Protein AF-G5A8M6-F1 (afdb_monomer_lite)

pLDDT: mean 78.11, std 17.59, range [30.38, 97.44]

Radius of gyration: 22.7 Å; chains: 1; bounding box: 66×45×62 Å

Sequence (380 aa):
MRCTFVLEPMIVIFFGEFIEPRDAEVMETLELGDNWCLKIQVLSLCGLGALSEDGQDSKMVMGGLMRLLFGGNDRVVSSCELQPPRSVELRMNQELSTLHFEALCSSLQCAQSIQTLIMGLTTDTGEQRVSVHWWKWLAYGLFSSGARSRSSFDDIRLTSIRRMSAEDMEGFCAVLAAEHPEEYLCGTPRGQVQERTAILTINAAVRWHFNAHGQLVIETLSMPWSSACVTLFSDGGSSEWVNAIVPGFGRCQVRRDDLVFDEDGGGDACTPGLISLTIEFDKFEDSVSDGLPQFIEAVGAFLKALTIADATIELDVNEIIQCCPELQTLSLCGGTVDMQIDLSGYRANNLPVPIFNCYWPSLNTFTRELYDMDKIACVG

Structure (mmCIF, N/CA/C/O backbone):
data_AF-G5A8M6-F1
#
_entry.id   AF-G5A8M6-F1
#
loop_
_atom_site.group_PDB
_atom_site.id
_atom_site.type_symbol
_atom_site.label_atom_id
_atom_site.label_alt_id
_atom_site.label_comp_id
_atom_site.label_asym_id
_atom_site.label_entity_id
_atom_site.label_seq_id
_atom_site.pdbx_PDB_ins_code
_atom_site.Cartn_x
_atom_site.Cartn_y
_atom_site.Cartn_z
_atom_site.occupancy
_atom_site.B_iso_or_equiv
_atom_site.auth_seq_id
_atom_site.auth_comp_id
_atom_site.auth_asym_id
_atom_site.auth_atom_id
_atom_site.pdbx_PDB_model_num
ATOM 1 N N . MET A 1 1 ? 32.487 -24.597 32.161 1.00 41.56 1 MET A N 1
ATOM 2 C CA . MET A 1 1 ? 31.243 -24.076 31.558 1.00 41.56 1 MET A CA 1
ATOM 3 C C . MET A 1 1 ? 31.641 -23.193 30.389 1.00 41.56 1 MET A C 1
ATOM 5 O O . MET A 1 1 ? 32.473 -22.320 30.591 1.00 41.56 1 MET A O 1
ATOM 9 N N . ARG A 1 2 ? 31.145 -23.458 29.177 1.00 40.28 2 ARG A N 1
ATOM 10 C CA . ARG A 1 2 ? 31.249 -22.514 28.055 1.00 40.28 2 ARG A CA 1
ATOM 11 C C . ARG A 1 2 ? 29.944 -21.725 28.057 1.00 40.28 2 ARG A C 1
ATOM 13 O O . ARG A 1 2 ? 28.900 -22.325 27.838 1.00 40.28 2 ARG A O 1
ATOM 20 N N . CYS A 1 3 ? 30.000 -20.440 28.397 1.00 33.72 3 CYS A N 1
ATOM 21 C CA . CYS A 1 3 ? 28.862 -19.551 28.190 1.00 33.72 3 CYS A CA 1
ATOM 22 C C . CYS A 1 3 ? 28.792 -19.223 26.702 1.00 33.72 3 CYS A C 1
ATOM 24 O O . CYS A 1 3 ? 29.758 -18.707 26.141 1.00 33.72 3 CYS A O 1
ATOM 26 N N . THR A 1 4 ? 27.667 -19.544 26.078 1.00 40.22 4 THR A N 1
ATOM 27 C CA . THR A 1 4 ? 27.326 -19.090 24.733 1.00 40.22 4 THR A CA 1
ATOM 28 C C . THR A 1 4 ? 26.479 -17.835 24.912 1.00 40.22 4 THR A C 1
ATOM 30 O O . THR A 1 4 ? 25.381 -17.908 25.458 1.00 40.22 4 THR A O 1
ATOM 33 N N . PHE A 1 5 ? 27.016 -16.677 24.537 1.00 43.16 5 PHE A N 1
ATOM 34 C CA . PHE A 1 5 ? 26.252 -15.433 24.489 1.00 43.16 5 PHE A CA 1
ATOM 35 C C . PHE A 1 5 ? 25.570 -15.377 23.123 1.00 43.16 5 PHE A C 1
ATOM 37 O O . PHE A 1 5 ? 26.253 -15.400 22.100 1.00 43.16 5 PHE A O 1
ATOM 44 N N . VAL A 1 6 ? 24.239 -15.365 23.111 1.00 52.75 6 VAL A N 1
ATOM 45 C CA . VAL A 1 6 ? 23.454 -15.108 21.900 1.00 52.75 6 VAL A CA 1
ATOM 46 C C . VAL A 1 6 ? 23.268 -13.599 21.825 1.00 52.75 6 VAL A C 1
ATOM 48 O O . VAL A 1 6 ? 22.733 -13.006 22.759 1.00 52.75 6 VAL A O 1
ATOM 51 N N . LEU A 1 7 ? 23.777 -12.976 20.764 1.00 48.19 7 LEU A N 1
ATOM 52 C CA . LEU A 1 7 ? 23.560 -11.554 20.522 1.00 48.19 7 LEU A CA 1
ATOM 53 C C . LEU A 1 7 ? 22.150 -11.379 19.949 1.00 48.19 7 LEU A C 1
ATOM 55 O O . LEU A 1 7 ? 21.800 -12.047 18.975 1.00 48.19 7 LEU A O 1
ATOM 59 N N . GLU A 1 8 ? 21.345 -10.506 20.548 1.00 54.19 8 GLU A N 1
ATOM 60 C CA . GLU A 1 8 ? 20.072 -10.115 19.945 1.00 54.19 8 GLU A CA 1
ATOM 61 C C . GLU A 1 8 ? 20.321 -9.261 18.691 1.00 54.19 8 GLU A C 1
ATOM 63 O O . GLU A 1 8 ? 21.336 -8.557 18.621 1.00 54.19 8 GLU A O 1
ATOM 68 N N . PRO A 1 9 ? 19.416 -9.297 17.698 1.00 57.09 9 PRO A N 1
ATOM 69 C CA . PRO A 1 9 ? 19.512 -8.420 16.544 1.00 57.09 9 PRO A CA 1
ATOM 70 C C . PRO A 1 9 ? 19.551 -6.945 16.957 1.00 57.09 9 PRO A C 1
ATOM 72 O O . PRO A 1 9 ? 18.697 -6.476 17.707 1.00 57.09 9 PRO A O 1
ATOM 75 N N . MET A 1 10 ? 20.527 -6.214 16.435 1.00 58.53 10 MET A N 1
ATOM 76 C CA . MET A 1 10 ? 20.644 -4.768 16.525 1.00 58.53 10 MET A CA 1
ATOM 77 C C . MET A 1 10 ? 19.418 -4.101 15.893 1.00 58.53 10 MET A C 1
ATOM 79 O O . MET A 1 10 ? 19.084 -4.320 14.729 1.00 58.53 10 MET A O 1
ATOM 83 N N . ILE A 1 11 ? 18.736 -3.269 16.672 1.00 62.06 11 ILE A N 1
ATOM 84 C CA . ILE A 1 11 ? 17.644 -2.433 16.178 1.00 62.06 11 ILE A CA 1
ATOM 85 C C . ILE A 1 11 ? 18.263 -1.158 15.619 1.00 62.06 11 ILE A C 1
ATOM 87 O O . ILE A 1 11 ? 19.016 -0.472 16.312 1.00 62.06 11 ILE A O 1
ATOM 91 N N . VAL A 1 12 ? 17.945 -0.850 14.367 1.00 62.62 12 VAL A N 1
ATOM 92 C CA . VAL A 1 12 ? 18.340 0.395 13.718 1.00 62.62 12 VAL A CA 1
ATOM 93 C C . VAL A 1 12 ? 17.123 1.290 13.634 1.00 62.62 12 VAL A C 1
ATOM 95 O O . VAL A 1 12 ? 16.051 0.878 13.185 1.00 62.62 12 VAL A O 1
ATOM 98 N N . ILE A 1 13 ? 17.298 2.524 14.084 1.00 63.03 13 ILE A N 1
ATOM 99 C CA . ILE A 1 13 ? 16.259 3.534 14.017 1.00 63.03 13 ILE A CA 1
ATOM 100 C C . ILE A 1 13 ? 16.836 4.747 13.305 1.00 63.03 13 ILE A C 1
ATOM 102 O O . ILE A 1 13 ? 17.763 5.382 13.806 1.00 63.03 13 ILE A O 1
ATOM 106 N N . PHE A 1 14 ? 16.300 5.041 12.124 1.00 65.88 14 PHE A N 1
ATOM 107 C CA . PHE A 1 14 ? 16.730 6.171 11.313 1.00 65.88 14 PHE A CA 1
ATOM 108 C C . PHE A 1 14 ? 15.863 7.383 11.649 1.00 65.88 14 PHE A C 1
ATOM 110 O O . PHE A 1 14 ? 14.833 7.639 11.026 1.00 65.88 14 PHE A O 1
ATOM 117 N N . PHE A 1 15 ? 16.293 8.126 12.671 1.00 54.72 15 PHE A N 1
ATOM 118 C CA . PHE A 1 15 ? 15.758 9.444 13.014 1.00 54.72 15 PHE A CA 1
ATOM 119 C C . PHE A 1 15 ? 16.556 10.536 12.289 1.00 54.72 15 PHE A C 1
ATOM 121 O O . PHE A 1 15 ? 17.240 11.340 12.917 1.00 54.72 15 PHE A O 1
ATOM 128 N N . GLY A 1 16 ? 16.533 10.514 10.959 1.00 51.84 16 GLY A N 1
ATOM 129 C CA . GLY A 1 16 ? 17.069 11.598 10.141 1.00 51.84 16 GLY A CA 1
ATOM 130 C C . GLY A 1 16 ? 15.951 12.545 9.712 1.00 51.84 16 GLY A C 1
ATOM 131 O O . GLY A 1 16 ? 14.876 12.089 9.318 1.00 51.84 16 GLY A O 1
ATOM 132 N N . GLU A 1 17 ? 16.204 13.856 9.754 1.00 48.91 17 GLU A N 1
ATOM 133 C CA . GLU A 1 17 ? 15.430 14.820 8.951 1.00 48.91 17 GLU A CA 1
ATOM 134 C C . GLU A 1 17 ? 15.702 14.603 7.450 1.00 48.91 17 GLU A C 1
ATOM 136 O O . GLU A 1 17 ? 14.834 14.885 6.630 1.00 48.91 17 GLU A O 1
ATOM 141 N N . PHE A 1 18 ? 16.855 14.008 7.100 1.00 52.06 18 PHE A N 1
ATOM 142 C CA . PHE A 1 18 ? 17.263 13.694 5.731 1.00 52.06 18 PHE A CA 1
ATOM 143 C C . PHE A 1 18 ? 17.804 12.268 5.595 1.00 52.06 18 PHE A C 1
ATOM 145 O O . PHE A 1 18 ? 18.507 11.798 6.486 1.00 52.06 18 PHE A O 1
ATOM 152 N N . ILE A 1 19 ? 17.457 11.603 4.486 1.00 58.06 19 ILE A N 1
ATOM 153 C CA . ILE A 1 19 ? 18.148 10.406 3.993 1.00 58.06 19 ILE A CA 1
ATOM 154 C C . ILE A 1 19 ? 19.106 10.892 2.907 1.00 58.06 19 ILE A C 1
ATOM 156 O O . ILE A 1 19 ? 18.675 11.312 1.832 1.00 58.06 19 ILE A O 1
ATOM 160 N N . GLU A 1 20 ? 20.403 10.852 3.178 1.00 57.16 20 GLU A N 1
ATOM 161 C CA . GLU A 1 20 ? 21.436 11.115 2.184 1.00 57.16 20 GLU A CA 1
ATOM 162 C C . GLU A 1 20 ? 21.772 9.831 1.403 1.00 57.16 20 GLU A C 1
ATOM 164 O O . GLU A 1 20 ? 21.616 8.723 1.919 1.00 57.16 20 GLU A O 1
ATOM 169 N N . PRO A 1 21 ? 22.334 9.923 0.182 1.00 55.81 21 PRO A N 1
ATOM 170 C CA . PRO A 1 21 ? 22.859 8.752 -0.530 1.00 55.81 21 PRO A CA 1
ATOM 171 C C . PRO A 1 21 ? 23.871 7.945 0.300 1.00 55.81 21 PRO A C 1
ATOM 173 O O . PRO A 1 21 ? 23.950 6.725 0.186 1.00 55.81 21 PRO A O 1
ATOM 176 N N . ARG A 1 22 ? 24.595 8.619 1.204 1.00 58.22 22 ARG A N 1
ATOM 177 C CA . ARG A 1 22 ? 25.506 7.989 2.168 1.00 58.22 22 ARG A CA 1
ATOM 178 C C . ARG A 1 22 ? 24.787 7.097 3.178 1.00 58.22 22 ARG A C 1
ATOM 180 O O . ARG A 1 22 ? 25.383 6.132 3.635 1.00 58.22 22 ARG A O 1
ATOM 187 N N . ASP A 1 23 ? 23.529 7.376 3.510 1.00 60.12 23 ASP A N 1
ATOM 188 C CA . ASP A 1 23 ? 22.740 6.523 4.402 1.00 60.12 23 ASP A CA 1
ATOM 189 C C . ASP A 1 23 ? 22.354 5.215 3.707 1.00 60.12 23 ASP A C 1
ATOM 191 O O . ASP A 1 23 ? 22.381 4.159 4.335 1.00 60.12 23 ASP A O 1
ATOM 195 N N . ALA A 1 24 ? 22.100 5.257 2.394 1.00 56.97 24 ALA A N 1
ATOM 196 C CA . ALA A 1 24 ? 21.916 4.054 1.586 1.00 56.97 24 ALA A CA 1
ATOM 197 C C . ALA A 1 24 ? 23.208 3.229 1.497 1.00 56.97 24 ALA A C 1
ATOM 199 O O . ALA A 1 24 ? 23.158 2.017 1.675 1.00 56.97 24 ALA A O 1
ATOM 200 N N . GLU A 1 25 ? 24.368 3.872 1.312 1.00 60.72 25 GLU A N 1
ATOM 201 C CA . GLU A 1 25 ? 25.678 3.201 1.363 1.00 60.72 25 GLU A CA 1
ATOM 202 C C . GLU A 1 25 ? 25.959 2.595 2.746 1.00 60.72 25 GLU A C 1
ATOM 204 O O . GLU A 1 25 ? 26.496 1.491 2.846 1.00 60.72 25 GLU A O 1
ATOM 209 N N . VAL A 1 26 ? 25.587 3.286 3.830 1.00 62.53 26 VAL A N 1
ATOM 210 C CA . VAL A 1 26 ? 25.682 2.760 5.199 1.00 62.53 26 VAL A CA 1
ATOM 211 C C . VAL A 1 26 ? 24.765 1.553 5.358 1.00 62.53 26 VAL A C 1
ATOM 213 O O . VAL A 1 26 ? 25.215 0.543 5.886 1.00 62.53 26 VAL A O 1
ATOM 216 N N . MET A 1 27 ? 23.525 1.606 4.871 1.00 60.31 27 MET A N 1
ATOM 217 C CA . MET A 1 27 ? 22.584 0.483 4.925 1.00 60.31 27 MET A CA 1
ATOM 218 C C . MET A 1 27 ? 23.058 -0.707 4.081 1.00 60.31 27 MET A C 1
ATOM 220 O O . MET A 1 27 ? 23.029 -1.837 4.560 1.00 60.31 27 MET A O 1
ATOM 224 N N . GLU A 1 28 ? 23.605 -0.463 2.893 1.00 57.66 28 GLU A N 1
ATOM 225 C CA . GLU A 1 28 ? 24.201 -1.496 2.044 1.00 57.66 28 GLU A CA 1
ATOM 226 C C . GLU A 1 28 ? 25.462 -2.099 2.689 1.00 57.66 28 GLU A C 1
ATOM 228 O O . GLU A 1 28 ? 25.636 -3.315 2.708 1.00 57.66 28 GLU A O 1
ATOM 233 N N . THR A 1 29 ? 26.318 -1.280 3.308 1.00 56.94 29 THR A N 1
ATOM 234 C CA . THR A 1 29 ? 27.500 -1.744 4.062 1.00 56.94 29 THR A CA 1
ATOM 235 C C . THR A 1 29 ? 27.098 -2.577 5.278 1.00 56.94 29 THR A C 1
ATOM 237 O O . THR A 1 29 ? 27.737 -3.578 5.607 1.00 56.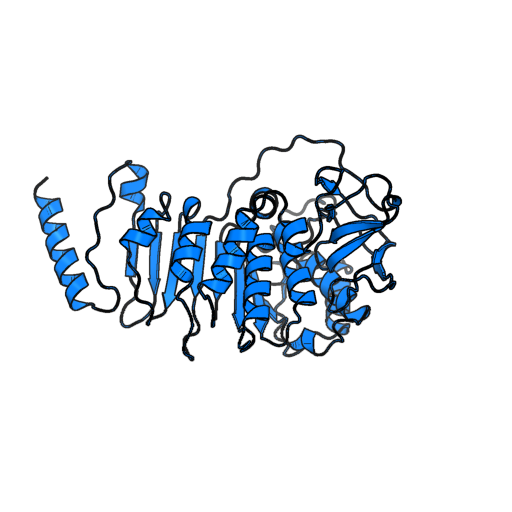94 29 THR A O 1
ATOM 240 N N . LEU A 1 30 ? 26.024 -2.167 5.945 1.00 52.97 30 LEU A N 1
ATOM 241 C CA . LEU A 1 30 ? 25.430 -2.865 7.071 1.00 52.97 30 LEU A CA 1
ATOM 242 C C . LEU A 1 30 ? 24.828 -4.225 6.646 1.00 52.97 30 LEU A C 1
ATOM 244 O O . LEU A 1 30 ? 24.913 -5.179 7.417 1.00 52.97 30 LEU A O 1
ATOM 248 N N . GLU A 1 31 ? 24.331 -4.363 5.412 1.00 50.25 31 GLU A N 1
ATOM 249 C CA . GLU A 1 31 ? 23.846 -5.633 4.842 1.00 50.25 31 GLU A CA 1
ATOM 250 C C . GLU A 1 31 ? 24.919 -6.553 4.235 1.00 50.25 31 GLU A C 1
ATOM 252 O O . GLU A 1 31 ? 24.788 -7.787 4.279 1.00 50.25 31 GLU A O 1
ATOM 257 N N . LEU A 1 32 ? 25.946 -5.972 3.608 1.00 42.94 32 LEU A N 1
ATOM 258 C CA . LEU A 1 32 ? 27.052 -6.691 2.967 1.00 42.94 32 LEU A CA 1
ATOM 259 C C . LEU A 1 32 ? 28.086 -7.174 3.983 1.00 42.94 32 LEU A C 1
ATOM 261 O O . LEU A 1 32 ? 28.779 -8.161 3.742 1.00 42.94 32 LEU A O 1
ATOM 265 N N . GLY A 1 33 ? 28.209 -6.488 5.116 1.00 40.72 33 GLY A N 1
ATOM 266 C CA . GLY A 1 33 ? 29.230 -6.767 6.112 1.00 40.72 33 GLY A CA 1
ATOM 267 C C . GLY A 1 33 ? 28.855 -7.864 7.096 1.00 40.72 33 GLY A C 1
ATOM 268 O O . GLY A 1 33 ? 28.991 -7.592 8.276 1.00 40.72 33 GLY A O 1
ATOM 269 N N . ASP A 1 34 ? 28.356 -9.035 6.669 1.00 46.09 34 ASP A N 1
ATOM 270 C CA . ASP A 1 34 ? 28.075 -10.199 7.541 1.00 46.09 34 ASP A CA 1
ATOM 271 C C . ASP A 1 34 ? 27.511 -9.817 8.935 1.00 46.09 34 ASP A C 1
ATOM 273 O O . ASP A 1 34 ? 27.850 -10.416 9.955 1.00 46.09 34 ASP A O 1
ATOM 277 N N . ASN A 1 35 ? 26.663 -8.785 9.002 1.00 46.06 35 ASN A N 1
ATOM 278 C CA . ASN A 1 35 ? 26.064 -8.262 10.226 1.00 46.06 35 ASN A CA 1
ATOM 279 C C . ASN A 1 35 ? 24.586 -8.650 10.178 1.00 46.06 35 ASN A C 1
ATOM 281 O O . ASN A 1 35 ? 23.692 -7.856 9.910 1.00 46.06 35 ASN A O 1
ATOM 285 N N . TRP A 1 36 ? 24.364 -9.942 10.407 1.00 50.62 36 TRP A N 1
ATOM 286 C CA . TRP A 1 36 ? 23.145 -10.762 10.281 1.00 50.62 36 TRP A CA 1
ATOM 287 C C . TRP A 1 36 ? 21.993 -10.369 11.226 1.00 50.62 36 TRP A C 1
ATOM 289 O O . TRP A 1 36 ? 21.102 -11.166 11.512 1.00 50.62 36 TRP A O 1
ATOM 299 N N . CYS A 1 37 ? 22.009 -9.142 11.735 1.00 49.28 37 CYS A N 1
ATOM 300 C CA . CYS A 1 37 ? 21.296 -8.748 12.933 1.00 49.28 37 CYS A CA 1
ATOM 301 C C . CYS A 1 37 ? 20.841 -7.288 12.864 1.00 49.28 37 CYS A C 1
ATOM 303 O O . CYS A 1 37 ? 20.969 -6.602 13.859 1.00 49.28 37 CYS A O 1
ATOM 305 N N . LEU A 1 38 ? 20.344 -6.772 11.738 1.00 53.19 38 LEU A N 1
ATOM 306 C CA . LEU A 1 38 ? 19.829 -5.397 11.678 1.00 53.19 38 LEU A CA 1
ATOM 307 C C . LEU A 1 38 ? 18.318 -5.403 11.466 1.00 53.19 38 LEU A C 1
ATOM 309 O O . LEU A 1 38 ? 17.806 -6.043 10.552 1.00 53.19 38 LEU A O 1
ATOM 313 N N . LYS A 1 39 ? 17.602 -4.714 12.353 1.00 63.00 39 LYS A N 1
ATOM 314 C CA . LYS A 1 39 ? 16.145 -4.571 12.329 1.00 63.00 39 LYS A CA 1
ATOM 315 C C . LYS A 1 39 ? 15.798 -3.099 12.200 1.00 63.00 39 LYS A C 1
ATOM 317 O O . LYS A 1 39 ? 15.897 -2.373 13.186 1.00 63.00 39 LYS A O 1
ATOM 322 N N . ILE A 1 40 ? 15.404 -2.660 11.007 1.00 67.56 40 ILE A N 1
ATOM 323 C CA . ILE A 1 40 ? 14.899 -1.297 10.815 1.00 67.56 40 ILE A CA 1
ATOM 324 C C . ILE A 1 40 ? 13.493 -1.244 11.401 1.00 67.56 40 ILE A C 1
ATOM 326 O O . ILE A 1 40 ? 12.582 -1.880 10.880 1.00 67.56 40 ILE A O 1
ATOM 330 N N . GLN A 1 41 ? 13.333 -0.525 12.511 1.00 72.88 41 GLN A N 1
ATOM 331 C CA . GLN A 1 41 ? 12.036 -0.406 13.178 1.00 72.88 41 GLN A CA 1
ATOM 332 C C . GLN A 1 41 ? 11.312 0.883 12.802 1.00 72.88 41 GLN A C 1
ATOM 334 O O . GLN A 1 41 ? 10.095 0.860 12.680 1.00 72.88 41 GLN A O 1
ATOM 339 N N . VAL A 1 42 ? 12.043 1.982 12.605 1.00 76.38 42 VAL A N 1
ATOM 340 C CA . VAL A 1 42 ? 11.482 3.259 12.145 1.00 76.38 42 VAL A CA 1
ATOM 341 C C . VAL A 1 42 ? 12.374 3.829 11.052 1.00 76.38 42 VAL A C 1
ATOM 343 O O . VAL A 1 42 ? 13.594 3.917 11.232 1.00 76.38 42 VAL A O 1
ATOM 346 N N . LEU A 1 43 ? 11.756 4.234 9.946 1.00 79.25 43 LEU A N 1
ATOM 347 C CA . LEU A 1 43 ? 12.392 4.934 8.839 1.00 79.25 43 LEU A CA 1
ATOM 348 C C . LEU A 1 43 ? 11.616 6.214 8.513 1.00 79.25 43 LEU A C 1
ATOM 350 O O . LEU A 1 43 ? 10.437 6.173 8.162 1.00 79.25 43 LEU A O 1
ATOM 354 N N . SER A 1 44 ? 12.299 7.351 8.619 1.00 79.62 44 SER A N 1
ATOM 355 C CA . SER A 1 44 ? 11.796 8.647 8.164 1.00 79.62 44 SER A CA 1
ATOM 356 C C . SER A 1 44 ? 12.160 8.857 6.698 1.00 79.62 44 SER A C 1
ATOM 358 O O . SER A 1 44 ? 13.336 8.973 6.375 1.00 79.62 44 SER A O 1
ATOM 360 N N . LEU A 1 45 ? 11.162 8.917 5.817 1.00 77.25 45 LEU A N 1
ATOM 361 C CA . LEU A 1 45 ? 11.335 9.183 4.385 1.00 77.25 45 LEU A CA 1
ATOM 362 C C . LEU A 1 45 ? 11.248 10.684 4.048 1.00 77.25 45 LEU A C 1
ATOM 364 O O . LEU A 1 45 ? 11.344 11.048 2.881 1.00 77.25 45 LEU A O 1
ATOM 368 N N . CYS A 1 46 ? 11.073 11.552 5.048 1.00 69.44 46 CYS A N 1
ATOM 369 C CA . CYS A 1 46 ? 10.786 12.977 4.866 1.00 69.44 46 CYS A CA 1
ATOM 370 C C . CYS A 1 46 ? 11.835 13.713 4.015 1.00 69.44 46 CYS A C 1
ATOM 372 O O . CYS A 1 46 ? 11.477 14.411 3.077 1.00 69.44 46 CYS A O 1
ATOM 374 N N . GLY A 1 47 ? 13.133 13.503 4.245 1.00 62.41 47 GLY A N 1
ATOM 375 C CA . GLY A 1 47 ? 14.150 14.230 3.477 1.00 62.41 47 GLY A CA 1
ATOM 376 C C . GLY A 1 47 ? 14.594 13.591 2.160 1.00 62.41 47 GLY A C 1
ATOM 377 O O . GLY A 1 47 ? 15.571 14.058 1.580 1.00 62.41 47 GLY A O 1
ATOM 378 N N . LEU A 1 48 ? 13.889 12.571 1.650 1.00 64.31 48 LEU A N 1
ATOM 379 C CA . LEU A 1 48 ? 14.077 12.101 0.266 1.00 64.31 48 LEU A CA 1
ATOM 380 C C . LEU A 1 48 ? 13.644 13.151 -0.767 1.00 64.31 48 LEU A C 1
ATOM 382 O O . LEU A 1 48 ? 14.172 13.143 -1.877 1.00 64.31 48 LEU A O 1
ATOM 386 N N . GLY A 1 49 ? 12.755 14.083 -0.400 1.00 57.94 49 GLY A N 1
ATOM 387 C CA . GLY A 1 49 ? 12.346 15.199 -1.264 1.00 57.94 49 GLY A CA 1
ATOM 388 C C . GLY A 1 49 ? 13.485 16.164 -1.622 1.00 57.94 49 GLY A C 1
ATOM 389 O O . GLY A 1 49 ? 13.389 16.904 -2.597 1.00 57.94 49 GLY A O 1
ATOM 390 N N . ALA A 1 50 ? 14.598 16.142 -0.875 1.00 56.78 50 ALA A N 1
ATOM 391 C CA . ALA A 1 50 ? 15.797 16.914 -1.206 1.00 56.78 50 ALA A CA 1
ATOM 392 C C . ALA A 1 50 ? 16.590 16.321 -2.388 1.00 56.78 50 ALA A C 1
ATOM 394 O O . ALA A 1 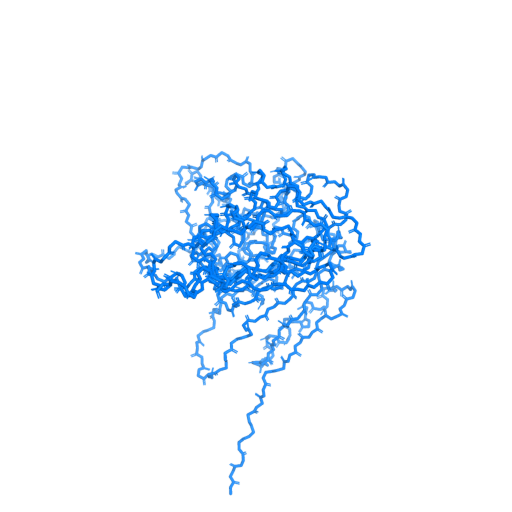50 ? 17.410 17.017 -2.994 1.00 56.78 50 ALA A O 1
ATOM 395 N N . LEU A 1 51 ? 16.368 15.046 -2.726 1.00 61.72 51 LEU A N 1
ATOM 396 C CA . LEU A 1 51 ? 16.938 14.423 -3.915 1.00 61.72 51 LEU A CA 1
ATOM 397 C C . LEU A 1 51 ? 16.046 14.721 -5.122 1.00 61.72 51 LEU A C 1
ATOM 399 O O . LEU A 1 51 ? 14.826 14.627 -5.040 1.00 61.72 51 LEU A O 1
ATOM 403 N N . SER A 1 52 ? 16.660 15.023 -6.269 1.00 62.06 52 SER A N 1
ATOM 404 C CA . SER A 1 52 ? 15.929 15.187 -7.532 1.00 62.06 52 SER A CA 1
ATOM 405 C C . SER A 1 52 ? 15.048 13.960 -7.788 1.00 62.06 52 SER A C 1
ATOM 407 O O . SER A 1 52 ? 15.568 12.846 -7.855 1.00 62.06 52 SER A O 1
ATOM 409 N N . GLU A 1 53 ? 13.737 14.159 -7.944 1.00 62.22 53 GLU A N 1
ATOM 410 C CA . GLU A 1 53 ? 12.748 13.092 -8.197 1.00 62.22 53 GLU A CA 1
ATOM 411 C C . GLU A 1 53 ? 13.093 12.287 -9.463 1.00 62.22 53 GLU A C 1
ATOM 413 O O . GLU A 1 53 ? 12.969 11.061 -9.493 1.00 62.22 53 GLU A O 1
ATOM 418 N N . ASP A 1 54 ? 13.637 12.995 -10.458 1.00 62.84 54 ASP A N 1
ATOM 419 C CA . ASP A 1 54 ? 14.148 12.471 -11.729 1.00 62.84 54 ASP A CA 1
ATOM 420 C C . ASP A 1 54 ? 15.666 12.220 -11.701 1.00 62.84 54 ASP A C 1
ATOM 422 O O . ASP A 1 54 ? 16.320 12.061 -12.729 1.00 62.84 54 ASP A O 1
ATOM 426 N N . GLY A 1 55 ? 16.262 12.169 -10.512 1.00 73.69 55 GLY A N 1
ATOM 427 C CA . GLY A 1 55 ? 17.653 11.780 -10.336 1.00 73.69 55 GLY A CA 1
ATOM 428 C C . GLY A 1 55 ? 17.798 10.262 -10.302 1.00 73.69 55 GLY A C 1
ATOM 429 O O . GLY A 1 55 ? 17.210 9.599 -9.447 1.00 73.69 55 GLY A O 1
ATOM 430 N N . GLN A 1 56 ? 18.651 9.710 -11.168 1.00 79.69 56 GLN A N 1
ATOM 431 C CA . GLN A 1 56 ? 19.010 8.288 -11.137 1.00 79.69 56 GLN A CA 1
ATOM 432 C C . GLN A 1 56 ? 19.456 7.840 -9.732 1.00 79.69 56 GLN A C 1
ATOM 434 O O . GLN A 1 56 ? 19.023 6.790 -9.263 1.00 79.69 56 GLN A O 1
ATOM 439 N N . ASP A 1 57 ? 20.246 8.659 -9.033 1.00 78.19 57 ASP A N 1
ATOM 440 C CA . ASP A 1 57 ? 20.718 8.371 -7.671 1.00 78.19 57 ASP A CA 1
ATOM 441 C C . ASP A 1 57 ? 19.560 8.258 -6.670 1.00 78.19 57 ASP A C 1
ATOM 443 O O . ASP A 1 57 ? 19.533 7.347 -5.849 1.00 78.19 57 ASP A O 1
ATOM 447 N N . SER A 1 58 ? 18.558 9.135 -6.783 1.00 79.25 58 SER A N 1
ATOM 448 C CA . SER A 1 58 ? 17.362 9.129 -5.931 1.00 79.25 58 SER A CA 1
ATOM 449 C C . SER A 1 58 ? 16.572 7.829 -6.079 1.00 79.25 58 SER A C 1
ATOM 451 O O . SER A 1 58 ? 16.185 7.198 -5.094 1.00 79.25 58 SER A O 1
ATOM 453 N N . LYS A 1 59 ? 16.384 7.377 -7.324 1.00 83.00 59 LYS A N 1
ATOM 454 C CA . LYS A 1 59 ? 15.713 6.106 -7.618 1.00 83.00 59 LYS A CA 1
ATOM 455 C C . LYS A 1 59 ? 16.507 4.901 -7.147 1.00 83.00 59 LYS A C 1
ATOM 457 O O . LYS A 1 59 ? 15.915 3.961 -6.627 1.00 83.00 59 LYS A O 1
ATOM 462 N N . MET A 1 60 ? 17.826 4.937 -7.296 1.00 84.12 60 MET A N 1
ATOM 463 C CA . MET A 1 60 ? 18.706 3.877 -6.813 1.00 84.12 60 MET A CA 1
ATOM 464 C C . MET A 1 60 ? 18.675 3.760 -5.289 1.00 84.12 60 MET A C 1
ATOM 466 O O . MET A 1 60 ? 18.536 2.652 -4.774 1.00 84.12 60 MET A O 1
ATOM 470 N N . VAL A 1 61 ? 18.725 4.888 -4.576 1.00 80.38 61 VAL A N 1
ATOM 471 C CA . VAL A 1 61 ? 18.588 4.936 -3.114 1.00 80.38 61 VAL A CA 1
ATOM 472 C C . VAL A 1 61 ? 17.235 4.370 -2.687 1.00 80.38 61 VAL A C 1
ATOM 474 O O . VAL A 1 61 ? 17.192 3.449 -1.875 1.00 80.38 61 VAL A O 1
ATOM 477 N N . MET A 1 62 ? 16.133 4.852 -3.271 1.00 83.94 62 MET A N 1
ATOM 478 C CA . MET A 1 62 ? 14.791 4.381 -2.918 1.00 83.94 62 MET A CA 1
ATOM 479 C C . MET A 1 62 ? 14.605 2.885 -3.208 1.00 83.94 62 MET A C 1
ATOM 481 O O . MET A 1 62 ? 14.159 2.134 -2.341 1.00 83.94 62 MET A O 1
ATOM 485 N N . GLY A 1 63 ? 14.989 2.429 -4.402 1.00 85.94 63 GLY A N 1
ATOM 486 C CA . GLY A 1 63 ? 14.890 1.024 -4.790 1.00 85.94 63 GLY A CA 1
ATOM 487 C C . GLY A 1 63 ? 15.738 0.108 -3.914 1.00 85.94 63 GLY A C 1
ATOM 488 O O . GLY A 1 63 ? 15.275 -0.966 -3.527 1.00 85.94 63 GLY A O 1
ATOM 489 N N . GLY A 1 64 ? 16.940 0.559 -3.543 1.00 81.25 64 GLY A N 1
ATOM 490 C CA . GLY A 1 64 ? 17.792 -0.108 -2.565 1.00 81.25 64 GLY A CA 1
ATOM 491 C C . GLY A 1 64 ? 17.076 -0.254 -1.225 1.00 81.25 64 GLY A C 1
ATOM 492 O O . GLY A 1 64 ? 16.835 -1.375 -0.794 1.00 81.25 64 GLY A O 1
ATOM 493 N N . LEU A 1 65 ? 16.641 0.855 -0.617 1.00 81.12 65 LEU A N 1
ATOM 494 C CA . LEU A 1 65 ? 15.941 0.867 0.677 1.00 81.12 65 LEU A CA 1
ATOM 495 C C . LEU A 1 65 ? 14.715 -0.050 0.703 1.00 81.12 65 LEU A C 1
ATOM 497 O O . LEU A 1 65 ? 14.544 -0.838 1.632 1.00 81.12 65 LEU A O 1
ATOM 501 N N . MET A 1 66 ? 13.865 0.033 -0.320 1.00 86.94 66 MET A N 1
ATOM 502 C CA . MET A 1 66 ? 12.655 -0.781 -0.406 1.00 86.94 66 MET A CA 1
ATOM 503 C C . MET A 1 66 ? 12.973 -2.266 -0.553 1.00 86.94 66 MET A C 1
ATOM 505 O O . MET A 1 66 ? 12.283 -3.098 0.033 1.00 86.94 66 MET A O 1
ATOM 509 N N . ARG A 1 67 ? 14.039 -2.606 -1.282 1.00 83.75 67 ARG A N 1
ATOM 510 C CA . ARG A 1 67 ? 14.542 -3.977 -1.345 1.00 83.75 67 ARG A CA 1
ATOM 511 C C . ARG A 1 67 ? 15.035 -4.456 0.020 1.00 83.75 67 ARG A C 1
ATOM 513 O O . ARG A 1 67 ? 14.727 -5.586 0.375 1.00 83.75 67 ARG A O 1
ATOM 520 N N . LEU A 1 68 ? 15.751 -3.629 0.780 1.00 77.38 68 LEU A N 1
ATOM 521 C CA . LEU A 1 68 ? 16.253 -4.019 2.105 1.00 77.38 68 LEU A CA 1
ATOM 522 C C . LEU A 1 68 ? 15.111 -4.284 3.092 1.00 77.38 68 LEU A C 1
ATOM 524 O O . LEU A 1 68 ? 15.157 -5.216 3.891 1.00 77.38 68 LEU A O 1
ATOM 528 N N . LEU A 1 69 ? 14.068 -3.456 3.033 1.00 79.19 69 LEU A N 1
ATOM 529 C CA . LEU A 1 69 ? 12.924 -3.549 3.936 1.00 79.19 69 LEU A CA 1
ATOM 530 C C . LEU A 1 69 ? 11.963 -4.679 3.566 1.00 79.19 69 LEU A C 1
ATOM 532 O O . LEU A 1 69 ? 11.511 -5.417 4.440 1.00 79.19 69 LEU A O 1
ATOM 536 N N . PHE A 1 70 ? 11.626 -4.786 2.280 1.00 82.69 70 PHE A N 1
ATOM 537 C CA . PHE A 1 70 ? 10.492 -5.581 1.803 1.00 82.69 70 PHE A CA 1
ATOM 538 C C . PHE A 1 70 ? 10.887 -6.690 0.825 1.00 82.69 70 PHE A C 1
ATOM 540 O O . PHE A 1 70 ? 10.057 -7.540 0.506 1.00 82.69 70 PHE A O 1
ATOM 547 N N . GLY A 1 71 ? 12.132 -6.705 0.342 1.00 72.31 71 GLY A N 1
ATOM 548 C CA . GLY A 1 71 ? 12.627 -7.741 -0.554 1.00 72.31 71 GLY A CA 1
ATOM 549 C C . GLY A 1 71 ? 12.640 -9.104 0.134 1.00 72.31 71 GLY A C 1
ATOM 550 O O . GLY A 1 71 ? 13.246 -9.281 1.191 1.00 72.31 71 GLY A O 1
ATOM 551 N N . GLY A 1 72 ? 11.967 -10.083 -0.474 1.00 59.91 72 GLY A N 1
ATOM 552 C CA . GLY A 1 72 ? 12.048 -11.478 -0.050 1.00 59.91 72 GLY A CA 1
ATOM 553 C C . GLY A 1 72 ? 13.497 -11.968 -0.109 1.00 59.91 72 GLY A C 1
ATOM 554 O O . GLY A 1 72 ? 14.224 -11.670 -1.056 1.00 59.91 72 GLY A O 1
ATOM 555 N N . ASN A 1 73 ? 13.935 -12.691 0.922 1.00 51.19 73 ASN A N 1
ATOM 556 C CA . ASN A 1 73 ? 15.294 -13.216 1.017 1.00 51.19 73 ASN A CA 1
ATOM 557 C C . ASN A 1 73 ? 15.632 -14.118 -0.190 1.00 51.19 73 ASN A C 1
ATOM 559 O O . ASN A 1 73 ? 15.353 -15.311 -0.159 1.00 51.19 73 ASN A O 1
ATOM 563 N N . ASP A 1 74 ? 16.386 -13.603 -1.164 1.00 46.47 74 ASP A N 1
ATOM 564 C CA . ASP A 1 74 ? 17.162 -14.406 -2.136 1.00 46.47 74 ASP A CA 1
ATOM 565 C C . ASP A 1 74 ? 18.301 -15.209 -1.454 1.00 46.47 74 ASP A C 1
ATOM 567 O O . ASP A 1 74 ? 19.132 -15.850 -2.101 1.00 46.47 74 ASP A O 1
ATOM 571 N N . ARG A 1 75 ? 18.393 -15.178 -0.118 1.00 43.38 75 ARG A N 1
ATOM 572 C CA . ARG A 1 75 ? 19.436 -15.864 0.642 1.00 43.38 75 ARG A CA 1
ATOM 573 C C . ARG A 1 75 ? 18.968 -17.257 1.050 1.00 43.38 75 ARG A C 1
ATOM 575 O O . ARG A 1 75 ? 18.141 -17.421 1.944 1.00 43.38 75 ARG A O 1
ATOM 582 N N . VAL A 1 76 ? 19.589 -18.256 0.419 1.00 35.97 76 VAL A N 1
ATOM 583 C CA . VAL A 1 76 ? 19.665 -19.649 0.876 1.00 35.97 76 VAL A CA 1
ATOM 584 C C . VAL A 1 76 ? 19.842 -19.674 2.394 1.00 35.97 76 VAL A C 1
ATOM 586 O O . VAL A 1 76 ? 20.863 -19.236 2.931 1.00 35.97 76 VAL A O 1
ATOM 589 N N . VAL A 1 77 ? 18.813 -20.181 3.071 1.00 37.81 77 VAL A N 1
ATOM 590 C CA . VAL A 1 77 ? 18.733 -20.348 4.521 1.00 37.81 77 VAL A CA 1
ATOM 591 C C . VAL A 1 77 ? 19.967 -21.094 5.020 1.00 37.81 77 VAL A C 1
ATOM 593 O O . VAL A 1 77 ? 20.076 -22.313 4.910 1.00 37.81 77 VAL A O 1
ATOM 596 N N . SER A 1 78 ? 20.897 -20.344 5.603 1.00 35.47 78 SER A N 1
ATOM 597 C CA . SER A 1 78 ? 22.003 -20.882 6.387 1.00 35.47 78 SER A CA 1
ATOM 598 C C . SER A 1 78 ? 21.650 -20.736 7.867 1.00 35.47 78 SER A C 1
ATOM 600 O O . SER A 1 78 ? 22.036 -19.780 8.526 1.00 35.47 78 SER A O 1
ATOM 602 N N . SER A 1 79 ? 20.852 -21.684 8.364 1.00 38.06 79 SER A N 1
ATOM 603 C CA . SER A 1 79 ? 20.919 -22.237 9.730 1.00 38.06 79 SER A CA 1
ATOM 604 C C . SER A 1 79 ? 21.026 -21.295 10.952 1.00 38.06 79 SER A C 1
ATOM 606 O O . SER A 1 79 ? 21.715 -21.646 11.907 1.00 38.06 79 SER A O 1
ATOM 608 N N . CYS A 1 80 ? 20.303 -20.173 10.999 1.00 36.50 80 CYS A N 1
ATOM 609 C CA . CYS A 1 80 ? 20.043 -19.454 12.256 1.00 36.50 80 CYS A CA 1
ATOM 610 C C . CYS A 1 80 ? 18.554 -19.095 12.374 1.00 36.50 80 CYS A C 1
ATOM 612 O O . CYS A 1 80 ? 18.024 -18.351 11.555 1.00 36.50 80 CYS A O 1
ATOM 614 N N . GLU A 1 81 ? 17.889 -19.614 13.409 1.00 38.41 81 GLU A N 1
ATOM 615 C CA . GLU A 1 81 ? 16.482 -19.379 13.783 1.00 38.41 81 GLU A CA 1
ATOM 616 C C . GLU A 1 81 ? 16.222 -17.944 14.302 1.00 38.41 81 GLU A C 1
ATOM 618 O O . GLU A 1 81 ? 15.594 -17.740 15.340 1.00 38.41 81 GLU A O 1
ATOM 623 N N . LEU A 1 82 ? 16.724 -16.915 13.619 1.00 43.53 82 LEU A N 1
ATOM 624 C CA . LEU A 1 82 ? 16.483 -15.518 13.980 1.00 43.53 82 LEU A CA 1
ATOM 625 C C . LEU A 1 82 ? 15.349 -14.971 13.112 1.00 43.53 82 LEU A C 1
ATOM 627 O O . LEU A 1 82 ? 15.536 -14.648 11.943 1.00 43.53 82 LEU A O 1
ATOM 631 N N . GLN A 1 83 ? 14.149 -14.903 13.696 1.00 50.84 83 GLN A N 1
ATOM 632 C CA . GLN A 1 83 ? 12.963 -14.384 13.015 1.00 50.84 83 GLN A CA 1
ATOM 633 C C . GLN A 1 83 ? 13.158 -12.898 12.630 1.00 50.84 83 GLN A C 1
ATOM 635 O O . GLN A 1 83 ? 13.593 -12.103 13.485 1.00 50.84 83 GLN A O 1
ATOM 640 N N . PRO A 1 84 ? 12.833 -12.511 11.377 1.00 50.41 84 PRO A N 1
ATOM 641 C CA . PRO A 1 84 ? 12.920 -11.128 10.901 1.00 50.41 84 PRO A CA 1
ATOM 642 C C . PRO A 1 84 ? 12.047 -10.175 11.743 1.00 50.41 84 PRO A C 1
ATOM 644 O O . PRO A 1 84 ? 11.186 -10.630 12.508 1.00 50.41 84 PRO A O 1
ATOM 647 N N . PRO A 1 85 ? 12.286 -8.848 11.686 1.00 54.41 85 PRO A N 1
ATOM 648 C CA . PRO A 1 85 ? 11.428 -7.887 12.365 1.00 54.41 85 PRO A CA 1
ATOM 649 C C . PRO A 1 85 ? 10.007 -7.999 11.817 1.00 54.41 85 PRO A C 1
ATOM 651 O O . PRO A 1 85 ? 9.745 -7.723 10.655 1.00 54.41 85 PRO A O 1
ATOM 654 N N . ARG A 1 86 ? 9.075 -8.375 12.690 1.00 70.94 86 ARG A N 1
ATOM 655 C CA . ARG A 1 86 ? 7.655 -8.458 12.348 1.00 70.94 86 ARG A CA 1
ATOM 656 C C . ARG A 1 86 ? 7.009 -7.085 12.193 1.00 70.94 86 ARG A C 1
ATOM 658 O O . ARG A 1 86 ? 5.864 -7.058 11.790 1.00 70.94 86 ARG A O 1
ATOM 665 N N . SER A 1 87 ? 7.695 -5.981 12.505 1.00 82.31 87 SER A N 1
ATOM 666 C CA . SER A 1 87 ? 7.121 -4.634 12.478 1.00 82.31 87 SER A CA 1
ATOM 667 C C . SER A 1 87 ? 8.067 -3.605 11.872 1.00 82.31 87 SER A C 1
ATOM 669 O O . SER A 1 87 ? 9.241 -3.582 12.241 1.00 82.31 87 SER A O 1
ATOM 671 N N . VAL A 1 88 ? 7.532 -2.709 11.040 1.00 86.75 88 VAL A N 1
ATOM 672 C CA . VAL A 1 88 ? 8.226 -1.514 10.537 1.00 86.75 88 VAL A CA 1
ATOM 673 C C . VAL A 1 88 ? 7.321 -0.288 10.647 1.00 86.75 88 VAL A C 1
ATOM 675 O O . VAL A 1 88 ? 6.117 -0.379 10.418 1.00 86.75 88 VAL A O 1
ATOM 678 N N . GLU A 1 89 ? 7.897 0.855 11.000 1.00 89.06 89 GLU A N 1
ATOM 679 C CA . GLU A 1 89 ? 7.250 2.162 10.992 1.00 89.06 89 GLU A CA 1
ATOM 680 C C . GLU A 1 89 ? 7.872 3.044 9.907 1.00 89.06 89 GLU A C 1
ATOM 682 O O . GLU A 1 89 ? 9.075 3.301 9.902 1.00 89.06 89 GLU A O 1
ATOM 687 N N . LEU A 1 90 ? 7.041 3.523 8.990 1.00 89.38 90 LEU A N 1
ATOM 688 C CA . LEU A 1 90 ? 7.406 4.462 7.942 1.00 89.38 90 LEU A CA 1
ATOM 689 C C . LEU A 1 90 ? 6.787 5.815 8.258 1.00 89.38 90 LEU A C 1
ATOM 691 O O . LEU A 1 90 ? 5.570 5.930 8.403 1.00 89.38 90 LEU A O 1
ATOM 695 N N . ARG A 1 91 ? 7.618 6.850 8.343 1.00 84.69 91 ARG A N 1
ATOM 696 C CA . ARG A 1 91 ? 7.161 8.230 8.519 1.00 84.69 91 ARG A CA 1
ATOM 697 C C . ARG A 1 91 ? 7.371 8.989 7.229 1.00 84.69 91 ARG A C 1
ATOM 699 O O . ARG A 1 91 ? 8.494 9.064 6.735 1.00 84.69 91 ARG A O 1
ATOM 706 N N . MET A 1 92 ? 6.290 9.533 6.692 1.00 84.06 92 MET A N 1
ATOM 707 C CA . MET A 1 92 ? 6.304 10.306 5.459 1.00 84.06 92 MET A CA 1
ATOM 708 C C . MET A 1 92 ? 5.590 11.625 5.696 1.00 84.06 92 MET A C 1
ATOM 710 O O . MET A 1 92 ? 4.636 11.698 6.475 1.00 84.06 92 MET A O 1
ATOM 714 N N . ASN A 1 93 ? 6.047 12.649 4.993 1.00 75.88 93 ASN A N 1
ATOM 715 C CA . ASN A 1 93 ? 5.423 13.958 4.939 1.00 75.88 93 ASN A CA 1
ATOM 716 C C . ASN A 1 93 ? 5.120 14.329 3.481 1.00 75.88 93 ASN A C 1
ATOM 718 O O . ASN A 1 93 ? 5.389 13.574 2.546 1.00 75.88 93 ASN A O 1
ATOM 722 N N . GLN A 1 94 ? 4.576 15.525 3.302 1.00 72.31 94 GLN A N 1
ATOM 723 C CA . GLN A 1 94 ? 4.277 16.121 2.001 1.00 72.31 94 GLN A CA 1
ATOM 724 C C . GLN A 1 94 ? 5.484 16.324 1.064 1.00 72.31 94 GLN A C 1
ATOM 726 O O . GLN A 1 94 ? 5.278 16.649 -0.099 1.00 72.31 94 GLN A O 1
ATOM 731 N N . GLU A 1 95 ? 6.724 16.176 1.541 1.00 75.31 95 GLU A N 1
ATOM 732 C CA . GLU A 1 95 ? 7.926 16.324 0.706 1.00 75.31 95 GLU A CA 1
ATOM 733 C C . GLU A 1 95 ? 8.243 15.042 -0.074 1.00 75.31 95 GLU A C 1
ATOM 735 O O . GLU A 1 95 ? 9.068 15.061 -0.987 1.00 75.31 95 GLU A O 1
ATOM 740 N N . LEU A 1 96 ? 7.593 13.921 0.260 1.00 80.81 96 LEU A N 1
ATOM 741 C CA . LEU A 1 96 ? 7.761 12.680 -0.478 1.00 80.81 96 LEU A CA 1
ATOM 742 C C . LEU A 1 96 ? 7.053 12.777 -1.835 1.00 80.81 96 LEU A C 1
ATOM 744 O O . LEU A 1 96 ? 5.831 12.909 -1.909 1.00 80.81 96 LEU A O 1
ATOM 748 N N . SER A 1 97 ? 7.826 12.665 -2.914 1.00 81.75 97 SER A N 1
ATOM 749 C CA . SER A 1 97 ? 7.285 12.714 -4.273 1.00 81.75 97 SER A CA 1
ATOM 750 C C . SER A 1 97 ? 6.287 11.586 -4.541 1.00 81.75 97 SER A C 1
ATOM 752 O O . SER A 1 97 ? 6.366 10.499 -3.954 1.00 81.75 97 SER A O 1
ATOM 754 N N . THR A 1 98 ? 5.383 11.795 -5.502 1.00 85.88 98 THR A N 1
ATOM 755 C CA . THR A 1 98 ? 4.482 10.730 -5.966 1.00 85.88 98 THR A CA 1
ATOM 756 C C . THR A 1 98 ? 5.279 9.522 -6.442 1.00 85.88 98 THR A C 1
ATOM 758 O O . THR A 1 98 ? 5.012 8.419 -5.988 1.00 85.88 98 THR A O 1
ATOM 761 N N . LEU A 1 99 ? 6.333 9.729 -7.239 1.00 86.31 99 LEU A N 1
ATOM 762 C CA . LEU A 1 99 ? 7.217 8.685 -7.769 1.00 86.31 99 LEU A CA 1
ATOM 763 C C . LEU A 1 99 ? 7.929 7.850 -6.695 1.00 86.31 99 LEU A C 1
ATOM 765 O O . LEU A 1 99 ? 8.217 6.670 -6.917 1.00 86.31 99 LEU A O 1
ATOM 769 N N . HIS A 1 100 ? 8.271 8.453 -5.558 1.00 87.31 100 HIS A N 1
ATOM 770 C CA . HIS A 1 100 ? 8.806 7.741 -4.398 1.00 87.31 100 HIS A CA 1
ATOM 771 C C . HIS A 1 100 ? 7.709 6.970 -3.668 1.00 87.31 100 HIS A C 1
ATOM 773 O O . HIS A 1 100 ? 7.926 5.834 -3.252 1.00 87.31 100 HIS A O 1
ATOM 779 N N . PHE A 1 101 ? 6.516 7.546 -3.560 1.00 89.56 101 PHE A N 1
ATOM 780 C CA . PHE A 1 101 ? 5.371 6.869 -2.968 1.00 89.56 101 PHE A CA 1
ATOM 781 C C . PHE A 1 101 ? 4.911 5.653 -3.797 1.00 89.56 101 PHE A C 1
ATOM 783 O O . PHE A 1 101 ? 4.613 4.603 -3.225 1.00 89.56 101 PHE A O 1
ATOM 790 N N . GLU A 1 102 ? 4.942 5.734 -5.135 1.00 92.38 102 GLU A N 1
ATOM 791 C CA . GLU A 1 102 ? 4.699 4.588 -6.029 1.00 92.38 102 GLU A CA 1
ATOM 792 C C . GLU A 1 102 ? 5.728 3.476 -5.789 1.00 92.38 102 GLU A C 1
ATOM 794 O O . GLU A 1 102 ? 5.385 2.298 -5.677 1.00 92.38 102 GLU A O 1
ATOM 799 N N . ALA A 1 103 ? 7.006 3.856 -5.683 1.00 91.69 103 ALA A N 1
ATOM 800 C CA . ALA A 1 103 ? 8.106 2.945 -5.395 1.00 91.69 103 ALA A CA 1
ATOM 801 C C . ALA A 1 103 ? 7.911 2.219 -4.057 1.00 91.69 103 ALA A C 1
ATOM 803 O O . ALA A 1 103 ? 8.050 0.995 -4.008 1.00 91.69 103 ALA A O 1
ATOM 804 N N . LEU A 1 104 ? 7.510 2.937 -3.008 1.00 93.00 104 LEU A N 1
ATOM 805 C CA . LEU A 1 104 ? 7.138 2.342 -1.729 1.00 93.00 104 LEU A CA 1
ATOM 806 C C . LEU A 1 104 ? 5.946 1.387 -1.879 1.00 93.00 104 LEU A C 1
ATOM 808 O O . LEU A 1 104 ? 6.038 0.220 -1.522 1.00 93.00 104 LEU A O 1
ATOM 812 N N . CYS A 1 105 ? 4.830 1.833 -2.448 1.00 95.00 105 CYS A N 1
ATOM 813 C CA . CYS A 1 105 ? 3.633 0.995 -2.538 1.00 95.00 105 CYS A CA 1
ATOM 814 C C . CYS A 1 105 ? 3.847 -0.258 -3.400 1.00 95.00 105 CYS A C 1
ATOM 816 O O . CYS A 1 105 ? 3.298 -1.319 -3.102 1.00 95.00 105 CYS A O 1
ATOM 818 N N . SER A 1 106 ? 4.690 -0.166 -4.432 1.00 94.81 106 SER A N 1
ATOM 819 C CA . SER A 1 106 ? 5.073 -1.315 -5.257 1.00 94.81 106 SER A CA 1
ATOM 820 C C . SER A 1 106 ? 5.853 -2.388 -4.491 1.00 94.81 106 SER A C 1
ATOM 822 O O . SER A 1 106 ? 5.769 -3.558 -4.853 1.00 94.81 106 SER A O 1
ATOM 824 N N . SER A 1 107 ? 6.597 -2.024 -3.439 1.00 92.31 107 SER A N 1
ATOM 825 C CA . SER A 1 107 ? 7.337 -2.989 -2.619 1.00 92.31 107 SER A CA 1
ATOM 826 C C . SER A 1 107 ? 6.465 -3.632 -1.541 1.00 92.31 107 SER A C 1
ATOM 828 O O . SER A 1 107 ? 6.608 -4.827 -1.281 1.00 92.31 107 SER A O 1
ATOM 830 N N . LEU A 1 108 ? 5.502 -2.885 -0.987 1.00 92.62 108 LEU A N 1
ATOM 831 C CA . LEU A 1 108 ? 4.553 -3.388 0.014 1.00 92.62 108 LEU A CA 1
ATOM 832 C C . LEU A 1 108 ? 3.766 -4.603 -0.487 1.00 92.62 108 LEU A C 1
ATOM 834 O O . LEU A 1 108 ? 3.557 -5.554 0.264 1.00 92.62 108 LEU A O 1
ATOM 838 N N . GLN A 1 109 ? 3.416 -4.620 -1.776 1.00 88.62 109 GLN A N 1
ATOM 839 C CA . GLN A 1 109 ? 2.660 -5.714 -2.385 1.00 88.62 109 GLN A CA 1
ATOM 840 C C . GLN A 1 109 ? 3.348 -7.082 -2.230 1.00 88.62 109 GLN A C 1
ATOM 842 O O . GLN A 1 109 ? 2.677 -8.110 -2.216 1.00 88.62 109 GLN A O 1
ATOM 847 N N . CYS A 1 110 ? 4.677 -7.097 -2.113 1.00 85.00 110 CYS A N 1
ATOM 848 C CA . CYS A 1 110 ? 5.503 -8.303 -2.088 1.00 85.00 110 CYS A CA 1
ATOM 849 C C . CYS A 1 110 ? 6.210 -8.510 -0.736 1.00 85.00 110 CYS A C 1
ATOM 851 O O . CYS A 1 110 ? 7.123 -9.330 -0.635 1.00 85.00 110 CYS A O 1
ATOM 853 N N . ALA A 1 111 ? 5.812 -7.764 0.298 1.00 86.25 111 ALA A N 1
ATOM 854 C CA . ALA A 1 111 ? 6.436 -7.797 1.613 1.00 86.25 111 ALA A CA 1
ATOM 855 C C . ALA A 1 111 ? 6.094 -9.090 2.374 1.00 86.25 111 ALA A C 1
ATOM 857 O O . ALA A 1 111 ? 5.029 -9.197 2.976 1.00 86.25 111 ALA A O 1
ATOM 858 N N . GLN A 1 112 ? 7.008 -10.064 2.374 1.00 80.31 112 GLN A N 1
ATOM 859 C CA . GLN A 1 112 ? 6.809 -11.381 3.011 1.00 80.31 112 GLN A CA 1
ATOM 860 C C . GLN A 1 112 ? 7.443 -11.521 4.403 1.00 80.31 112 GLN A C 1
ATOM 862 O O . GLN A 1 112 ? 7.235 -12.517 5.096 1.00 80.31 112 GLN A O 1
ATOM 867 N N . SER A 1 113 ? 8.277 -10.562 4.800 1.00 76.81 113 SER A N 1
ATOM 868 C CA . SER A 1 113 ? 9.049 -10.602 6.047 1.00 76.81 113 SER A CA 1
ATOM 869 C C . SER A 1 113 ? 8.418 -9.792 7.186 1.00 76.81 113 SER A C 1
ATOM 871 O O . SER A 1 113 ? 8.896 -9.883 8.318 1.00 76.81 113 SER A O 1
ATOM 873 N N . ILE A 1 114 ? 7.357 -9.022 6.911 1.00 81.75 114 ILE A N 1
ATOM 874 C CA . ILE A 1 114 ? 6.773 -8.031 7.827 1.00 81.75 114 ILE A CA 1
ATOM 875 C C . ILE A 1 114 ? 5.300 -8.356 8.092 1.00 81.75 114 ILE A C 1
ATOM 877 O O . ILE A 1 114 ? 4.531 -8.586 7.164 1.00 81.75 114 ILE A O 1
ATOM 881 N N . GLN A 1 115 ? 4.903 -8.342 9.367 1.00 85.50 115 GLN A N 1
ATOM 882 C CA . GLN A 1 115 ? 3.526 -8.609 9.810 1.00 85.50 115 GLN A CA 1
ATOM 883 C C . GLN A 1 115 ? 2.785 -7.339 10.241 1.00 85.50 115 GLN A C 1
ATOM 885 O O . GLN A 1 115 ? 1.567 -7.270 10.144 1.00 85.50 115 GLN A O 1
ATOM 890 N N . THR A 1 116 ? 3.513 -6.334 10.712 1.00 90.00 116 THR A N 1
ATOM 891 C CA . THR A 1 116 ? 2.993 -5.089 11.258 1.00 90.00 116 THR A CA 1
ATOM 892 C C . THR A 1 116 ? 3.593 -3.919 10.495 1.00 90.00 116 THR A C 1
ATOM 894 O O . THR A 1 116 ? 4.807 -3.718 10.487 1.00 90.00 116 THR A O 1
ATOM 897 N N . LEU A 1 117 ? 2.747 -3.121 9.863 1.00 92.88 117 LEU A N 1
ATOM 898 C CA . LEU A 1 117 ? 3.160 -1.908 9.172 1.00 92.88 117 LEU A CA 1
ATOM 899 C C . LEU A 1 117 ? 2.525 -0.709 9.855 1.00 92.88 117 LEU A C 1
ATOM 901 O O . LEU A 1 117 ? 1.306 -0.620 9.934 1.00 92.88 117 LEU A O 1
ATOM 905 N N . ILE A 1 118 ? 3.346 0.227 10.314 1.00 93.75 118 ILE A N 1
ATOM 906 C CA . ILE A 1 118 ? 2.895 1.528 10.802 1.00 93.75 118 ILE A CA 1
ATOM 907 C C . ILE A 1 118 ? 3.294 2.563 9.761 1.00 93.75 118 ILE A C 1
ATOM 909 O O . ILE A 1 118 ? 4.440 2.600 9.323 1.00 93.75 118 ILE A O 1
ATOM 913 N N . MET A 1 119 ? 2.350 3.390 9.342 1.00 93.12 119 MET A N 1
ATOM 914 C CA . MET A 1 119 ? 2.527 4.339 8.261 1.00 93.12 119 MET A CA 1
ATOM 915 C C . MET A 1 119 ? 1.971 5.699 8.672 1.00 93.12 119 MET A C 1
ATOM 917 O O . MET A 1 119 ? 0.759 5.891 8.705 1.00 93.12 119 MET A O 1
ATOM 921 N N . GLY A 1 120 ? 2.867 6.639 8.969 1.00 90.31 120 GLY A N 1
ATOM 922 C CA . GLY A 1 120 ? 2.516 8.033 9.219 1.00 90.31 120 GLY A CA 1
ATOM 923 C C . GLY A 1 120 ? 2.285 8.771 7.904 1.00 90.31 120 GLY A C 1
ATOM 924 O O . GLY A 1 120 ? 3.241 9.016 7.166 1.00 90.31 120 GLY A O 1
ATOM 925 N N . LEU A 1 121 ? 1.030 9.120 7.623 1.00 86.25 121 LEU A N 1
ATOM 926 C CA . LEU A 1 121 ? 0.557 9.761 6.394 1.00 86.25 121 LEU A CA 1
ATOM 927 C C . LEU A 1 121 ? 0.342 11.268 6.599 1.00 86.25 121 LEU A C 1
ATOM 929 O O . LEU A 1 121 ? -0.761 11.776 6.401 1.00 86.25 121 LEU A O 1
ATOM 933 N N . THR A 1 122 ? 1.397 12.001 6.978 1.00 75.69 122 THR A N 1
ATOM 934 C CA . THR A 1 122 ? 1.313 13.462 7.182 1.00 75.69 122 THR A CA 1
ATOM 935 C C . THR A 1 122 ? 1.252 14.227 5.851 1.00 75.69 122 THR A C 1
ATOM 937 O O . THR A 1 122 ? 2.144 14.997 5.495 1.00 75.69 122 THR A O 1
ATOM 940 N N . THR A 1 123 ? 0.192 14.019 5.073 1.00 64.25 123 THR A N 1
ATOM 941 C CA . THR A 1 123 ? -0.061 14.754 3.831 1.00 64.25 123 THR A CA 1
ATOM 942 C C . THR A 1 123 ? -0.814 16.042 4.148 1.00 64.25 123 THR A C 1
ATOM 944 O O . THR A 1 123 ? -2.032 16.022 4.303 1.00 64.25 123 THR A O 1
ATOM 947 N N . ASP A 1 124 ? -0.115 17.174 4.228 1.00 59.59 124 ASP A N 1
ATOM 948 C CA . ASP A 1 124 ? -0.735 18.514 4.158 1.00 59.59 124 ASP A CA 1
ATOM 949 C C . ASP A 1 124 ? -0.845 18.981 2.694 1.00 59.59 124 ASP A C 1
ATOM 951 O O . ASP A 1 124 ? -0.641 20.135 2.321 1.00 59.59 124 ASP A O 1
ATOM 955 N N . THR A 1 125 ? -1.121 18.031 1.795 1.00 54.84 125 THR A N 1
ATOM 956 C CA . THR A 1 125 ? -1.252 18.342 0.380 1.00 54.84 125 THR A CA 1
ATOM 957 C C . THR A 1 125 ? -2.604 19.015 0.185 1.00 54.84 125 THR A C 1
ATOM 959 O O . THR A 1 125 ? -3.622 18.347 0.004 1.00 54.84 125 THR A O 1
ATOM 962 N N . GLY A 1 126 ? -2.620 20.348 0.157 1.00 56.47 126 GLY A N 1
ATOM 963 C CA . GLY A 1 126 ? -3.767 21.121 -0.338 1.00 56.47 126 GLY A CA 1
ATOM 964 C C . GLY A 1 126 ? -4.175 20.745 -1.777 1.00 56.47 126 GLY A C 1
ATOM 965 O O . GLY A 1 126 ? -5.229 21.154 -2.261 1.00 56.47 126 GLY A O 1
ATOM 966 N N . GLU A 1 127 ? -3.359 19.940 -2.465 1.00 69.06 127 GLU A N 1
ATOM 967 C CA . GLU A 1 127 ? -3.621 19.378 -3.784 1.00 69.06 127 GLU A CA 1
ATOM 968 C C . GLU A 1 127 ? -4.349 18.029 -3.713 1.00 69.06 127 GLU A C 1
ATOM 970 O O . GLU A 1 127 ? -3.750 16.961 -3.580 1.00 69.06 127 GLU A O 1
ATOM 975 N N . GLN A 1 128 ? -5.665 18.077 -3.912 1.00 75.62 128 GLN A N 1
ATOM 976 C CA . GLN A 1 128 ? -6.553 16.912 -3.942 1.00 75.62 128 GLN A CA 1
ATOM 977 C C . GLN A 1 128 ? -6.068 15.775 -4.862 1.00 75.62 128 GLN A C 1
ATOM 979 O O . GLN A 1 128 ? -6.185 14.603 -4.519 1.00 75.62 128 GLN A O 1
ATOM 984 N N . ARG A 1 129 ? -5.457 16.102 -6.009 1.00 78.69 129 ARG A N 1
ATOM 985 C CA . ARG A 1 129 ? -4.951 15.100 -6.966 1.00 78.69 129 ARG A CA 1
ATOM 986 C C . ARG A 1 129 ? -3.831 14.229 -6.396 1.00 78.69 129 ARG A C 1
ATOM 988 O O . ARG A 1 129 ? -3.758 13.054 -6.747 1.00 78.69 129 ARG A O 1
ATOM 995 N N . VAL A 1 130 ? -2.970 14.794 -5.549 1.00 83.00 130 VAL A N 1
ATOM 996 C CA . VAL A 1 130 ? -1.864 14.057 -4.919 1.00 83.00 130 VAL A CA 1
ATOM 997 C C . VAL A 1 130 ? -2.420 13.088 -3.879 1.00 83.00 130 VAL A C 1
ATOM 999 O O . VAL A 1 130 ? -2.022 11.926 -3.863 1.00 83.00 130 VAL A O 1
ATOM 1002 N N . SER A 1 131 ? -3.411 13.524 -3.094 1.00 88.19 131 SER A N 1
ATOM 1003 C CA . SER A 1 131 ? -4.088 12.670 -2.111 1.00 88.19 131 SER A CA 1
ATOM 1004 C C . SER A 1 131 ? -4.778 11.471 -2.774 1.00 88.19 131 SER A C 1
ATOM 1006 O O . SER A 1 131 ? -4.482 10.329 -2.419 1.00 88.19 131 SER A O 1
ATOM 1008 N N . VAL A 1 132 ? -5.575 11.698 -3.828 1.00 92.25 132 VAL A N 1
ATOM 1009 C CA . VAL A 1 132 ? -6.225 10.618 -4.596 1.00 92.25 132 VAL A CA 1
ATOM 1010 C C . VAL A 1 132 ? -5.189 9.632 -5.142 1.00 92.25 132 VAL A C 1
ATOM 1012 O O . VAL A 1 132 ? -5.397 8.419 -5.123 1.00 92.25 132 VAL A O 1
ATOM 1015 N N . HIS A 1 133 ? -4.058 10.137 -5.637 1.00 91.81 133 HIS A N 1
ATOM 1016 C CA . HIS A 1 133 ? -2.979 9.304 -6.156 1.00 91.81 133 HIS A CA 1
ATOM 1017 C C . HIS A 1 133 ? -2.350 8.418 -5.069 1.00 91.81 133 HIS A C 1
ATOM 1019 O O . HIS A 1 133 ? -2.166 7.222 -5.296 1.00 91.81 133 HIS A O 1
ATOM 1025 N N . TRP A 1 134 ? -2.073 8.968 -3.884 1.00 91.94 134 TRP A N 1
ATOM 1026 C CA . TRP A 1 134 ? -1.554 8.197 -2.752 1.00 91.94 134 TRP A CA 1
ATOM 1027 C C . TRP A 1 134 ? -2.539 7.107 -2.329 1.00 91.94 134 TRP A C 1
ATOM 1029 O O . TRP A 1 134 ? -2.161 5.944 -2.210 1.00 91.94 134 TRP A O 1
ATOM 1039 N N . TRP A 1 135 ? -3.823 7.436 -2.191 1.00 94.62 135 TRP A N 1
ATOM 1040 C CA . TRP A 1 135 ? -4.838 6.450 -1.824 1.00 94.62 135 TRP A CA 1
ATOM 1041 C C . TRP A 1 135 ? -4.986 5.333 -2.866 1.00 94.62 135 TRP A C 1
ATOM 1043 O O . TRP A 1 135 ? -5.079 4.163 -2.495 1.00 94.62 135 TRP A O 1
ATOM 1053 N N . LYS A 1 136 ? -4.892 5.641 -4.165 1.00 96.81 136 LYS A N 1
ATOM 1054 C CA . LYS A 1 136 ? -4.843 4.620 -5.227 1.00 96.81 136 LYS A CA 1
ATOM 1055 C C . LYS A 1 136 ? -3.656 3.665 -5.075 1.00 96.81 136 LYS A C 1
ATOM 1057 O O . LYS A 1 136 ? -3.819 2.451 -5.197 1.00 96.81 136 LYS A O 1
ATOM 1062 N N . TRP A 1 137 ? -2.469 4.190 -4.788 1.00 96.25 137 TRP A N 1
ATOM 1063 C CA . TRP A 1 137 ? -1.276 3.366 -4.599 1.00 96.25 137 TRP A CA 1
ATOM 1064 C C . TRP A 1 137 ? -1.290 2.579 -3.284 1.00 96.25 137 TRP A C 1
ATOM 1066 O O . TRP A 1 137 ? -0.842 1.434 -3.271 1.00 96.25 137 TRP A O 1
ATOM 1076 N N . LEU A 1 138 ? -1.888 3.111 -2.215 1.00 95.88 138 LEU A N 1
ATOM 1077 C CA . LEU A 1 138 ? -2.141 2.352 -0.985 1.00 95.88 138 LEU A CA 1
ATOM 1078 C C . LEU A 1 138 ? -3.107 1.192 -1.232 1.00 95.88 138 LEU A C 1
ATOM 1080 O O . LEU A 1 138 ? -2.837 0.073 -0.793 1.00 95.88 138 LEU A O 1
ATOM 1084 N N . ALA A 1 139 ? -4.191 1.427 -1.982 1.00 96.75 139 ALA A N 1
ATOM 1085 C CA . ALA A 1 139 ? -5.112 0.370 -2.396 1.00 96.75 139 ALA A CA 1
ATOM 1086 C C . ALA A 1 139 ? -4.353 -0.752 -3.113 1.00 96.75 139 ALA A C 1
ATOM 1088 O O . ALA A 1 139 ? -4.490 -1.925 -2.768 1.00 96.75 139 ALA A O 1
ATOM 1089 N N . TYR A 1 140 ? -3.490 -0.386 -4.061 1.00 96.25 140 TYR A N 1
ATOM 1090 C CA . TYR A 1 140 ? -2.658 -1.330 -4.796 1.00 96.25 140 TYR A CA 1
ATOM 1091 C C . TYR A 1 140 ? -1.687 -2.108 -3.901 1.00 96.25 140 TYR A C 1
ATOM 1093 O O . TYR A 1 140 ? -1.673 -3.339 -3.934 1.00 96.25 140 TYR A O 1
ATOM 1101 N N . GLY A 1 141 ? -0.881 -1.398 -3.112 1.00 94.31 141 GLY A N 1
ATOM 1102 C CA . GLY A 1 141 ? 0.238 -1.968 -2.365 1.00 94.31 141 GLY A CA 1
ATOM 1103 C C . GLY A 1 141 ? -0.173 -2.783 -1.143 1.00 94.31 141 GLY A C 1
ATOM 1104 O O . GLY A 1 141 ? 0.528 -3.725 -0.791 1.00 94.31 141 GLY A O 1
ATOM 1105 N N . LEU A 1 142 ? -1.303 -2.451 -0.512 1.00 94.00 142 LEU A N 1
ATOM 1106 C CA . LEU A 1 142 ? -1.717 -3.057 0.760 1.00 94.00 142 LEU A CA 1
ATOM 1107 C C . LEU A 1 142 ? -2.991 -3.895 0.658 1.00 94.00 142 LEU A C 1
ATOM 1109 O O . LEU A 1 142 ? -3.124 -4.892 1.362 1.00 94.00 142 LEU A O 1
ATOM 1113 N N . PHE A 1 143 ? -3.929 -3.509 -0.208 1.00 92.81 143 PHE A N 1
ATOM 1114 C CA . PHE A 1 143 ? -5.289 -4.050 -0.164 1.00 92.81 143 PHE A CA 1
ATOM 1115 C C . PHE A 1 143 ? -5.712 -4.788 -1.435 1.00 92.81 143 PHE A C 1
ATOM 1117 O O . PHE A 1 143 ? -6.715 -5.496 -1.392 1.00 92.81 143 PHE A O 1
ATOM 1124 N N . SER A 1 144 ? -4.981 -4.680 -2.548 1.00 91.50 144 SER A N 1
ATOM 1125 C CA . SER A 1 144 ? -5.309 -5.374 -3.801 1.00 91.50 144 SER A CA 1
ATOM 1126 C C . SER A 1 144 ? -5.284 -6.897 -3.643 1.00 91.50 144 SER A C 1
ATOM 1128 O O . SER A 1 144 ? -4.649 -7.440 -2.738 1.00 91.50 144 SER A O 1
ATOM 1130 N N . SER A 1 145 ? -5.936 -7.624 -4.556 1.00 86.44 145 SER A N 1
ATOM 1131 C CA . SER A 1 145 ? -5.843 -9.094 -4.606 1.00 86.44 145 SER A CA 1
ATOM 1132 C C . SER A 1 145 ? -4.386 -9.575 -4.676 1.00 86.44 145 SER A C 1
ATOM 1134 O O . SER A 1 145 ? -4.013 -10.545 -4.012 1.00 86.44 145 SER A O 1
ATOM 1136 N N . GLY A 1 146 ? -3.549 -8.848 -5.421 1.00 84.31 146 GLY A N 1
ATOM 1137 C CA . GLY A 1 146 ? -2.117 -9.091 -5.522 1.00 84.31 146 GLY A CA 1
ATOM 1138 C C . GLY A 1 146 ? -1.368 -8.866 -4.208 1.00 84.31 146 GLY A C 1
ATOM 1139 O O . GLY A 1 146 ? -0.489 -9.659 -3.894 1.00 84.31 146 GLY A O 1
ATOM 1140 N N . ALA A 1 147 ? -1.710 -7.831 -3.436 1.00 87.50 147 ALA A N 1
ATOM 1141 C CA . ALA A 1 147 ? -1.101 -7.579 -2.128 1.00 87.50 147 ALA A CA 1
ATOM 1142 C C . ALA A 1 147 ? -1.530 -8.630 -1.098 1.00 87.50 147 ALA A C 1
ATOM 1144 O O . ALA A 1 147 ? -0.692 -9.199 -0.405 1.00 87.50 147 ALA A O 1
ATOM 1145 N N . ARG A 1 148 ? -2.823 -8.964 -1.043 1.00 83.75 148 ARG A N 1
ATOM 1146 C CA . ARG A 1 148 ? -3.362 -9.946 -0.085 1.00 83.75 148 ARG A CA 1
ATOM 1147 C C . ARG A 1 148 ? -2.838 -11.368 -0.290 1.00 83.75 148 ARG A C 1
ATOM 1149 O O . ARG A 1 148 ? -2.845 -12.146 0.651 1.00 83.75 148 ARG A O 1
ATOM 1156 N N . SER A 1 149 ? -2.430 -11.716 -1.510 1.00 82.19 149 SER A N 1
ATOM 1157 C CA . SER A 1 149 ? -1.875 -13.042 -1.824 1.00 82.19 149 SER A CA 1
ATOM 1158 C C . SER A 1 149 ? -0.362 -13.136 -1.625 1.00 82.19 149 SER A C 1
ATOM 1160 O O . SER A 1 149 ? 0.156 -14.240 -1.473 1.00 82.19 149 SER A O 1
ATOM 1162 N N . ARG A 1 150 ? 0.354 -12.005 -1.652 1.00 83.69 150 ARG A N 1
ATOM 1163 C CA . ARG A 1 150 ? 1.826 -11.978 -1.682 1.00 83.69 150 ARG A CA 1
ATOM 1164 C C . ARG A 1 150 ? 2.467 -11.336 -0.457 1.00 83.69 150 ARG A C 1
ATOM 1166 O O . ARG A 1 150 ? 3.624 -11.644 -0.181 1.00 83.69 150 ARG A O 1
ATOM 1173 N N . SER A 1 151 ? 1.747 -10.477 0.260 1.00 84.00 151 SER A N 1
ATOM 1174 C CA . SER A 1 151 ? 2.225 -9.847 1.491 1.00 84.00 151 SER A CA 1
ATOM 1175 C C . SER A 1 151 ? 1.826 -10.643 2.735 1.00 84.00 151 SER A C 1
ATOM 1177 O O . SER A 1 151 ? 0.856 -11.397 2.723 1.00 84.00 151 SER A O 1
ATOM 1179 N N . SER A 1 152 ? 2.587 -10.468 3.814 1.00 86.25 152 SER A N 1
ATOM 1180 C CA . SER A 1 152 ? 2.383 -11.138 5.104 1.00 86.25 152 SER A CA 1
ATOM 1181 C C . SER A 1 152 ? 1.802 -10.224 6.189 1.00 86.25 152 SER A C 1
ATOM 1183 O O . SER A 1 152 ? 1.959 -10.517 7.375 1.00 86.25 152 SER A O 1
ATOM 1185 N N . PHE A 1 153 ? 1.203 -9.089 5.814 1.00 87.50 153 PHE A N 1
ATOM 1186 C CA . PHE A 1 153 ? 0.692 -8.115 6.778 1.00 87.50 153 PHE A CA 1
ATOM 1187 C C . PHE A 1 153 ? -0.539 -8.646 7.527 1.00 87.50 153 PHE A C 1
ATOM 1189 O O . PHE A 1 153 ? -1.585 -8.894 6.932 1.00 87.50 153 PHE A O 1
ATOM 1196 N N . ASP A 1 154 ? -0.426 -8.716 8.852 1.00 89.38 154 ASP A N 1
ATOM 1197 C CA . ASP A 1 154 ? -1.505 -9.054 9.780 1.00 89.38 154 ASP A CA 1
ATOM 1198 C C . ASP A 1 154 ? -2.088 -7.797 10.459 1.00 89.38 154 ASP A C 1
ATOM 1200 O O . ASP A 1 154 ? -3.284 -7.760 10.747 1.00 89.38 154 ASP A O 1
ATOM 1204 N N . ASP A 1 155 ? -1.261 -6.770 10.708 1.00 91.94 155 ASP A N 1
ATOM 1205 C CA . ASP A 1 155 ? -1.624 -5.501 11.363 1.00 91.94 155 ASP A CA 1
ATOM 1206 C C . ASP A 1 155 ? -1.131 -4.308 10.531 1.00 91.94 155 ASP A C 1
ATOM 1208 O O . ASP A 1 155 ? 0.067 -4.154 10.294 1.00 91.94 155 ASP A O 1
ATOM 1212 N N . ILE A 1 156 ? -2.039 -3.438 10.099 1.00 95.12 156 ILE A N 1
ATOM 1213 C CA . ILE A 1 156 ? -1.690 -2.174 9.438 1.00 95.12 156 ILE A CA 1
ATOM 1214 C C . ILE A 1 156 ? -2.180 -1.023 10.304 1.00 95.12 156 ILE A C 1
ATOM 1216 O O . ILE A 1 156 ? -3.320 -1.013 10.761 1.00 95.12 156 ILE A O 1
ATOM 1220 N N . ARG A 1 157 ? -1.330 -0.019 10.505 1.00 95.56 157 ARG A N 1
ATOM 1221 C CA . ARG A 1 157 ? -1.669 1.216 11.205 1.00 95.56 157 ARG A CA 1
ATOM 1222 C C . ARG A 1 157 ? -1.391 2.396 10.302 1.00 95.56 157 ARG A C 1
ATOM 1224 O O . ARG A 1 157 ? -0.236 2.702 10.028 1.00 95.56 157 ARG A O 1
ATOM 1231 N N . LEU A 1 158 ? -2.448 3.049 9.852 1.00 94.62 158 LEU A N 1
ATOM 1232 C CA . LEU A 1 158 ? -2.374 4.305 9.126 1.00 94.62 158 LEU A CA 1
ATOM 1233 C C . LEU A 1 158 ? -2.561 5.422 10.152 1.00 94.62 158 LEU A C 1
ATOM 1235 O O . LEU A 1 158 ? -3.623 5.516 10.764 1.00 94.62 158 LEU A O 1
ATOM 1239 N N . THR A 1 159 ? -1.521 6.214 10.390 1.00 92.56 159 THR A N 1
ATOM 1240 C CA . THR A 1 159 ? -1.500 7.241 11.436 1.00 92.56 159 THR A CA 1
ATOM 1241 C C . THR A 1 159 ? -1.297 8.633 10.862 1.00 92.56 159 THR A C 1
ATOM 1243 O O . THR A 1 159 ? -0.819 8.792 9.737 1.00 92.56 159 THR A O 1
ATOM 1246 N N . SER A 1 160 ? -1.661 9.652 11.644 1.00 88.50 160 SER A N 1
ATOM 1247 C CA . SER A 1 160 ? -1.554 11.064 11.261 1.00 88.50 160 SER A CA 1
ATOM 1248 C C . SER A 1 160 ? -2.263 11.391 9.940 1.00 88.50 160 SER A C 1
ATOM 1250 O O . SER A 1 160 ? -1.774 12.199 9.151 1.00 88.50 160 SER A O 1
ATOM 1252 N N . ILE A 1 161 ? -3.404 10.744 9.683 1.00 89.44 161 ILE A N 1
ATOM 1253 C CA . ILE A 1 161 ? -4.203 10.980 8.479 1.00 89.44 161 ILE A CA 1
ATOM 1254 C C . ILE A 1 161 ? -4.848 12.359 8.589 1.00 89.44 161 ILE A C 1
ATOM 1256 O O . ILE A 1 161 ? -5.727 12.569 9.418 1.00 89.44 161 ILE A O 1
ATOM 1260 N N . ARG A 1 162 ? -4.451 13.282 7.714 1.00 86.25 162 ARG A N 1
ATOM 1261 C CA . ARG A 1 162 ? -5.113 14.590 7.577 1.00 86.25 162 ARG A CA 1
ATOM 1262 C C . ARG A 1 162 ? -6.301 14.561 6.618 1.00 86.25 162 ARG A C 1
ATOM 1264 O O . ARG A 1 162 ? -7.243 15.336 6.764 1.00 86.25 162 ARG A O 1
ATOM 1271 N N . ARG A 1 163 ? -6.259 13.698 5.595 1.00 87.81 163 ARG A N 1
ATOM 1272 C CA . ARG A 1 163 ? -7.263 13.676 4.526 1.00 87.81 163 ARG A CA 1
ATOM 1273 C C . ARG A 1 163 ? -7.608 12.263 4.057 1.00 87.81 163 ARG A C 1
ATOM 1275 O O . ARG A 1 163 ? -6.755 11.527 3.569 1.00 87.81 163 ARG A O 1
ATOM 1282 N N . MET A 1 164 ? -8.893 11.946 4.148 1.00 90.88 164 MET A N 1
ATOM 1283 C CA . MET A 1 164 ? -9.565 10.765 3.620 1.00 90.88 164 MET A CA 1
ATOM 1284 C C . MET A 1 164 ? -10.947 11.203 3.117 1.00 90.88 164 MET A C 1
ATOM 1286 O O . MET A 1 164 ? -11.946 11.086 3.826 1.00 90.88 164 MET A O 1
ATOM 1290 N N . SER A 1 165 ? -10.988 11.781 1.916 1.00 92.12 165 SER A N 1
ATOM 1291 C CA . SER A 1 165 ? -12.226 12.301 1.329 1.00 92.12 165 SER A CA 1
ATOM 1292 C C . SER A 1 165 ? -12.986 11.276 0.493 1.00 92.12 165 SER A C 1
ATOM 1294 O O . SER A 1 165 ? -12.427 10.260 0.079 1.00 92.12 165 SER A O 1
ATOM 1296 N N . ALA A 1 166 ? -14.257 11.552 0.191 1.00 93.38 166 ALA A N 1
ATOM 1297 C CA . ALA A 1 166 ? -15.050 10.684 -0.682 1.00 93.38 166 ALA A CA 1
ATOM 1298 C C . ALA A 1 166 ? -14.407 10.481 -2.074 1.00 93.38 166 ALA A C 1
ATOM 1300 O O . ALA A 1 166 ? -14.450 9.376 -2.608 1.00 93.38 166 ALA A O 1
ATOM 1301 N N . GLU A 1 167 ? -13.756 11.508 -2.639 1.00 94.50 167 GLU A N 1
ATOM 1302 C CA . GLU A 1 167 ? -13.034 11.396 -3.923 1.00 94.50 167 GLU A CA 1
ATOM 1303 C C . GLU A 1 167 ? -11.782 10.515 -3.806 1.00 94.50 167 GLU A C 1
ATOM 1305 O O . GLU A 1 167 ? -11.485 9.717 -4.699 1.00 94.50 167 GLU A O 1
ATOM 1310 N N . ASP A 1 168 ? -11.067 10.613 -2.681 1.00 94.50 168 ASP A N 1
ATOM 1311 C CA . ASP A 1 168 ? -9.922 9.742 -2.410 1.00 94.50 168 ASP A CA 1
ATOM 1312 C C . ASP A 1 168 ? -10.363 8.276 -2.389 1.00 94.50 168 ASP A C 1
ATOM 1314 O O . ASP A 1 168 ? -9.714 7.407 -2.979 1.00 94.50 168 ASP A O 1
ATOM 1318 N N . MET A 1 169 ? -11.506 8.014 -1.752 1.00 96.44 169 MET A N 1
ATOM 1319 C CA . MET A 1 169 ? -12.050 6.668 -1.618 1.00 96.44 169 MET A CA 1
ATOM 1320 C C . MET A 1 169 ? -12.710 6.148 -2.889 1.00 96.44 169 MET A C 1
ATOM 1322 O O . MET A 1 169 ? -12.629 4.953 -3.152 1.00 96.44 169 MET A O 1
ATOM 1326 N N . GLU A 1 170 ? -13.259 7.009 -3.747 1.00 96.94 170 GLU A N 1
ATOM 1327 C CA . GLU A 1 170 ? -13.658 6.615 -5.102 1.00 96.94 170 GLU A CA 1
ATOM 1328 C C . GLU A 1 170 ? -12.448 6.077 -5.884 1.00 96.94 170 GLU A C 1
ATOM 1330 O O . GLU A 1 170 ? -12.512 5.002 -6.486 1.00 96.94 170 GLU A O 1
ATOM 1335 N N . GLY A 1 171 ? -11.312 6.781 -5.814 1.00 96.19 171 GLY A N 1
ATOM 1336 C CA . GLY A 1 171 ? -10.057 6.336 -6.413 1.00 96.19 171 GLY A CA 1
ATOM 1337 C C . GLY A 1 171 ? -9.543 5.023 -5.818 1.00 96.19 171 GLY A C 1
ATOM 1338 O O . GLY A 1 171 ? -9.180 4.115 -6.569 1.00 96.19 171 GLY A O 1
ATOM 1339 N N . PHE A 1 172 ? -9.535 4.915 -4.489 1.00 97.44 172 PHE A N 1
ATOM 1340 C CA . PHE A 1 172 ? -9.136 3.715 -3.750 1.00 97.44 172 PHE A CA 1
ATOM 1341 C C . PHE A 1 172 ? -9.981 2.494 -4.151 1.00 97.44 172 PHE A C 1
ATOM 1343 O O . PHE A 1 172 ? -9.445 1.469 -4.579 1.00 97.44 172 PHE A O 1
ATOM 1350 N N . CYS A 1 173 ? -11.309 2.615 -4.085 1.00 97.19 173 CYS A N 1
ATOM 1351 C CA . CYS A 1 173 ? -12.247 1.545 -4.415 1.00 97.19 173 CYS A CA 1
ATOM 1352 C C . CYS A 1 173 ? -12.157 1.138 -5.888 1.00 97.19 173 CYS A C 1
ATOM 1354 O O . CYS A 1 173 ? -12.223 -0.052 -6.195 1.00 97.19 173 CYS A O 1
ATOM 1356 N N . ALA A 1 174 ? -11.948 2.092 -6.801 1.00 97.38 174 ALA A N 1
ATOM 1357 C CA . ALA A 1 174 ? -11.771 1.790 -8.218 1.00 97.38 174 ALA A CA 1
ATOM 1358 C C . ALA A 1 174 ? -10.548 0.896 -8.482 1.00 97.38 174 ALA A C 1
ATOM 1360 O O . ALA A 1 174 ? -10.624 0.012 -9.331 1.00 97.38 174 ALA A O 1
ATOM 1361 N N . VAL A 1 175 ? -9.449 1.071 -7.736 1.00 97.31 175 VAL A N 1
ATOM 1362 C CA . VAL A 1 175 ? -8.274 0.184 -7.830 1.00 97.31 175 VAL A CA 1
ATOM 1363 C C . VAL A 1 175 ? -8.599 -1.215 -7.311 1.00 97.31 175 VAL A C 1
ATOM 1365 O O . VAL A 1 175 ? -8.226 -2.196 -7.947 1.00 97.31 175 VAL A O 1
ATOM 1368 N N . LEU A 1 176 ? -9.312 -1.329 -6.186 1.00 95.19 176 LEU A N 1
ATOM 1369 C CA . LEU A 1 176 ? -9.679 -2.635 -5.624 1.00 95.19 176 LEU A CA 1
ATOM 1370 C C . LEU A 1 176 ? -10.678 -3.411 -6.487 1.00 95.19 176 LEU A C 1
ATOM 1372 O O . LEU A 1 176 ? -10.643 -4.640 -6.497 1.00 95.19 176 LEU A O 1
ATOM 1376 N N . ALA A 1 177 ? -11.557 -2.700 -7.195 1.00 94.75 177 ALA A N 1
ATOM 1377 C CA . ALA A 1 177 ? -12.548 -3.281 -8.094 1.00 94.75 177 ALA A CA 1
ATOM 1378 C C . ALA A 1 177 ? -12.004 -3.567 -9.505 1.00 94.75 177 ALA A C 1
ATOM 1380 O O . ALA A 1 177 ? -12.656 -4.274 -10.275 1.00 94.75 177 ALA A O 1
ATOM 1381 N N . ALA A 1 178 ? -10.843 -3.014 -9.871 1.00 94.00 178 ALA A N 1
ATOM 1382 C CA . ALA A 1 178 ? -10.256 -3.208 -11.189 1.00 94.00 178 ALA A CA 1
ATOM 1383 C C . ALA A 1 178 ? -9.792 -4.660 -11.386 1.00 94.00 178 ALA A C 1
ATOM 1385 O O . ALA A 1 178 ? -9.070 -5.214 -10.561 1.00 94.00 178 ALA A O 1
ATOM 1386 N N . GLU A 1 179 ? -10.148 -5.250 -12.530 1.00 90.69 179 GLU A N 1
ATOM 1387 C CA . GLU A 1 179 ? -9.621 -6.559 -12.949 1.00 90.69 179 GLU A CA 1
ATOM 1388 C C . GLU A 1 179 ? -8.105 -6.495 -13.212 1.00 90.69 179 GLU A C 1
ATOM 1390 O O . GLU A 1 179 ? -7.377 -7.438 -12.910 1.00 90.69 179 GLU A O 1
ATOM 1395 N N . HIS A 1 180 ? -7.641 -5.347 -13.719 1.00 92.06 180 HIS A N 1
ATOM 1396 C CA . HIS A 1 180 ? -6.251 -5.065 -14.082 1.00 92.06 180 HIS A CA 1
ATOM 1397 C C . HIS A 1 180 ? -5.782 -3.776 -13.379 1.00 92.06 180 HIS A C 1
ATOM 1399 O O . HIS A 1 180 ? -5.767 -2.698 -13.990 1.00 92.06 180 HIS A O 1
ATOM 1405 N N . PRO A 1 181 ? -5.478 -3.830 -12.068 1.00 93.75 181 PRO A N 1
ATOM 1406 C CA . PRO A 1 181 ? -5.200 -2.635 -11.275 1.00 93.75 181 PRO A CA 1
ATOM 1407 C C . PRO A 1 181 ? -3.942 -1.892 -11.742 1.00 93.75 181 PRO A C 1
ATOM 1409 O O . PRO A 1 181 ? -3.931 -0.664 -11.730 1.00 93.75 181 PRO A O 1
ATOM 1412 N N . GLU A 1 182 ? -2.915 -2.595 -12.222 1.00 94.62 182 GLU A N 1
ATOM 1413 C CA . GLU A 1 182 ? -1.690 -1.999 -12.766 1.00 94.62 182 GLU A CA 1
ATOM 1414 C C . GLU A 1 182 ? -1.989 -1.141 -14.004 1.00 94.62 182 GLU A C 1
ATOM 1416 O O . GLU A 1 182 ? -1.475 -0.026 -14.138 1.00 94.62 182 GLU A O 1
ATOM 1421 N N . GLU A 1 183 ? -2.866 -1.629 -14.888 1.00 94.25 183 GLU A N 1
ATOM 1422 C CA . GLU A 1 183 ? -3.278 -0.909 -16.094 1.00 94.25 183 GLU A CA 1
ATOM 1423 C C . GLU A 1 183 ? -4.113 0.332 -15.747 1.00 94.25 183 GLU A C 1
ATOM 1425 O O . GLU A 1 183 ? -3.897 1.399 -16.330 1.00 94.25 183 GLU A O 1
ATOM 1430 N N . TYR A 1 184 ? -5.012 0.215 -14.761 1.00 94.06 184 TYR A N 1
ATOM 1431 C CA . TYR A 1 184 ? -5.816 1.329 -14.253 1.00 94.06 184 TYR A CA 1
ATOM 1432 C C . TYR A 1 184 ? -4.949 2.416 -13.602 1.00 94.06 184 TYR A C 1
ATOM 1434 O O . TYR A 1 184 ? -5.101 3.596 -13.925 1.00 94.06 184 TYR A O 1
ATOM 1442 N N . LEU A 1 185 ? -4.008 2.034 -12.730 1.00 92.88 185 LEU A N 1
ATOM 1443 C CA . LEU A 1 185 ? -3.077 2.959 -12.070 1.00 92.88 185 LEU A CA 1
ATOM 1444 C C . LEU A 1 185 ? -2.222 3.714 -13.084 1.00 92.88 185 LEU A C 1
ATOM 1446 O O . LEU A 1 185 ? -2.041 4.925 -12.976 1.00 92.88 185 LEU A O 1
ATOM 1450 N N . CYS A 1 186 ? -1.722 2.999 -14.092 1.00 89.94 186 CYS A N 1
ATOM 1451 C CA . CYS A 1 186 ? -0.825 3.562 -15.092 1.00 89.94 186 CYS A CA 1
ATOM 1452 C C . CYS A 1 186 ? -1.554 4.257 -16.254 1.00 89.94 186 CYS A C 1
ATOM 1454 O O . CYS A 1 186 ? -0.889 4.853 -17.110 1.00 89.94 186 CYS A O 1
ATOM 1456 N N . GLY A 1 187 ? -2.889 4.175 -16.309 1.00 90.06 187 GLY A N 1
ATOM 1457 C CA . GLY A 1 187 ? -3.708 4.721 -17.392 1.00 90.06 187 GLY A CA 1
ATOM 1458 C C . GLY A 1 187 ? -3.406 4.086 -18.752 1.00 90.06 187 GLY A C 1
ATOM 1459 O O . GLY A 1 187 ? -3.419 4.774 -19.773 1.00 90.06 187 GLY A O 1
ATOM 1460 N N . THR A 1 188 ? -3.065 2.797 -18.775 1.00 89.62 188 THR A N 1
ATOM 1461 C CA . THR A 1 188 ? -2.666 2.080 -19.995 1.00 89.62 188 THR A CA 1
ATOM 1462 C C . THR A 1 188 ? -3.785 1.182 -20.524 1.00 89.62 188 THR A C 1
ATOM 1464 O O . THR A 1 188 ? -4.567 0.664 -19.733 1.00 89.62 188 THR A O 1
ATOM 1467 N N . PRO A 1 189 ? -3.879 0.978 -21.851 1.00 90.62 189 PRO A N 1
ATOM 1468 C CA . PRO A 1 189 ? -4.866 0.076 -22.435 1.00 90.62 189 PRO A CA 1
ATOM 1469 C C . PRO A 1 189 ? -4.513 -1.392 -22.181 1.00 90.62 189 PRO A C 1
ATOM 1471 O O . PRO A 1 189 ? -3.341 -1.727 -22.019 1.00 90.62 189 PRO A O 1
ATOM 1474 N N . ARG A 1 190 ? -5.526 -2.259 -22.273 1.00 92.75 190 ARG A N 1
ATOM 1475 C CA . ARG A 1 190 ? -5.384 -3.697 -22.049 1.00 92.75 190 ARG A CA 1
ATOM 1476 C C . ARG A 1 190 ? -4.338 -4.354 -22.952 1.00 92.75 190 ARG A C 1
ATOM 1478 O O . ARG A 1 190 ? -4.385 -4.206 -24.177 1.00 92.75 190 ARG A O 1
ATOM 1485 N N . GLY A 1 191 ? -3.428 -5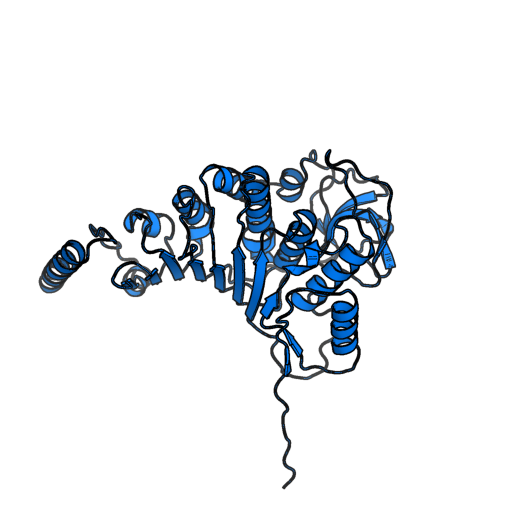.107 -22.334 1.00 89.75 191 GLY A N 1
ATOM 1486 C CA . GLY A 1 191 ? -2.439 -5.946 -23.016 1.00 89.75 191 GLY A CA 1
ATOM 1487 C C . GLY A 1 191 ? -3.035 -7.151 -23.755 1.00 89.75 191 GLY A C 1
ATOM 1488 O O . GLY A 1 191 ? -4.181 -7.540 -23.549 1.00 89.75 191 GLY A O 1
ATOM 1489 N N . GLN A 1 192 ? -2.237 -7.765 -24.631 1.00 90.75 192 GLN A N 1
ATOM 1490 C CA . GLN A 1 192 ? -2.576 -9.037 -25.287 1.00 90.75 192 GLN A CA 1
ATOM 1491 C C . GLN A 1 192 ? -2.148 -10.252 -24.457 1.00 90.75 192 GLN A C 1
ATOM 1493 O O . GLN A 1 192 ? -2.731 -11.327 -24.587 1.00 90.75 192 GLN A O 1
ATOM 1498 N N . VAL A 1 193 ? -1.112 -10.091 -23.634 1.00 88.38 193 VAL A N 1
ATOM 1499 C CA . VAL A 1 193 ? -0.621 -11.118 -22.714 1.00 88.38 193 VAL A CA 1
ATOM 1500 C C . VAL A 1 193 ? -1.210 -10.862 -21.334 1.00 88.38 193 VAL A C 1
ATOM 1502 O O . VAL A 1 193 ? -1.229 -9.724 -20.870 1.00 88.38 193 VAL A O 1
ATOM 1505 N N . GLN A 1 194 ? -1.680 -11.930 -20.688 1.00 85.50 194 GLN A N 1
ATOM 1506 C CA . GLN A 1 194 ? -2.203 -11.879 -19.326 1.00 85.50 194 GLN A CA 1
ATOM 1507 C C . GLN A 1 194 ? -1.120 -11.430 -18.334 1.00 85.50 194 GLN A C 1
ATOM 1509 O O . GLN A 1 194 ? 0.056 -11.776 -18.499 1.00 85.50 194 GLN A O 1
ATOM 1514 N N . GLU A 1 195 ? -1.520 -10.683 -17.303 1.00 84.31 195 GLU A N 1
ATOM 1515 C CA . GLU A 1 195 ? -0.626 -10.284 -16.220 1.00 84.31 195 GLU A CA 1
ATOM 1516 C C . GLU A 1 195 ? 0.025 -11.502 -15.588 1.00 84.31 195 GLU A C 1
ATOM 1518 O O . GLU A 1 195 ? -0.607 -12.531 -15.333 1.00 84.31 195 GLU A O 1
ATOM 1523 N N . ARG A 1 196 ? 1.314 -11.360 -15.316 1.00 87.44 196 ARG A N 1
ATOM 1524 C CA . ARG A 1 196 ? 2.108 -12.373 -14.638 1.00 87.44 196 ARG A CA 1
ATOM 1525 C C . ARG A 1 196 ? 3.285 -11.722 -13.946 1.00 87.44 196 ARG A C 1
ATOM 1527 O O . ARG A 1 196 ? 3.768 -10.664 -14.360 1.00 87.44 196 ARG A O 1
ATOM 1534 N N . THR A 1 197 ? 3.743 -12.383 -12.899 1.00 89.56 197 THR A N 1
ATOM 1535 C CA . THR A 1 197 ? 4.928 -11.986 -12.154 1.00 89.56 197 THR A CA 1
ATOM 1536 C C . THR A 1 197 ? 6.178 -12.610 -12.752 1.00 89.56 197 THR A C 1
ATOM 1538 O O . THR A 1 197 ? 6.136 -13.706 -13.312 1.00 89.56 197 THR A O 1
ATOM 1541 N N . ALA A 1 198 ? 7.296 -11.914 -12.618 1.00 92.31 198 ALA A N 1
ATOM 1542 C CA . ALA A 1 198 ? 8.604 -12.363 -13.056 1.00 92.31 198 ALA A CA 1
ATOM 1543 C C . ALA A 1 198 ? 9.683 -11.952 -12.050 1.00 92.31 198 ALA A C 1
ATOM 1545 O O . ALA A 1 198 ? 9.471 -11.102 -11.178 1.00 92.31 198 ALA A O 1
ATOM 1546 N N . ILE A 1 199 ? 10.855 -12.549 -12.211 1.00 92.88 199 ILE A N 1
ATOM 1547 C CA . ILE A 1 199 ? 12.099 -12.122 -11.591 1.00 92.88 199 ILE A CA 1
ATOM 1548 C C . ILE A 1 199 ? 12.859 -11.303 -12.633 1.00 92.88 199 ILE A C 1
ATOM 1550 O O . ILE A 1 199 ? 13.145 -11.781 -13.730 1.00 92.88 199 ILE A O 1
ATOM 1554 N N . LEU A 1 200 ? 13.184 -10.063 -12.288 1.00 93.62 200 LEU A N 1
ATOM 1555 C CA . LEU A 1 200 ? 14.066 -9.211 -13.072 1.00 93.62 200 LEU A CA 1
ATOM 1556 C C . LEU A 1 200 ? 15.515 -9.527 -12.697 1.00 93.62 200 LEU A C 1
ATOM 1558 O O . LEU A 1 200 ? 15.880 -9.488 -11.518 1.00 93.62 200 LEU A O 1
ATOM 1562 N N . THR A 1 201 ? 16.329 -9.878 -13.690 1.00 93.69 201 THR A N 1
ATOM 1563 C CA . THR A 1 201 ? 17.704 -10.333 -13.471 1.00 93.69 201 THR A CA 1
ATOM 1564 C C . THR A 1 201 ? 18.625 -9.217 -12.986 1.00 93.69 201 THR A C 1
ATOM 1566 O O . THR A 1 201 ? 18.380 -8.031 -13.200 1.00 93.69 201 THR A O 1
ATOM 1569 N N . ILE A 1 202 ? 19.742 -9.605 -12.371 1.00 91.00 202 ILE A N 1
ATOM 1570 C CA . ILE A 1 202 ? 20.802 -8.667 -11.997 1.00 91.00 202 ILE A CA 1
ATOM 1571 C C . ILE A 1 202 ? 21.343 -7.909 -13.219 1.00 91.00 202 ILE A C 1
ATOM 1573 O O . ILE A 1 202 ? 21.522 -8.487 -14.290 1.00 91.00 202 ILE A O 1
ATOM 1577 N N . ASN A 1 203 ? 21.644 -6.624 -13.037 1.00 92.25 203 ASN A N 1
ATOM 1578 C CA . ASN A 1 203 ? 22.100 -5.689 -14.071 1.00 92.25 203 ASN A CA 1
ATOM 1579 C C . ASN A 1 203 ? 21.106 -5.489 -15.224 1.00 92.25 203 ASN A C 1
ATOM 1581 O O . ASN A 1 203 ? 21.503 -5.060 -16.308 1.00 92.25 203 ASN A O 1
ATOM 1585 N N . ALA A 1 204 ? 19.822 -5.782 -14.994 1.00 93.19 204 ALA A N 1
ATOM 1586 C CA . ALA A 1 204 ? 18.782 -5.529 -15.976 1.00 93.19 204 ALA A CA 1
ATOM 1587 C C . ALA A 1 204 ? 18.663 -4.038 -16.298 1.00 93.19 204 ALA A C 1
ATOM 1589 O O . ALA A 1 204 ? 18.811 -3.165 -15.432 1.00 93.19 204 ALA A O 1
ATOM 1590 N N . ALA A 1 205 ? 18.344 -3.762 -17.558 1.00 93.06 205 ALA A N 1
ATOM 1591 C CA . ALA A 1 205 ? 18.107 -2.413 -18.032 1.00 93.06 205 ALA A CA 1
ATOM 1592 C C . ALA A 1 205 ? 16.664 -1.993 -17.710 1.00 93.06 205 ALA A C 1
ATOM 1594 O O . ALA A 1 205 ? 15.706 -2.598 -18.197 1.00 93.06 205 ALA A O 1
ATOM 1595 N N . VAL A 1 206 ? 16.506 -0.931 -16.920 1.00 92.69 206 VAL A N 1
ATOM 1596 C CA . VAL A 1 206 ? 15.201 -0.427 -16.471 1.00 92.69 206 VAL A CA 1
ATOM 1597 C C . VAL A 1 206 ? 15.011 1.009 -16.936 1.00 92.69 206 VAL A C 1
ATOM 1599 O O . VAL A 1 206 ? 15.831 1.881 -16.645 1.00 92.69 206 VAL A O 1
ATOM 1602 N N . ARG A 1 207 ? 13.908 1.280 -17.635 1.00 92.75 207 ARG A N 1
ATOM 1603 C CA . ARG A 1 207 ? 13.451 2.646 -17.910 1.00 92.75 207 ARG A CA 1
ATOM 1604 C C . ARG A 1 207 ? 12.369 3.011 -16.914 1.00 92.75 207 ARG A C 1
ATOM 1606 O O . ARG A 1 207 ? 11.344 2.347 -16.836 1.00 92.75 207 ARG A O 1
ATOM 1613 N N . TRP A 1 208 ? 12.605 4.059 -16.153 1.00 86.19 208 TRP A N 1
ATOM 1614 C CA . TRP A 1 208 ? 11.825 4.375 -14.957 1.00 86.19 208 TRP A CA 1
ATOM 1615 C C . TRP A 1 208 ? 11.257 5.795 -14.994 1.00 86.19 208 TRP A C 1
ATOM 1617 O O . TRP A 1 208 ? 10.350 6.111 -14.231 1.00 86.19 208 TRP A O 1
ATOM 1627 N N . HIS A 1 209 ? 11.790 6.656 -15.865 1.00 83.38 209 HIS A N 1
ATOM 1628 C CA . HIS A 1 209 ? 11.411 8.059 -15.925 1.00 83.38 209 HIS A CA 1
ATOM 1629 C C . HIS A 1 209 ? 10.270 8.264 -16.933 1.00 83.38 209 HIS A C 1
ATOM 1631 O O . HIS A 1 209 ? 10.385 7.957 -18.126 1.00 83.38 209 HIS A O 1
ATOM 1637 N N . PHE A 1 210 ? 9.148 8.779 -16.435 1.00 81.38 210 PHE A N 1
ATOM 1638 C CA . PHE A 1 210 ? 7.976 9.161 -17.216 1.00 81.38 210 PHE A CA 1
ATOM 1639 C C . PHE A 1 210 ? 7.709 10.645 -16.972 1.00 81.38 210 PHE A C 1
ATOM 1641 O O . PHE A 1 210 ? 7.729 11.104 -15.835 1.00 81.38 210 PHE A O 1
ATOM 1648 N N . ASN A 1 211 ? 7.452 11.403 -18.034 1.00 75.06 211 ASN A N 1
ATOM 1649 C CA . ASN A 1 211 ? 7.123 12.817 -17.915 1.00 75.06 211 ASN A CA 1
ATOM 1650 C C . ASN A 1 211 ? 5.710 13.023 -17.333 1.00 75.06 211 ASN A C 1
ATOM 1652 O O . ASN A 1 211 ? 4.923 12.083 -17.215 1.00 75.06 211 ASN A O 1
ATOM 1656 N N . ALA A 1 212 ? 5.339 14.277 -17.057 1.00 68.38 212 ALA A N 1
ATOM 1657 C CA . ALA A 1 212 ? 4.027 14.641 -16.504 1.00 68.38 212 ALA A CA 1
ATOM 1658 C C . ALA A 1 212 ? 2.807 14.193 -17.346 1.00 68.38 212 ALA A C 1
ATOM 1660 O O . ALA A 1 212 ? 1.684 14.189 -16.850 1.00 68.38 212 ALA A O 1
ATOM 1661 N N . HIS A 1 213 ? 3.005 13.814 -18.614 1.00 69.88 213 HIS A N 1
ATOM 1662 C CA . HIS A 1 213 ? 1.959 13.269 -19.488 1.00 69.88 213 HIS A CA 1
ATOM 1663 C C . HIS A 1 213 ? 1.931 11.729 -19.483 1.00 69.88 213 HIS A C 1
ATOM 1665 O O . HIS A 1 213 ? 1.261 11.124 -20.320 1.00 69.88 213 HIS A O 1
ATOM 1671 N N . GLY A 1 214 ? 2.698 11.085 -18.597 1.00 70.12 214 GLY A N 1
ATOM 1672 C CA . GLY A 1 214 ? 2.861 9.633 -18.535 1.00 70.12 214 GLY A CA 1
ATOM 1673 C C . GLY A 1 214 ? 3.660 9.051 -19.704 1.00 70.12 214 GLY A C 1
ATOM 1674 O O . GLY A 1 214 ? 3.603 7.843 -19.941 1.00 70.12 214 GLY A O 1
ATOM 1675 N N . GLN A 1 215 ? 4.379 9.884 -20.465 1.00 76.31 215 GLN A N 1
ATOM 1676 C CA . GLN A 1 215 ? 5.197 9.432 -21.588 1.00 76.31 215 GLN A CA 1
ATOM 1677 C C . GLN A 1 215 ? 6.618 9.139 -21.124 1.00 76.31 215 GLN A C 1
ATOM 1679 O O . GLN A 1 215 ? 7.225 9.918 -20.396 1.00 76.31 215 GLN A O 1
ATOM 1684 N N . LEU A 1 216 ? 7.155 8.022 -21.597 1.00 79.50 216 LEU A N 1
ATOM 1685 C CA . LEU A 1 216 ? 8.499 7.573 -21.278 1.00 79.50 216 LEU A CA 1
ATOM 1686 C C . LEU A 1 216 ? 9.558 8.571 -21.757 1.00 79.50 216 LEU A C 1
ATOM 1688 O O . LEU A 1 216 ? 9.601 8.926 -22.938 1.00 79.50 216 LEU A O 1
ATOM 1692 N N . VAL A 1 217 ? 10.461 8.945 -20.860 1.00 80.75 217 VAL A N 1
ATOM 1693 C CA . VAL A 1 217 ? 11.724 9.587 -21.215 1.00 80.75 217 VAL A CA 1
ATOM 1694 C C . VAL A 1 217 ? 12.760 8.474 -21.345 1.00 80.75 217 VAL A C 1
ATOM 1696 O O . VAL A 1 217 ? 12.852 7.605 -20.481 1.00 80.75 217 VAL A O 1
ATOM 1699 N N . ILE A 1 218 ? 13.484 8.427 -22.468 1.00 76.69 218 ILE A N 1
ATOM 1700 C CA . ILE A 1 218 ? 14.376 7.303 -22.809 1.00 76.69 218 ILE A CA 1
ATOM 1701 C C . ILE A 1 218 ? 15.689 7.416 -22.022 1.00 76.69 218 ILE A C 1
ATOM 1703 O O . ILE A 1 218 ? 16.766 7.611 -22.578 1.00 76.69 218 ILE A O 1
ATOM 1707 N N . GLU A 1 219 ? 15.577 7.279 -20.710 1.00 82.25 219 GLU A N 1
ATOM 1708 C CA . GLU A 1 219 ? 16.672 7.120 -19.770 1.00 82.25 219 GLU A CA 1
ATOM 1709 C C . GLU A 1 219 ? 16.608 5.713 -19.193 1.00 82.25 219 GLU A C 1
ATOM 1711 O O . GLU A 1 219 ? 15.537 5.137 -18.998 1.00 82.25 219 GLU A O 1
ATOM 1716 N N . THR A 1 220 ? 17.772 5.105 -19.006 1.00 86.12 220 THR A N 1
ATOM 1717 C CA . THR A 1 220 ? 17.883 3.716 -18.564 1.00 86.12 220 THR A CA 1
ATOM 1718 C C . THR A 1 220 ? 18.855 3.655 -17.405 1.00 86.12 220 THR A C 1
ATOM 1720 O O . THR A 1 220 ? 19.969 4.161 -17.512 1.00 86.12 220 THR A O 1
ATOM 1723 N N . LEU A 1 221 ? 18.435 3.017 -16.318 1.00 89.00 221 LEU A N 1
ATOM 1724 C CA . LEU A 1 221 ? 19.314 2.627 -15.225 1.00 89.00 221 LEU A CA 1
ATOM 1725 C C . LEU A 1 221 ? 19.644 1.138 -15.339 1.00 89.00 221 LEU A C 1
ATOM 1727 O O . LEU A 1 221 ? 18.857 0.354 -15.872 1.00 89.00 221 LEU A O 1
ATOM 1731 N N . SER A 1 222 ? 20.818 0.759 -14.843 1.00 90.38 222 SER A N 1
ATOM 1732 C CA . SER A 1 222 ? 21.201 -0.641 -14.664 1.00 90.38 222 SER A CA 1
ATOM 1733 C C . SER A 1 222 ? 20.919 -1.017 -13.220 1.00 90.38 222 SER A C 1
ATOM 1735 O O . SER A 1 222 ? 21.577 -0.491 -12.324 1.00 90.38 222 SER A O 1
ATOM 1737 N N . MET A 1 223 ? 19.952 -1.902 -12.989 1.00 86.62 223 MET A N 1
ATOM 1738 C CA . MET A 1 223 ? 19.583 -2.329 -11.641 1.00 86.62 223 MET A CA 1
ATOM 1739 C C . MET A 1 223 ? 20.612 -3.351 -11.137 1.00 86.62 223 MET A C 1
ATOM 1741 O O . MET A 1 223 ? 20.668 -4.451 -11.679 1.00 86.62 223 MET A O 1
ATOM 1745 N N . PRO A 1 224 ? 21.444 -3.052 -10.125 1.00 85.38 224 PRO A N 1
ATOM 1746 C CA . PRO A 1 224 ? 22.591 -3.889 -9.776 1.00 85.38 224 PRO A CA 1
ATOM 1747 C C . PRO A 1 224 ? 22.210 -5.112 -8.932 1.00 85.38 224 PRO A C 1
ATOM 1749 O O . PRO A 1 224 ? 23.075 -5.827 -8.433 1.00 85.38 224 PRO A O 1
ATOM 1752 N N . TRP A 1 225 ? 20.915 -5.383 -8.788 1.00 85.00 225 TRP A N 1
ATOM 1753 C CA . TRP A 1 225 ? 20.370 -6.509 -8.047 1.00 85.00 225 TRP A CA 1
ATOM 1754 C C . TRP A 1 225 ? 19.272 -7.221 -8.825 1.00 85.00 225 TRP A C 1
ATOM 1756 O O . TRP A 1 225 ? 18.745 -6.679 -9.790 1.00 85.00 225 TRP A O 1
ATOM 1766 N N . SER A 1 226 ? 18.938 -8.440 -8.402 1.00 88.75 226 SER A N 1
ATOM 1767 C CA . SER A 1 226 ? 17.700 -9.113 -8.789 1.00 88.75 226 SER A CA 1
ATOM 1768 C C . SER A 1 226 ? 16.506 -8.475 -8.079 1.00 88.75 226 SER A C 1
ATOM 1770 O O . SER A 1 226 ? 16.620 -8.009 -6.942 1.00 88.75 226 SER A O 1
ATOM 1772 N N . SER A 1 227 ? 15.352 -8.466 -8.742 1.00 88.56 227 SER A N 1
ATOM 1773 C CA . SER A 1 227 ? 14.079 -8.099 -8.118 1.00 88.56 227 SER A CA 1
ATOM 1774 C C . SER A 1 227 ? 13.042 -9.165 -8.434 1.00 88.56 227 SER A C 1
ATOM 1776 O O . SER A 1 227 ? 12.713 -9.392 -9.598 1.00 88.56 227 SER A O 1
ATOM 1778 N N . ALA A 1 228 ? 12.556 -9.849 -7.402 1.00 87.38 228 ALA A N 1
ATOM 1779 C CA . ALA A 1 228 ? 11.431 -10.765 -7.525 1.00 87.38 228 ALA A CA 1
ATOM 1780 C C . ALA A 1 228 ? 10.106 -9.987 -7.574 1.00 87.38 228 ALA A C 1
ATOM 1782 O O . ALA A 1 228 ? 10.061 -8.794 -7.280 1.00 87.38 228 ALA A O 1
ATOM 1783 N N . CYS A 1 229 ? 9.008 -10.678 -7.892 1.00 87.06 229 CYS A N 1
ATOM 1784 C CA . CYS A 1 229 ? 7.655 -10.117 -7.820 1.00 87.06 229 CYS A CA 1
ATOM 1785 C C . CYS A 1 229 ? 7.397 -8.933 -8.783 1.00 87.06 229 CYS A C 1
ATOM 1787 O O . CYS A 1 229 ? 6.472 -8.143 -8.588 1.00 87.06 229 CYS A O 1
ATOM 1789 N N . VAL A 1 230 ? 8.175 -8.828 -9.865 1.00 92.38 230 VAL A N 1
ATOM 1790 C CA . VAL A 1 230 ? 7.970 -7.811 -10.902 1.00 92.38 230 VAL A CA 1
ATOM 1791 C C . VAL A 1 230 ? 6.696 -8.133 -11.666 1.00 92.38 230 VAL A C 1
ATOM 1793 O O . VAL A 1 230 ? 6.594 -9.190 -12.285 1.00 92.38 230 VAL A O 1
ATOM 1796 N N . THR A 1 231 ? 5.713 -7.237 -11.609 1.00 93.06 231 THR A N 1
ATOM 1797 C CA . THR A 1 231 ? 4.381 -7.481 -12.179 1.00 93.06 231 THR A CA 1
ATOM 1798 C C . THR A 1 231 ? 4.288 -6.848 -13.559 1.00 93.06 231 THR A C 1
ATOM 1800 O O . THR A 1 231 ? 4.407 -5.632 -13.691 1.00 93.06 231 THR A O 1
ATOM 1803 N N . LEU A 1 232 ? 4.107 -7.666 -14.596 1.00 94.25 232 LEU A N 1
ATOM 1804 C CA . LEU A 1 232 ? 3.975 -7.191 -15.974 1.00 94.25 232 LEU A CA 1
ATOM 1805 C C . LEU A 1 232 ? 2.522 -6.863 -16.300 1.00 94.25 232 LEU A C 1
ATOM 1807 O O . LEU A 1 232 ? 1.623 -7.612 -15.921 1.00 94.25 232 LEU A O 1
ATOM 1811 N N . PHE A 1 233 ? 2.313 -5.797 -17.068 1.00 94.06 233 PHE A N 1
ATOM 1812 C CA . PHE A 1 233 ? 0.984 -5.353 -17.488 1.00 94.06 233 PHE A CA 1
ATOM 1813 C C . PHE A 1 233 ? 1.029 -4.705 -18.876 1.00 94.06 233 PHE A C 1
ATOM 1815 O O . PHE A 1 233 ? 2.095 -4.300 -19.354 1.00 94.06 233 PHE A O 1
ATOM 1822 N N . SER A 1 234 ? -0.122 -4.600 -19.547 1.00 92.75 234 SER A N 1
ATOM 1823 C CA . SER A 1 234 ? -0.229 -3.975 -20.874 1.00 92.75 234 SER A CA 1
ATOM 1824 C C . SER A 1 234 ? 0.769 -4.525 -21.911 1.00 92.75 234 SER A C 1
ATOM 1826 O O . SER A 1 234 ? 1.266 -3.785 -22.764 1.00 92.75 234 SER A O 1
ATOM 1828 N N . ASP A 1 235 ? 1.112 -5.817 -21.829 1.00 91.81 235 ASP A N 1
ATOM 1829 C CA . ASP A 1 235 ? 2.100 -6.440 -22.713 1.00 91.81 235 ASP A CA 1
ATOM 1830 C C . ASP A 1 235 ? 1.458 -6.856 -24.047 1.00 91.81 235 ASP A C 1
ATOM 1832 O O . ASP A 1 235 ? 0.512 -7.643 -24.094 1.00 91.81 235 ASP A O 1
ATOM 1836 N N . GLY A 1 236 ? 1.997 -6.341 -25.155 1.00 90.25 236 GLY A N 1
ATOM 1837 C CA . GLY A 1 236 ? 1.599 -6.715 -26.516 1.00 90.25 236 GLY A CA 1
ATOM 1838 C C . GLY A 1 236 ? 2.180 -8.050 -27.002 1.00 90.25 236 GLY A C 1
ATOM 1839 O O . GLY A 1 236 ? 1.913 -8.451 -28.127 1.00 90.25 236 GLY A O 1
ATOM 1840 N N . GLY A 1 237 ? 3.017 -8.719 -26.207 1.00 89.31 237 GLY A N 1
ATOM 1841 C CA . GLY A 1 237 ? 3.566 -10.055 -26.468 1.00 89.31 237 GLY A CA 1
ATOM 1842 C C . GLY A 1 237 ? 4.785 -10.108 -27.388 1.00 89.31 237 GLY A C 1
ATOM 1843 O O . GLY A 1 237 ? 5.538 -11.077 -27.338 1.00 89.31 237 GLY A O 1
ATOM 1844 N N . SER A 1 238 ? 5.029 -9.067 -28.188 1.00 90.81 238 SER A N 1
ATOM 1845 C CA . SER A 1 238 ? 6.182 -8.994 -29.099 1.00 90.81 238 SER A CA 1
ATOM 1846 C C . SER A 1 238 ? 7.138 -7.834 -28.822 1.00 90.81 238 SER A C 1
ATOM 1848 O O . SER A 1 238 ? 8.194 -7.755 -29.445 1.00 90.81 238 SER A O 1
ATOM 1850 N N . SER A 1 239 ? 6.774 -6.904 -27.935 1.00 90.88 239 SER A N 1
ATOM 1851 C CA . SER A 1 239 ? 7.612 -5.743 -27.622 1.00 90.88 239 SER A CA 1
ATOM 1852 C C . SER A 1 239 ? 8.874 -6.167 -26.870 1.00 90.88 239 SER A C 1
ATOM 1854 O O . SER A 1 239 ? 8.797 -7.004 -25.967 1.00 90.88 239 SER A O 1
ATOM 1856 N N . GLU A 1 240 ? 10.015 -5.566 -27.226 1.00 93.88 240 GLU A N 1
ATOM 1857 C CA . GLU A 1 240 ? 11.285 -5.732 -26.500 1.00 93.88 240 GLU A CA 1
ATOM 1858 C C . GLU A 1 240 ? 11.173 -5.173 -25.077 1.00 93.88 240 GLU A C 1
ATOM 1860 O O . GLU A 1 240 ? 11.597 -5.815 -24.122 1.00 93.88 240 GLU A O 1
ATOM 1865 N N . TRP A 1 241 ? 10.578 -3.986 -24.950 1.00 93.50 241 TRP A N 1
ATOM 1866 C CA . TRP A 1 241 ? 10.322 -3.321 -23.679 1.00 93.50 241 TRP A CA 1
ATOM 1867 C C . TRP A 1 241 ? 8.881 -3.566 -23.256 1.00 93.50 241 TRP A C 1
ATOM 1869 O O . TRP A 1 241 ? 7.953 -3.335 -24.035 1.00 93.50 241 TRP A O 1
ATOM 1879 N N . VAL A 1 242 ? 8.704 -4.029 -22.025 1.00 94.31 242 VAL A N 1
ATOM 1880 C CA . VAL A 1 242 ? 7.402 -4.371 -21.447 1.00 94.31 242 VAL A CA 1
ATOM 1881 C C . VAL A 1 242 ? 7.152 -3.480 -20.241 1.00 94.31 242 VAL A C 1
ATOM 1883 O O . VAL A 1 242 ? 8.087 -3.196 -19.493 1.00 94.31 242 VAL A O 1
ATOM 1886 N N . ASN A 1 243 ? 5.912 -3.015 -20.063 1.00 94.62 243 ASN A N 1
ATOM 1887 C CA . ASN A 1 243 ? 5.558 -2.250 -18.871 1.00 94.62 243 ASN A CA 1
ATOM 1888 C C . ASN A 1 243 ? 5.524 -3.179 -17.656 1.00 94.62 243 ASN A C 1
ATOM 1890 O O . ASN A 1 243 ? 5.006 -4.297 -17.722 1.00 94.62 243 ASN A O 1
ATOM 1894 N N . ALA A 1 244 ? 6.085 -2.701 -16.555 1.00 95.31 244 ALA A N 1
ATOM 1895 C CA . ALA A 1 244 ? 6.205 -3.464 -15.331 1.00 95.31 244 ALA A CA 1
ATOM 1896 C C . ALA A 1 244 ? 6.049 -2.564 -14.107 1.00 95.31 244 ALA A C 1
ATOM 1898 O O . ALA A 1 244 ? 6.486 -1.414 -14.117 1.00 95.31 244 ALA A O 1
ATOM 1899 N N . ILE A 1 245 ? 5.452 -3.099 -13.048 1.00 95.31 245 ILE A N 1
ATOM 1900 C CA . ILE A 1 245 ? 5.587 -2.562 -11.700 1.00 95.31 245 ILE A CA 1
ATOM 1901 C C . ILE A 1 245 ? 6.763 -3.288 -11.054 1.00 95.31 245 ILE A C 1
ATOM 1903 O O . ILE A 1 245 ? 6.710 -4.503 -10.841 1.00 95.31 245 ILE A O 1
ATOM 1907 N N . VAL A 1 246 ? 7.842 -2.552 -10.798 1.00 94.44 246 VAL A N 1
ATOM 1908 C CA . VAL A 1 246 ? 9.066 -3.082 -10.191 1.00 94.44 246 VAL A CA 1
ATOM 1909 C C . VAL A 1 246 ? 9.081 -2.674 -8.715 1.00 94.44 246 VAL A C 1
ATOM 1911 O O . VAL A 1 246 ? 9.077 -1.470 -8.438 1.00 94.44 246 VAL A O 1
ATOM 1914 N N . PRO A 1 247 ? 9.117 -3.630 -7.766 1.00 92.81 247 PRO A N 1
ATOM 1915 C CA . PRO A 1 247 ? 9.196 -3.331 -6.338 1.00 92.81 247 PRO A CA 1
ATOM 1916 C C . PRO A 1 247 ? 10.329 -2.355 -6.012 1.00 92.81 247 PRO A C 1
ATOM 1918 O O . PRO A 1 247 ? 11.478 -2.570 -6.400 1.00 92.81 247 PRO A O 1
ATOM 1921 N N . GLY A 1 248 ? 9.997 -1.265 -5.319 1.00 90.69 248 GLY A N 1
ATOM 1922 C CA . GLY A 1 248 ? 10.947 -0.211 -4.958 1.00 90.69 248 GLY A CA 1
ATOM 1923 C C . GLY A 1 248 ? 11.225 0.818 -6.056 1.00 90.69 248 GLY A C 1
ATOM 1924 O O . GLY A 1 248 ? 11.933 1.788 -5.806 1.00 90.69 248 GLY A O 1
ATOM 1925 N N . PHE A 1 249 ? 10.657 0.652 -7.251 1.00 91.00 249 PHE A N 1
ATOM 1926 C CA . PHE A 1 249 ? 10.819 1.589 -8.368 1.00 91.00 249 PHE A CA 1
ATOM 1927 C C . PHE A 1 249 ? 9.486 2.119 -8.912 1.00 91.00 249 PHE A C 1
ATOM 1929 O O . PHE A 1 249 ? 9.479 3.189 -9.526 1.00 91.00 249 PHE A O 1
ATOM 1936 N N . GLY A 1 250 ? 8.372 1.426 -8.651 1.00 92.81 250 GLY A N 1
ATOM 1937 C CA . GLY A 1 250 ? 7.047 1.799 -9.145 1.00 92.81 250 GLY A CA 1
ATOM 1938 C C . GLY A 1 250 ? 6.869 1.403 -10.610 1.00 92.81 250 GLY A C 1
ATOM 1939 O O . GLY A 1 250 ? 7.315 0.332 -11.035 1.00 92.81 250 GLY A O 1
ATOM 1940 N N . ARG A 1 251 ? 6.213 2.260 -11.398 1.00 93.00 251 ARG A N 1
ATOM 1941 C CA . ARG A 1 251 ? 6.031 2.043 -12.839 1.00 93.00 251 ARG A CA 1
ATOM 1942 C C . ARG A 1 251 ? 7.366 2.114 -13.582 1.00 93.00 251 ARG A C 1
ATOM 1944 O O . ARG A 1 251 ? 8.101 3.088 -13.471 1.00 93.00 251 ARG A O 1
ATOM 1951 N N . CYS A 1 252 ? 7.648 1.107 -14.401 1.00 93.81 252 CYS A N 1
ATOM 1952 C CA . CYS A 1 252 ? 8.857 0.987 -15.212 1.00 93.81 252 CYS A CA 1
ATOM 1953 C C . CYS A 1 252 ? 8.566 0.346 -16.581 1.00 93.81 252 CYS A C 1
ATOM 1955 O O . CYS A 1 252 ? 7.492 -0.206 -16.829 1.00 93.81 252 CYS A O 1
ATOM 1957 N N . GLN A 1 253 ? 9.558 0.381 -17.468 1.00 94.56 253 GLN A N 1
ATOM 1958 C CA . GLN A 1 253 ? 9.709 -0.563 -18.565 1.00 94.56 253 GLN A CA 1
ATOM 1959 C C . GLN A 1 253 ? 11.000 -1.353 -18.406 1.00 94.56 253 GLN A C 1
ATOM 1961 O O . GLN A 1 253 ? 12.049 -0.796 -18.084 1.00 94.56 253 GLN A O 1
ATOM 1966 N N . VAL A 1 254 ? 10.925 -2.642 -18.694 1.00 94.81 254 VAL A N 1
ATOM 1967 C CA . VAL A 1 254 ? 12.037 -3.590 -18.570 1.00 94.81 254 VAL A CA 1
ATOM 1968 C C . VAL A 1 254 ? 12.183 -4.369 -19.869 1.00 94.81 254 VAL A C 1
ATOM 1970 O O . VAL A 1 254 ? 11.210 -4.514 -20.620 1.00 94.81 254 VAL A O 1
ATOM 1973 N N . ARG A 1 255 ? 13.389 -4.853 -20.167 1.00 94.88 255 ARG A N 1
ATOM 1974 C CA . ARG A 1 255 ? 13.602 -5.691 -21.350 1.00 94.88 255 ARG A CA 1
ATOM 1975 C C . ARG A 1 255 ? 13.052 -7.085 -21.098 1.00 94.88 255 ARG A C 1
ATOM 1977 O O . ARG A 1 255 ? 13.277 -7.666 -20.043 1.00 94.88 255 ARG A O 1
ATOM 1984 N N . ARG A 1 256 ? 12.372 -7.645 -22.097 1.00 93.44 256 ARG A N 1
ATOM 1985 C CA . ARG A 1 256 ? 11.810 -8.998 -22.032 1.00 93.44 256 ARG A CA 1
ATOM 1986 C C . ARG A 1 256 ? 12.870 -10.063 -21.751 1.00 93.44 256 ARG A C 1
ATOM 1988 O O . ARG A 1 256 ? 12.590 -10.999 -21.015 1.00 93.44 256 ARG A O 1
ATOM 1995 N N . ASP A 1 257 ? 14.061 -9.898 -22.318 1.00 94.88 257 ASP A N 1
ATOM 1996 C CA . ASP A 1 257 ? 15.172 -10.846 -22.168 1.00 94.88 257 ASP A CA 1
ATOM 1997 C C . ASP A 1 257 ? 15.784 -10.835 -20.756 1.00 94.88 257 ASP A C 1
ATOM 1999 O O . ASP A 1 257 ? 16.466 -11.787 -20.384 1.00 94.88 257 ASP A O 1
ATOM 2003 N N . ASP A 1 258 ? 15.514 -9.791 -19.965 1.00 95.06 258 ASP A N 1
ATOM 2004 C CA . ASP A 1 258 ? 15.985 -9.654 -18.581 1.00 95.06 258 ASP A CA 1
ATOM 2005 C C . ASP A 1 258 ? 14.964 -10.230 -17.570 1.00 95.06 258 ASP A C 1
ATOM 2007 O O . ASP A 1 258 ? 15.121 -10.079 -16.356 1.00 95.06 258 ASP A O 1
ATOM 2011 N N . LEU A 1 259 ? 13.888 -10.867 -18.053 1.00 93.88 259 LEU A N 1
ATOM 2012 C CA . LEU A 1 259 ? 12.816 -11.435 -17.234 1.00 93.88 259 LEU A CA 1
ATOM 2013 C C . LEU A 1 259 ? 12.884 -12.959 -17.200 1.00 93.88 259 LEU A C 1
ATOM 2015 O O . LEU A 1 259 ? 12.842 -13.629 -18.233 1.00 93.88 259 LEU A O 1
ATOM 2019 N N . VAL A 1 260 ? 12.885 -13.502 -15.989 1.00 93.69 260 VAL A N 1
ATOM 2020 C CA . VAL A 1 260 ? 12.737 -14.932 -15.725 1.00 93.69 260 VAL A CA 1
ATOM 2021 C C . VAL A 1 260 ? 11.347 -15.169 -15.150 1.00 93.69 260 VAL A C 1
ATOM 2023 O O . VAL A 1 260 ? 10.971 -14.576 -14.142 1.00 93.69 260 VAL A O 1
ATOM 2026 N N . PHE A 1 261 ? 10.567 -16.016 -15.812 1.00 88.00 261 PHE A N 1
ATOM 2027 C CA . PHE A 1 261 ? 9.244 -16.417 -15.343 1.00 88.00 261 PHE A CA 1
ATOM 2028 C C . PHE A 1 261 ? 9.370 -17.725 -14.572 1.00 88.00 261 PHE A C 1
ATOM 2030 O O . PHE A 1 261 ? 9.999 -18.657 -15.071 1.00 88.00 261 PHE A O 1
ATOM 2037 N N . ASP A 1 262 ? 8.757 -17.804 -13.394 1.00 72.44 262 ASP A N 1
ATOM 2038 C CA . ASP A 1 262 ? 8.610 -19.088 -12.712 1.00 72.44 262 ASP A CA 1
ATOM 2039 C C . ASP A 1 262 ? 7.635 -19.971 -13.505 1.00 72.44 262 ASP A C 1
ATOM 2041 O O . ASP A 1 262 ? 6.516 -19.557 -13.819 1.00 72.44 262 ASP A O 1
ATOM 2045 N N . GLU A 1 263 ? 8.071 -21.184 -13.862 1.00 52.94 263 GLU A N 1
ATOM 2046 C CA . GLU A 1 263 ? 7.252 -22.161 -14.599 1.00 52.94 263 GLU A CA 1
ATOM 2047 C C . GLU A 1 263 ? 6.281 -22.942 -13.690 1.00 52.94 263 GLU A C 1
ATOM 2049 O O . GLU A 1 263 ? 5.375 -23.607 -14.192 1.00 52.94 263 GLU A O 1
ATOM 2054 N N . ASP A 1 264 ? 6.388 -22.807 -12.364 1.00 45.59 264 ASP A N 1
ATOM 2055 C CA . ASP A 1 264 ? 5.523 -23.493 -11.399 1.00 45.59 264 ASP A CA 1
ATOM 2056 C C . ASP A 1 264 ? 4.367 -22.599 -10.926 1.00 45.59 264 ASP A C 1
ATOM 2058 O O . ASP A 1 264 ? 4.368 -21.990 -9.855 1.00 45.59 264 ASP A O 1
ATOM 2062 N N . GLY A 1 265 ? 3.310 -22.574 -11.737 1.00 48.41 265 GLY A N 1
ATOM 2063 C CA . GLY A 1 265 ? 1.975 -22.211 -11.276 1.00 48.41 265 GLY A CA 1
ATOM 2064 C C . GLY A 1 265 ? 1.436 -23.290 -10.335 1.00 48.41 265 GLY A C 1
ATOM 2065 O O . GLY A 1 265 ? 0.914 -24.304 -10.791 1.00 48.41 265 GLY A O 1
ATOM 2066 N N . GLY A 1 266 ? 1.550 -23.094 -9.021 1.00 41.06 266 GLY A N 1
ATOM 2067 C CA . GLY A 1 266 ? 1.023 -24.073 -8.068 1.00 41.06 266 GLY A CA 1
ATOM 2068 C C . GLY A 1 266 ? 1.433 -23.841 -6.623 1.00 41.06 266 GLY A C 1
ATOM 2069 O O . GLY A 1 266 ? 2.043 -24.712 -6.015 1.00 41.06 266 GLY A O 1
ATOM 2070 N N . GLY A 1 267 ? 1.084 -22.685 -6.065 1.00 37.38 267 GLY A N 1
ATOM 2071 C CA . GLY A 1 267 ? 1.289 -22.373 -4.652 1.00 37.38 267 GLY A CA 1
ATOM 2072 C C . GLY A 1 267 ? 0.084 -21.654 -4.063 1.00 37.38 267 GLY A C 1
ATOM 2073 O O . GLY A 1 267 ? 0.194 -20.508 -3.645 1.00 37.38 267 GLY A O 1
ATOM 2074 N N . ASP A 1 268 ? -1.077 -22.309 -4.065 1.00 47.06 268 ASP A N 1
ATOM 2075 C CA . ASP A 1 268 ? -2.179 -21.908 -3.192 1.00 47.06 268 ASP A CA 1
ATOM 2076 C C . ASP A 1 268 ? -1.786 -22.249 -1.749 1.00 47.06 268 ASP A C 1
ATOM 2078 O O . ASP A 1 268 ? -1.761 -23.420 -1.368 1.00 47.06 268 ASP A O 1
ATOM 2082 N N . ALA A 1 269 ? -1.347 -21.230 -1.008 1.00 45.09 269 ALA A N 1
ATOM 2083 C CA . ALA A 1 269 ? -1.706 -20.962 0.384 1.00 45.09 269 ALA A CA 1
ATOM 2084 C C . ALA A 1 269 ? -0.754 -19.910 0.976 1.00 45.09 269 ALA A C 1
ATOM 2086 O O . ALA A 1 269 ? 0.314 -20.237 1.490 1.00 45.09 269 ALA A O 1
ATOM 2087 N N . CYS A 1 270 ? -1.199 -18.656 1.012 1.00 39.97 270 CYS A N 1
ATOM 2088 C CA . CYS A 1 270 ? -0.873 -17.782 2.133 1.00 39.97 270 CYS A CA 1
ATOM 2089 C C . CYS A 1 270 ? -2.167 -17.099 2.586 1.00 39.97 270 CYS A C 1
ATOM 2091 O O . CYS A 1 270 ? -2.632 -16.138 1.987 1.00 39.97 270 CYS A O 1
ATOM 2093 N N . THR A 1 271 ? -2.788 -17.641 3.630 1.00 47.94 271 THR A N 1
ATOM 2094 C CA . THR A 1 271 ? -3.670 -16.869 4.516 1.00 47.94 271 THR A CA 1
ATOM 2095 C C . THR A 1 271 ? -2.987 -16.858 5.877 1.00 47.94 271 THR A C 1
ATOM 2097 O O . THR A 1 271 ? -2.623 -17.935 6.359 1.00 47.94 271 THR A O 1
ATOM 2100 N N . PRO A 1 272 ? -2.789 -15.681 6.484 1.00 50.94 272 PRO A N 1
ATOM 2101 C CA . PRO A 1 272 ? -3.866 -14.732 6.748 1.00 50.94 272 PRO A CA 1
ATOM 2102 C C . PRO A 1 272 ? -3.755 -13.460 5.902 1.00 50.94 272 PRO A C 1
ATOM 2104 O O . PRO A 1 272 ? -2.686 -12.878 5.783 1.00 50.94 272 PRO A O 1
ATOM 2107 N N . GLY A 1 273 ? -4.877 -13.026 5.325 1.00 66.69 273 GLY A N 1
ATOM 2108 C CA . GLY A 1 273 ? -5.012 -11.642 4.874 1.00 66.69 273 GLY A CA 1
ATOM 2109 C C . GLY A 1 273 ? -5.130 -10.705 6.078 1.00 66.69 273 GLY A C 1
ATOM 2110 O O . GLY A 1 273 ? -5.411 -11.171 7.182 1.00 66.69 273 GLY A O 1
ATOM 2111 N N . LEU A 1 274 ? -4.944 -9.405 5.840 1.00 74.88 274 LEU A N 1
ATOM 2112 C CA . LEU A 1 274 ? -5.040 -8.333 6.833 1.00 74.88 274 LEU A CA 1
ATOM 2113 C C . LEU A 1 274 ? -6.108 -8.599 7.906 1.00 74.88 274 LEU A C 1
ATOM 2115 O O . LEU A 1 274 ? -7.299 -8.664 7.604 1.00 74.88 274 LEU A O 1
ATOM 2119 N N . ILE A 1 275 ? -5.669 -8.723 9.159 1.00 85.38 275 ILE A N 1
ATOM 2120 C CA . ILE A 1 275 ? -6.526 -9.096 10.291 1.00 85.38 275 ILE A CA 1
ATOM 2121 C C . ILE A 1 275 ? -6.910 -7.868 11.115 1.00 85.38 275 ILE A C 1
ATOM 2123 O O . ILE A 1 275 ? -8.021 -7.792 11.648 1.00 85.38 275 ILE A O 1
ATOM 2127 N N . SER A 1 276 ? -5.976 -6.934 11.259 1.00 94.19 276 SER A N 1
ATOM 2128 C CA . SER A 1 276 ? -6.079 -5.797 12.160 1.00 94.19 276 SER A CA 1
ATOM 2129 C C . SER A 1 276 ? -5.746 -4.503 11.432 1.00 94.19 276 SER A C 1
ATOM 2131 O O . SER A 1 276 ? -4.742 -4.409 10.725 1.00 94.19 276 SER A O 1
ATOM 2133 N N . LEU A 1 277 ? -6.604 -3.502 11.606 1.00 96.38 277 LEU A N 1
ATOM 2134 C CA . LEU A 1 277 ? -6.438 -2.183 11.015 1.00 96.38 277 LEU A CA 1
ATOM 2135 C C . LEU A 1 277 ? -6.594 -1.107 12.086 1.00 96.38 277 LEU A C 1
ATOM 2137 O O . LEU A 1 277 ? -7.582 -1.079 12.817 1.00 96.38 277 LEU A O 1
ATOM 2141 N N . THR A 1 278 ? -5.625 -0.203 12.161 1.00 96.19 278 THR A N 1
ATOM 2142 C CA . THR A 1 278 ? -5.713 1.026 12.952 1.00 96.19 278 THR A CA 1
ATOM 2143 C C . THR A 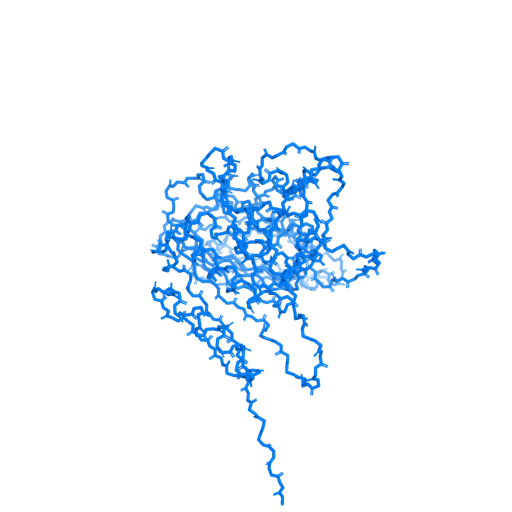1 278 ? -5.728 2.224 12.017 1.00 96.19 278 THR A C 1
ATOM 2145 O O . THR A 1 278 ? -4.869 2.340 11.146 1.00 96.19 278 THR A O 1
ATOM 2148 N N . ILE A 1 279 ? -6.694 3.112 12.217 1.00 94.62 279 ILE A N 1
ATOM 2149 C CA . ILE A 1 279 ? -6.865 4.367 11.491 1.00 94.62 279 ILE A CA 1
ATOM 2150 C C . ILE A 1 279 ? -6.777 5.478 12.532 1.00 94.62 279 ILE A C 1
ATOM 2152 O O . ILE A 1 279 ? -7.635 5.567 13.405 1.00 94.62 279 ILE A O 1
ATOM 2156 N N . GLU A 1 280 ? -5.736 6.296 12.475 1.00 92.94 280 GLU A N 1
ATOM 2157 C CA . GLU A 1 280 ? -5.542 7.429 13.378 1.00 92.94 280 GLU A CA 1
ATOM 2158 C C . GLU A 1 280 ? -5.456 8.721 12.569 1.00 92.94 280 GLU A C 1
ATOM 2160 O O . GLU A 1 280 ? -4.538 8.911 11.765 1.00 92.94 280 GLU A O 1
ATOM 2165 N N . PHE A 1 281 ? -6.427 9.602 12.798 1.00 89.44 281 PHE A N 1
ATOM 2166 C CA . PHE A 1 281 ? -6.455 10.934 12.208 1.00 89.44 281 PHE A CA 1
ATOM 2167 C C . PHE A 1 281 ? -5.545 11.889 12.981 1.00 89.44 281 PHE A C 1
ATOM 2169 O O . PHE A 1 281 ? -5.158 11.628 14.128 1.00 89.44 281 PHE A O 1
ATOM 2176 N N . ASP A 1 282 ? -5.151 12.984 12.333 1.00 85.44 282 ASP A N 1
ATOM 2177 C CA . ASP A 1 282 ? -4.338 14.002 12.987 1.00 85.44 282 ASP A CA 1
ATOM 2178 C C . ASP A 1 282 ? -5.100 14.642 14.162 1.00 85.44 282 ASP A C 1
ATOM 2180 O O . ASP A 1 282 ? -6.282 14.961 14.065 1.00 85.44 282 ASP A O 1
ATOM 2184 N N . LYS A 1 283 ? -4.423 14.794 15.306 1.00 76.62 283 LYS A N 1
ATOM 2185 C CA . LYS A 1 283 ? -5.027 15.297 16.555 1.00 76.62 283 LYS A CA 1
ATOM 2186 C C . LYS A 1 283 ? -4.899 16.807 16.726 1.00 76.62 283 LYS A C 1
ATOM 2188 O O . LYS A 1 283 ? -5.483 17.359 17.659 1.00 76.62 283 LYS A O 1
ATOM 2193 N N . PHE A 1 284 ? -4.053 17.449 15.929 1.00 71.06 284 PHE A N 1
ATOM 2194 C CA . PHE A 1 284 ? -3.670 18.845 16.100 1.00 71.06 284 PHE A CA 1
ATOM 2195 C C . PHE A 1 284 ? -4.366 19.758 15.093 1.00 71.06 284 PHE A C 1
ATOM 2197 O O . PHE A 1 284 ? -4.584 20.930 15.403 1.00 71.06 284 PHE A O 1
ATOM 2204 N N . GLU A 1 285 ? -4.727 19.231 13.925 1.00 72.81 285 GLU A N 1
ATOM 2205 C CA . GLU A 1 285 ? -5.372 19.967 12.839 1.00 72.81 285 GLU A CA 1
ATOM 2206 C C . GLU A 1 285 ? -6.689 19.314 12.401 1.00 72.81 285 GLU A C 1
ATOM 2208 O O . GLU A 1 285 ? -6.896 18.112 12.569 1.00 72.81 285 GLU A O 1
ATOM 2213 N N . ASP A 1 286 ? -7.587 20.123 11.827 1.00 77.38 286 ASP A N 1
ATOM 2214 C CA . ASP A 1 286 ? -8.860 19.636 11.292 1.00 77.38 286 ASP A CA 1
ATOM 2215 C C . ASP A 1 286 ? -8.601 18.633 10.159 1.00 77.38 286 ASP A C 1
ATOM 2217 O O . ASP A 1 286 ? -7.964 18.957 9.153 1.00 77.38 286 ASP A O 1
ATOM 2221 N N . SER A 1 287 ? -9.127 17.419 10.317 1.00 84.50 287 SER A N 1
ATOM 2222 C CA . SER A 1 287 ? -8.977 16.342 9.341 1.00 84.50 287 SER A CA 1
ATOM 2223 C C . SER A 1 287 ? -10.239 16.166 8.493 1.00 84.50 287 SER A C 1
ATOM 2225 O O . SER A 1 287 ? -11.364 16.337 8.961 1.00 84.50 287 SER A O 1
ATOM 2227 N N . VAL A 1 288 ? -10.064 15.800 7.222 1.00 87.69 288 VAL A N 1
ATOM 2228 C CA . VAL A 1 288 ? -11.167 15.432 6.318 1.00 87.69 288 VAL A CA 1
ATOM 2229 C C . VAL A 1 288 ? -11.365 13.921 6.378 1.00 87.69 288 VAL A C 1
ATOM 2231 O O . VAL A 1 288 ? -10.426 13.180 6.094 1.00 87.69 288 VAL A O 1
ATOM 2234 N N . SER A 1 289 ? -12.571 13.466 6.720 1.00 89.81 289 SER A N 1
ATOM 2235 C CA . SER A 1 289 ? -12.875 12.049 6.980 1.00 89.81 289 SER A CA 1
ATOM 2236 C C . SER A 1 289 ? -14.177 11.550 6.338 1.00 89.81 289 SER A C 1
ATOM 2238 O O . SER A 1 289 ? -14.629 10.447 6.639 1.00 89.81 289 SER A O 1
ATOM 2240 N N . ASP A 1 290 ? -14.778 12.314 5.420 1.00 91.00 290 ASP A N 1
ATOM 2241 C CA . ASP A 1 290 ? -16.038 11.963 4.745 1.00 91.00 290 ASP A CA 1
ATOM 2242 C C . ASP A 1 290 ? -15.932 10.742 3.809 1.00 91.00 290 ASP A C 1
ATOM 2244 O O . ASP A 1 290 ? -16.955 10.233 3.355 1.00 91.00 290 ASP A O 1
ATOM 2248 N N . GLY A 1 291 ? -14.715 10.254 3.540 1.00 92.62 291 GLY A N 1
ATOM 2249 C CA . GLY A 1 291 ? -14.451 8.986 2.855 1.00 92.62 291 GLY A CA 1
ATOM 2250 C C . GLY A 1 291 ? -14.386 7.753 3.773 1.00 92.62 291 GLY A C 1
ATOM 2251 O O . GLY A 1 291 ? -14.400 6.619 3.294 1.00 92.62 291 GLY A O 1
ATOM 2252 N N . LEU A 1 292 ? -14.297 7.926 5.095 1.00 93.38 292 LEU A N 1
ATOM 2253 C CA . LEU A 1 292 ? -14.076 6.812 6.025 1.00 93.38 292 LEU A CA 1
ATOM 2254 C C . LEU A 1 292 ? -15.121 5.680 5.920 1.00 93.38 292 LEU A C 1
ATOM 2256 O O . LEU A 1 292 ? -14.709 4.517 5.940 1.00 93.38 292 LEU A O 1
ATOM 2260 N N . PRO A 1 293 ? -16.431 5.950 5.745 1.00 92.50 293 PRO A N 1
ATOM 2261 C CA . PRO A 1 293 ? -17.412 4.886 5.537 1.00 92.50 293 PRO A CA 1
ATOM 2262 C C . PRO A 1 293 ? -17.107 4.019 4.305 1.00 92.50 293 PRO A C 1
ATOM 2264 O O . PRO A 1 293 ? -17.097 2.793 4.414 1.00 92.50 293 PRO A O 1
ATOM 2267 N N . GLN A 1 294 ? -16.774 4.634 3.162 1.00 94.88 294 GLN A N 1
ATOM 2268 C CA . GLN A 1 294 ? -16.424 3.909 1.933 1.00 94.88 294 GLN A CA 1
ATOM 2269 C C . GLN A 1 294 ? -15.128 3.107 2.101 1.00 94.88 294 GLN A C 1
ATOM 2271 O O . GLN A 1 294 ? -15.011 1.999 1.578 1.00 94.88 294 GLN A O 1
ATOM 2276 N N . PHE A 1 295 ? -14.157 3.643 2.847 1.00 95.31 295 PHE A N 1
ATOM 2277 C CA . PHE A 1 295 ? -12.924 2.925 3.158 1.00 95.31 295 PHE A CA 1
ATOM 2278 C C . PHE A 1 295 ? -13.207 1.644 3.949 1.00 95.31 295 PHE A C 1
ATOM 2280 O O . PHE A 1 295 ? -12.749 0.567 3.567 1.00 95.31 295 PHE A O 1
ATOM 2287 N N . ILE A 1 296 ? -13.993 1.749 5.028 1.00 94.56 296 ILE A N 1
ATOM 2288 C CA . ILE A 1 296 ? -14.361 0.611 5.880 1.00 94.56 296 ILE A CA 1
ATOM 2289 C C . ILE A 1 296 ? -15.178 -0.410 5.085 1.00 94.56 296 ILE A C 1
ATOM 2291 O O . ILE A 1 296 ? -14.921 -1.604 5.207 1.00 94.56 296 ILE A O 1
ATOM 2295 N N . GLU A 1 297 ? -16.111 0.027 4.239 1.00 94.75 297 GLU A N 1
ATOM 2296 C CA . GLU A 1 297 ? -16.860 -0.865 3.346 1.00 94.75 297 GLU A CA 1
ATOM 2297 C C . GLU A 1 297 ? -15.926 -1.661 2.418 1.00 94.75 297 GLU A C 1
ATOM 2299 O O . GLU A 1 297 ? -16.098 -2.868 2.238 1.00 94.75 297 GLU A O 1
ATOM 2304 N N . ALA A 1 298 ? -14.890 -1.016 1.877 1.00 94.44 298 ALA A N 1
ATOM 2305 C CA . ALA A 1 298 ? -13.977 -1.633 0.922 1.00 94.44 298 ALA A CA 1
ATOM 2306 C C . ALA A 1 298 ? -13.035 -2.684 1.538 1.00 94.44 298 ALA A C 1
ATOM 2308 O O . ALA A 1 298 ? -12.660 -3.644 0.859 1.00 94.44 298 ALA A O 1
ATOM 2309 N N . VAL A 1 299 ? -12.626 -2.513 2.802 1.00 93.06 299 VAL A N 1
ATOM 2310 C CA . VAL A 1 299 ? -11.607 -3.372 3.447 1.00 93.06 299 VAL A CA 1
ATOM 2311 C C . VAL A 1 299 ? -12.143 -4.203 4.617 1.00 93.06 299 VAL A C 1
ATOM 2313 O O . VAL A 1 299 ? -11.499 -5.166 5.036 1.00 93.06 299 VAL A O 1
ATOM 2316 N N . GLY A 1 300 ? -13.325 -3.865 5.131 1.00 92.19 300 GLY A N 1
ATOM 2317 C CA . GLY A 1 300 ? -13.882 -4.378 6.382 1.00 92.19 300 GLY A CA 1
ATOM 2318 C C . GLY A 1 300 ? -14.195 -5.871 6.389 1.00 92.19 300 GLY A C 1
ATOM 2319 O O . GLY A 1 300 ? -14.092 -6.512 7.434 1.00 92.19 300 GLY A O 1
ATOM 2320 N N . ALA A 1 301 ? -14.486 -6.451 5.221 1.00 91.38 301 ALA A N 1
ATOM 2321 C CA . ALA A 1 301 ? -14.892 -7.850 5.062 1.00 91.38 301 ALA A CA 1
ATOM 2322 C C . ALA A 1 301 ? -13.923 -8.871 5.690 1.00 91.38 301 ALA A C 1
ATOM 2324 O O . ALA A 1 301 ? -14.344 -9.966 6.060 1.00 91.38 301 ALA A O 1
ATOM 2325 N N . PHE A 1 302 ? -12.639 -8.521 5.813 1.00 86.38 302 PHE A N 1
ATOM 2326 C CA . PHE A 1 302 ? -11.582 -9.421 6.287 1.00 86.38 302 PHE A CA 1
ATOM 2327 C C . PHE A 1 302 ? -11.086 -9.102 7.705 1.00 86.38 302 PHE A C 1
ATOM 2329 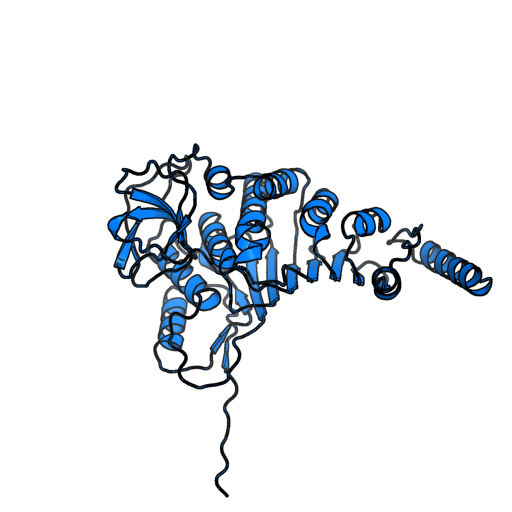O O . PHE A 1 302 ? -10.331 -9.886 8.283 1.00 86.38 302 PHE A O 1
ATOM 2336 N N . LEU A 1 303 ? -11.507 -7.972 8.279 1.00 93.00 303 LEU A N 1
ATOM 2337 C CA . LEU A 1 303 ? -10.971 -7.480 9.543 1.00 93.00 303 LEU A CA 1
ATOM 2338 C C . LEU A 1 303 ? -11.577 -8.216 10.740 1.00 93.00 303 LEU A C 1
ATOM 2340 O O . LEU A 1 303 ? -12.794 -8.327 10.879 1.00 93.00 303 LEU A O 1
ATOM 2344 N N . LYS A 1 304 ? -10.710 -8.635 11.665 1.00 94.12 304 LYS A N 1
ATOM 2345 C CA . LYS A 1 304 ? -11.092 -9.114 13.004 1.00 94.12 304 LYS A CA 1
ATOM 2346 C C . LYS A 1 304 ? -10.913 -8.040 14.067 1.00 94.12 304 LYS A C 1
ATOM 2348 O O . LYS A 1 304 ? -11.615 -8.075 15.075 1.00 94.12 304 LYS A O 1
ATOM 2353 N N . ALA A 1 305 ? -10.003 -7.095 13.857 1.00 95.81 305 ALA A N 1
ATOM 2354 C CA . ALA A 1 305 ? -9.800 -5.963 14.746 1.00 95.81 305 ALA A CA 1
ATOM 2355 C C . ALA A 1 305 ? -9.777 -4.655 13.951 1.00 95.81 305 ALA A C 1
ATOM 2357 O O . ALA A 1 305 ? -9.093 -4.546 12.934 1.00 95.81 305 ALA A O 1
ATOM 2358 N N . LEU A 1 306 ? -10.514 -3.659 14.433 1.00 96.00 306 LEU A N 1
ATOM 2359 C CA . LEU A 1 306 ? -10.533 -2.315 13.872 1.00 96.00 306 LEU A CA 1
ATOM 2360 C C . LEU A 1 306 ? -10.380 -1.312 15.010 1.00 96.00 306 LEU A C 1
ATOM 2362 O O . LEU A 1 306 ? -11.137 -1.351 15.977 1.00 96.00 306 LEU A O 1
ATOM 2366 N N . THR A 1 307 ? -9.400 -0.423 14.892 1.00 95.25 307 THR A N 1
ATOM 2367 C CA . THR A 1 307 ? -9.226 0.720 15.789 1.00 95.25 307 THR A CA 1
ATOM 2368 C C . THR A 1 307 ? -9.380 2.003 14.992 1.00 95.25 307 THR A C 1
ATOM 2370 O O . THR A 1 307 ? -8.677 2.191 14.003 1.00 95.25 307 THR A O 1
ATOM 2373 N N . ILE A 1 308 ? -10.269 2.889 15.427 1.00 92.12 308 ILE A N 1
ATOM 2374 C CA . ILE A 1 308 ? -10.427 4.228 14.859 1.00 92.12 308 ILE A CA 1
ATOM 2375 C C . ILE A 1 308 ? -10.113 5.232 15.959 1.00 92.12 308 ILE A C 1
ATOM 2377 O O . ILE A 1 308 ? -10.799 5.278 16.977 1.00 92.12 308 ILE A O 1
ATOM 2381 N N . ALA A 1 309 ? -9.055 6.007 15.762 1.00 88.94 309 ALA A N 1
ATOM 2382 C CA . ALA A 1 309 ? -8.609 7.038 16.677 1.00 88.94 309 ALA A CA 1
ATOM 2383 C C . ALA A 1 309 ? -8.889 8.425 16.082 1.00 88.94 309 ALA A C 1
ATOM 2385 O O . ALA A 1 309 ? -8.112 8.921 15.268 1.00 88.94 309 ALA A O 1
ATOM 2386 N N . ASP A 1 310 ? -10.001 9.027 16.50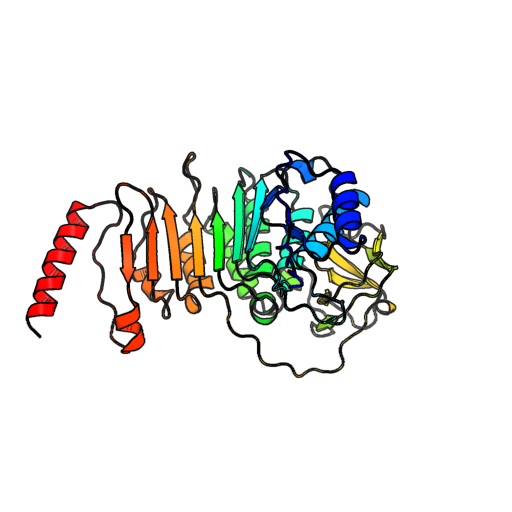6 1.00 76.25 310 ASP A N 1
ATOM 2387 C CA . ASP A 1 310 ? -10.336 10.442 16.328 1.00 76.25 310 ASP A CA 1
ATOM 2388 C C . ASP A 1 310 ? -11.467 10.830 17.300 1.00 76.25 310 ASP A C 1
ATOM 2390 O O . ASP A 1 310 ? -12.458 10.120 17.469 1.00 76.25 310 ASP A O 1
ATOM 2394 N N . ALA A 1 311 ? -11.318 11.985 17.943 1.00 53.84 311 ALA A N 1
ATOM 2395 C CA . ALA A 1 311 ? -12.285 12.557 18.869 1.00 53.84 311 ALA A CA 1
ATOM 2396 C C . ALA A 1 311 ? -13.499 13.210 18.188 1.00 53.84 311 ALA A C 1
ATOM 2398 O O . ALA A 1 311 ? -14.481 13.510 18.870 1.00 53.84 311 ALA A O 1
ATOM 2399 N N . THR A 1 312 ? -13.403 13.506 16.890 1.00 64.06 312 THR A N 1
ATOM 2400 C CA . THR A 1 312 ? -14.291 14.460 16.207 1.00 64.06 312 THR A CA 1
ATOM 2401 C C . THR A 1 312 ? -15.204 13.838 15.153 1.00 64.06 312 THR A C 1
ATOM 2403 O O . THR A 1 312 ? -16.154 14.491 14.724 1.00 64.06 312 THR A O 1
ATOM 2406 N N . ILE A 1 313 ? -14.973 12.579 14.768 1.00 69.44 313 ILE A N 1
ATOM 2407 C CA . ILE A 1 313 ? -15.732 11.917 13.701 1.00 69.44 313 ILE A CA 1
ATOM 2408 C C . ILE A 1 313 ? -17.033 11.330 14.253 1.00 69.44 313 ILE A C 1
ATOM 2410 O O . ILE A 1 313 ? -17.038 10.526 15.189 1.00 69.44 313 ILE A O 1
ATOM 2414 N N . GLU A 1 314 ? -18.147 11.707 13.631 1.00 70.75 314 GLU A N 1
ATOM 2415 C CA . GLU A 1 314 ? -19.448 11.084 13.861 1.00 70.75 314 GLU A CA 1
ATOM 2416 C C . GLU A 1 314 ? -19.511 9.761 13.086 1.00 70.75 314 GLU A C 1
ATOM 2418 O O . GLU A 1 314 ? -19.498 9.750 11.857 1.00 70.75 314 GLU A O 1
ATOM 2423 N N . LEU A 1 315 ? -19.542 8.640 13.810 1.00 75.38 315 LEU A N 1
ATOM 2424 C CA . LEU A 1 315 ? -19.562 7.294 13.237 1.00 75.38 315 LEU A CA 1
ATOM 2425 C C . LEU A 1 315 ? -20.802 6.530 13.689 1.00 75.38 315 LEU A C 1
ATOM 2427 O O . LEU A 1 315 ? -21.087 6.466 14.887 1.00 75.38 315 LEU A O 1
ATOM 2431 N N . ASP A 1 316 ? -21.491 5.893 12.741 1.00 84.50 316 ASP A N 1
ATOM 2432 C CA . ASP A 1 316 ? -22.496 4.882 13.059 1.00 84.50 316 ASP A CA 1
ATOM 2433 C C . ASP A 1 316 ? -21.803 3.534 13.293 1.00 84.50 316 ASP A C 1
ATOM 2435 O O . ASP A 1 316 ? -21.336 2.854 12.376 1.00 84.50 316 ASP A O 1
ATOM 2439 N N . VAL A 1 317 ? -21.747 3.137 14.563 1.00 85.31 317 VAL A N 1
ATOM 2440 C CA . VAL A 1 317 ? -21.170 1.859 14.997 1.00 85.31 317 VAL A CA 1
ATOM 2441 C C . VAL A 1 317 ? -21.840 0.673 14.295 1.00 85.31 317 VAL A C 1
ATOM 2443 O O . VAL A 1 317 ? -21.177 -0.320 13.996 1.00 85.31 317 VAL A O 1
ATOM 2446 N N . ASN A 1 318 ? -23.138 0.760 13.996 1.00 87.38 318 ASN A N 1
ATOM 2447 C CA . ASN A 1 318 ? -23.865 -0.323 13.342 1.00 87.38 318 ASN A CA 1
ATOM 2448 C C . ASN A 1 318 ? -23.462 -0.467 11.876 1.00 87.38 318 ASN A C 1
ATOM 2450 O O . ASN A 1 318 ? -23.339 -1.597 11.408 1.00 87.38 318 ASN A O 1
ATOM 2454 N N . GLU A 1 319 ? -23.226 0.641 11.168 1.00 89.06 319 GLU A N 1
ATOM 2455 C CA . GLU A 1 319 ? -22.721 0.609 9.790 1.00 89.06 319 GLU A CA 1
ATOM 2456 C C . GLU A 1 319 ? -21.332 -0.041 9.741 1.00 89.06 319 GLU A C 1
ATOM 2458 O O . GLU A 1 319 ? -21.104 -0.945 8.938 1.00 89.06 319 GLU A O 1
ATOM 2463 N N . ILE A 1 320 ? -20.438 0.301 10.678 1.00 90.50 320 ILE A N 1
ATOM 2464 C CA . ILE A 1 320 ? -19.111 -0.333 10.788 1.00 90.50 320 ILE A CA 1
ATOM 2465 C C . ILE A 1 320 ? -19.241 -1.849 10.993 1.00 90.50 320 ILE A C 1
ATOM 2467 O O . ILE A 1 320 ? -18.573 -2.637 10.324 1.00 90.50 320 ILE A O 1
ATOM 2471 N N . ILE A 1 321 ? -20.109 -2.279 11.911 1.00 90.50 321 ILE A N 1
ATOM 2472 C CA . ILE A 1 321 ? -20.330 -3.702 12.209 1.00 90.50 321 ILE A CA 1
ATOM 2473 C C . ILE A 1 321 ? -20.927 -4.449 11.006 1.00 90.50 321 ILE A C 1
ATOM 2475 O O . ILE A 1 321 ? -20.646 -5.637 10.834 1.00 90.50 321 ILE A O 1
ATOM 2479 N N . GLN A 1 322 ? -21.741 -3.781 10.183 1.00 90.94 322 GLN A N 1
ATOM 2480 C CA . GLN A 1 322 ? -22.287 -4.351 8.948 1.00 90.94 322 GLN A CA 1
ATOM 2481 C C . GLN A 1 322 ? -21.210 -4.520 7.871 1.00 90.94 322 GLN A C 1
ATOM 2483 O O . GLN A 1 322 ? -21.156 -5.574 7.237 1.00 90.94 322 GLN A O 1
ATOM 2488 N N . CYS A 1 323 ? -20.329 -3.531 7.705 1.00 92.94 323 CYS A N 1
ATOM 2489 C CA . CYS A 1 323 ? -19.200 -3.597 6.774 1.00 92.94 323 CYS A CA 1
ATOM 2490 C C . CYS A 1 323 ? -18.127 -4.615 7.200 1.00 92.94 323 CYS A C 1
ATOM 2492 O O . CYS A 1 323 ? -17.415 -5.156 6.354 1.00 92.94 323 CYS A O 1
ATOM 2494 N N . CYS A 1 324 ? -18.025 -4.907 8.501 1.00 93.69 324 CYS A N 1
ATOM 2495 C CA . CYS A 1 324 ? -17.030 -5.810 9.078 1.00 93.69 324 CYS A CA 1
ATOM 2496 C C . CYS A 1 324 ? -17.691 -7.062 9.712 1.00 93.69 324 CYS A C 1
ATOM 2498 O O . CYS A 1 324 ? -17.779 -7.179 10.942 1.00 93.69 324 CYS A O 1
ATOM 2500 N N . PRO A 1 325 ? -18.158 -8.035 8.905 1.00 91.31 325 PRO A N 1
ATOM 2501 C CA . PRO A 1 325 ? -18.883 -9.213 9.391 1.00 91.31 325 PRO A CA 1
ATOM 2502 C C . PRO A 1 325 ? -18.043 -10.123 10.300 1.00 91.31 325 PRO A C 1
ATOM 2504 O O . PRO A 1 325 ? -18.589 -10.725 11.222 1.00 91.31 325 PRO A O 1
ATOM 2507 N N . GLU A 1 326 ? -16.725 -10.179 10.094 1.00 91.75 326 GLU A N 1
ATOM 2508 C CA . GLU A 1 326 ? -15.788 -11.004 10.875 1.00 91.75 326 GLU A CA 1
ATOM 2509 C C . GLU A 1 326 ? -15.185 -10.265 12.083 1.00 91.75 326 GLU A C 1
ATOM 2511 O O . GLU A 1 326 ? -14.352 -10.820 12.809 1.00 91.75 326 GLU A O 1
ATOM 2516 N N . LEU A 1 327 ? -15.619 -9.023 12.333 1.00 94.00 327 LEU A N 1
ATOM 2517 C CA . LEU A 1 327 ? -15.061 -8.184 13.386 1.00 94.00 327 LEU A CA 1
ATOM 2518 C C . LEU A 1 327 ? -15.303 -8.800 14.764 1.00 94.00 327 LEU A C 1
ATOM 2520 O O . LEU A 1 327 ? -16.441 -9.099 15.138 1.00 94.00 327 LEU A O 1
ATOM 2524 N N . GLN A 1 328 ? -14.216 -8.962 15.512 1.00 94.50 328 GLN A N 1
ATOM 2525 C CA . GLN A 1 328 ? -14.181 -9.454 16.887 1.00 94.50 328 GLN A CA 1
ATOM 2526 C C . GLN A 1 328 ? -13.966 -8.309 17.873 1.00 94.50 328 GLN A C 1
ATOM 2528 O O . GLN A 1 328 ? -14.547 -8.332 18.951 1.00 94.50 328 GLN A O 1
ATOM 2533 N N . THR A 1 329 ? -13.180 -7.303 17.490 1.00 94.94 329 THR A N 1
ATOM 2534 C CA . THR A 1 329 ? -12.863 -6.158 18.344 1.00 94.94 329 THR A CA 1
ATOM 2535 C C . THR A 1 329 ? -13.017 -4.861 17.564 1.00 94.94 329 THR A C 1
ATOM 2537 O O . THR A 1 329 ? -12.377 -4.685 16.527 1.00 94.94 329 THR A O 1
ATOM 2540 N N . LEU A 1 330 ? -13.816 -3.938 18.096 1.00 93.38 330 LEU A N 1
ATOM 2541 C CA . LEU A 1 330 ? -13.883 -2.552 17.635 1.00 93.38 330 LEU A CA 1
ATOM 2542 C C . LEU A 1 330 ? -13.404 -1.630 18.754 1.00 93.38 330 LEU A C 1
ATOM 2544 O O . LEU A 1 330 ? -14.003 -1.610 19.827 1.00 93.38 330 LEU A O 1
ATOM 2548 N N . SER A 1 331 ? -12.350 -0.865 18.497 1.00 92.00 331 SER A N 1
ATOM 2549 C CA . SER A 1 331 ? -11.843 0.159 19.407 1.00 92.00 331 SER A CA 1
ATOM 2550 C C . SER A 1 331 ? -12.091 1.536 18.806 1.00 92.00 331 SER A C 1
ATOM 2552 O O . SER A 1 331 ? -11.640 1.829 17.701 1.00 92.00 331 SER A O 1
ATOM 2554 N N . LEU A 1 332 ? -12.798 2.387 19.535 1.00 88.56 332 LEU A N 1
ATOM 2555 C CA . LEU A 1 332 ? -12.984 3.791 19.203 1.00 88.56 332 LEU A CA 1
ATOM 2556 C C . LEU A 1 332 ? -12.196 4.594 20.235 1.00 88.56 332 LEU A C 1
ATOM 2558 O O . LEU A 1 332 ? -12.443 4.481 21.438 1.00 88.56 332 LEU A O 1
ATOM 2562 N N . CYS A 1 333 ? -11.204 5.346 19.775 1.00 85.81 333 CYS A N 1
ATOM 2563 C CA . CYS A 1 333 ? -10.295 6.103 20.625 1.00 85.81 333 CYS A CA 1
ATOM 2564 C C . CYS A 1 333 ? -10.444 7.597 20.342 1.00 85.81 333 CYS A C 1
ATOM 2566 O O . CYS A 1 333 ? -10.491 8.011 19.186 1.00 85.81 333 CYS A O 1
ATOM 2568 N N . GLY A 1 334 ? -10.473 8.418 21.389 1.00 76.38 334 GLY A N 1
ATOM 2569 C CA . GLY A 1 334 ? -10.616 9.870 21.261 1.00 76.38 334 GLY A CA 1
ATOM 2570 C C . GLY A 1 334 ? -11.851 10.450 21.949 1.00 76.38 334 GLY A C 1
ATOM 2571 O O . GLY A 1 334 ? -12.744 9.753 22.416 1.00 76.38 334 GLY A O 1
ATOM 2572 N N . GLY A 1 335 ? -11.883 11.777 22.059 1.00 66.75 335 GLY A N 1
ATOM 2573 C CA . GLY A 1 335 ? -12.921 12.507 22.780 1.00 66.75 335 GLY A CA 1
ATOM 2574 C C . GLY A 1 335 ? -12.608 12.554 24.271 1.00 66.75 335 GLY A C 1
ATOM 2575 O O . GLY A 1 335 ? -11.538 13.006 24.672 1.00 66.75 335 GLY A O 1
ATOM 2576 N N . THR A 1 336 ? -13.559 12.127 25.106 1.00 64.44 336 THR A N 1
ATOM 2577 C CA . THR A 1 336 ? -13.399 12.120 26.576 1.00 64.44 336 THR A CA 1
ATOM 2578 C C . THR A 1 336 ? -13.038 10.736 27.132 1.00 64.44 336 THR A C 1
ATOM 2580 O O . THR A 1 336 ? -12.473 10.653 28.221 1.00 64.44 336 THR A O 1
ATOM 2583 N N . VAL A 1 337 ? -13.367 9.652 26.421 1.00 70.81 337 VAL A N 1
ATOM 2584 C CA . VAL A 1 337 ? -13.194 8.254 26.856 1.00 70.81 337 VAL A CA 1
ATOM 2585 C C . VAL A 1 337 ? -12.898 7.391 25.636 1.00 70.81 337 VAL A C 1
ATOM 2587 O O . VAL A 1 337 ? -13.441 7.669 24.579 1.00 70.81 337 VAL A O 1
ATOM 2590 N N . ASP A 1 338 ? -12.103 6.335 25.810 1.00 82.06 338 ASP A N 1
ATOM 2591 C CA . ASP A 1 338 ? -11.914 5.277 24.814 1.00 82.06 338 ASP A CA 1
ATOM 2592 C C . ASP A 1 338 ? -12.932 4.143 25.041 1.00 82.06 338 ASP A C 1
ATOM 2594 O O . ASP A 1 338 ? -13.212 3.761 26.182 1.00 82.06 338 ASP A O 1
ATOM 2598 N N . MET A 1 339 ? -13.486 3.588 23.964 1.00 82.19 339 MET A N 1
ATOM 2599 C CA . MET A 1 339 ? -14.450 2.490 23.993 1.00 82.19 339 MET A CA 1
ATOM 2600 C C . MET A 1 339 ? -13.888 1.307 23.237 1.00 82.19 339 MET A C 1
ATOM 2602 O O . MET A 1 339 ? -13.353 1.440 22.141 1.00 82.19 339 MET A O 1
ATOM 2606 N N . GLN A 1 340 ? -14.087 0.131 23.814 1.00 89.12 340 GLN A N 1
ATOM 2607 C CA . GLN A 1 340 ? -13.800 -1.130 23.167 1.00 89.12 340 GLN A CA 1
ATOM 2608 C C . GLN A 1 340 ? -15.053 -1.999 23.209 1.00 89.12 340 GLN A C 1
ATOM 2610 O O . GLN A 1 340 ? -15.616 -2.242 24.278 1.00 89.12 340 GLN A O 1
ATOM 2615 N N . ILE A 1 341 ? -15.490 -2.452 22.041 1.00 88.38 341 ILE A N 1
ATOM 2616 C CA . ILE A 1 341 ? -16.614 -3.364 21.866 1.00 88.38 341 ILE A CA 1
ATOM 2617 C C . ILE A 1 341 ? -16.043 -4.732 21.500 1.00 88.38 341 ILE A C 1
ATOM 2619 O O . ILE A 1 341 ? -15.367 -4.883 20.480 1.00 88.38 341 ILE A O 1
ATOM 2623 N N . ASP A 1 342 ? -16.328 -5.722 22.342 1.00 90.88 342 ASP A N 1
ATOM 2624 C CA . ASP A 1 342 ? -15.986 -7.123 22.107 1.00 90.88 342 ASP A CA 1
ATOM 2625 C C . ASP A 1 342 ? -17.184 -7.856 21.486 1.00 90.88 342 ASP A C 1
ATOM 2627 O O . ASP A 1 342 ? -18.245 -8.015 22.095 1.00 90.88 342 ASP A O 1
ATOM 2631 N N . LEU A 1 343 ? -17.005 -8.289 20.243 1.00 91.31 343 LEU A N 1
ATOM 2632 C CA . LEU A 1 343 ? -17.970 -9.031 19.438 1.00 91.31 343 LEU A CA 1
ATOM 2633 C C . LEU A 1 343 ? -17.618 -10.522 19.346 1.00 91.31 343 LEU A C 1
ATOM 2635 O O . LEU A 1 343 ? -18.390 -11.297 18.775 1.00 91.31 343 LEU A O 1
ATOM 2639 N N . SER A 1 344 ? -16.484 -10.951 19.910 1.00 89.88 344 SER A N 1
ATOM 2640 C CA . SER A 1 344 ? -15.953 -12.312 19.769 1.00 89.88 344 SER A CA 1
ATOM 2641 C C . SER A 1 344 ? -16.960 -13.382 20.197 1.00 89.88 344 SER A C 1
ATOM 2643 O O . SER A 1 344 ? -17.146 -14.372 19.490 1.00 89.88 344 SER A O 1
ATOM 2645 N N . GLY A 1 345 ? -17.684 -13.148 21.296 1.00 86.88 345 GLY A N 1
ATOM 2646 C CA . GLY A 1 345 ? -18.734 -14.042 21.781 1.00 86.88 345 GLY A CA 1
ATOM 2647 C C . GLY A 1 345 ? -19.906 -14.188 20.806 1.00 86.88 345 GLY A C 1
ATOM 2648 O O . GLY A 1 345 ? -20.411 -15.296 20.622 1.00 86.88 345 GLY A O 1
ATOM 2649 N N . TYR A 1 346 ? -20.316 -13.107 20.136 1.00 87.69 346 TYR A N 1
ATOM 2650 C CA . TYR A 1 346 ? -21.388 -13.154 19.138 1.00 87.69 346 TYR A CA 1
ATOM 2651 C C . TYR A 1 346 ? -20.935 -13.891 17.878 1.00 87.69 346 TYR A C 1
ATOM 2653 O O . TYR A 1 346 ? -21.651 -14.768 17.394 1.00 87.69 346 TYR A O 1
ATOM 2661 N N . ARG A 1 347 ? -19.721 -13.600 17.390 1.00 87.75 347 ARG A N 1
ATOM 2662 C CA . ARG A 1 347 ? -19.149 -14.254 16.202 1.00 87.75 347 ARG A CA 1
ATOM 2663 C C . ARG A 1 347 ? -18.908 -15.743 16.423 1.00 87.75 347 ARG A C 1
ATOM 2665 O O . ARG A 1 347 ? -19.350 -16.556 15.621 1.00 87.75 347 ARG A O 1
ATOM 2672 N N . ALA A 1 348 ? -18.294 -16.118 17.546 1.00 87.88 348 ALA A N 1
ATOM 2673 C CA . ALA A 1 348 ? -17.991 -17.514 17.862 1.00 87.88 348 ALA A CA 1
ATOM 2674 C C . ALA A 1 348 ? -19.249 -18.394 17.971 1.00 87.88 348 ALA A C 1
ATOM 2676 O O . ALA A 1 348 ? -19.194 -19.585 17.671 1.00 87.88 348 ALA A O 1
ATOM 2677 N N . ASN A 1 349 ? -20.381 -17.813 18.380 1.00 86.62 349 ASN A N 1
ATOM 2678 C CA . ASN A 1 349 ? -21.649 -18.523 18.550 1.00 86.62 349 ASN A CA 1
ATOM 2679 C C . ASN A 1 349 ? -22.648 -18.293 17.399 1.00 86.62 349 ASN A C 1
ATOM 2681 O O . ASN A 1 349 ? -23.780 -18.765 17.492 1.00 86.62 349 ASN A O 1
ATOM 2685 N N . ASN A 1 350 ? -22.257 -17.590 16.325 1.00 84.81 350 ASN A N 1
ATOM 2686 C CA . ASN A 1 350 ? -23.139 -17.189 15.218 1.00 84.81 350 ASN A CA 1
ATOM 2687 C C . ASN A 1 350 ? -24.429 -16.485 15.688 1.00 84.81 350 ASN A C 1
ATOM 2689 O O . ASN A 1 350 ? -25.515 -16.706 15.146 1.00 84.81 350 ASN A O 1
ATOM 2693 N N . LEU A 1 351 ? -24.319 -15.659 16.730 1.00 85.19 351 LEU A N 1
ATOM 2694 C CA . LEU A 1 351 ? -25.430 -14.891 17.285 1.00 85.19 351 LEU A CA 1
ATOM 2695 C C . LEU A 1 351 ? -25.563 -13.539 16.567 1.00 85.19 351 LEU A C 1
ATOM 2697 O O . LEU A 1 351 ? -24.553 -12.962 16.152 1.00 85.19 351 LEU A O 1
ATOM 2701 N N . PRO A 1 352 ? -26.787 -12.994 16.446 1.00 84.12 352 PRO A N 1
ATOM 2702 C CA . PRO A 1 352 ? -26.974 -11.644 15.936 1.00 84.12 352 PRO A CA 1
ATOM 2703 C C . PRO A 1 352 ? -26.310 -10.635 16.880 1.00 84.12 352 PRO A C 1
ATOM 2705 O O . PRO A 1 352 ? -26.508 -10.691 18.095 1.00 84.12 352 PRO A O 1
ATOM 2708 N N . VAL A 1 353 ? -25.532 -9.710 16.316 1.00 85.75 353 VAL A N 1
ATOM 2709 C CA . VAL A 1 353 ? -24.937 -8.613 17.088 1.00 85.75 353 VAL A CA 1
ATOM 2710 C C . VAL A 1 353 ? -26.035 -7.612 17.452 1.00 85.75 353 VAL A C 1
ATOM 2712 O O . VAL A 1 353 ? -26.852 -7.279 16.587 1.00 85.75 353 VAL A O 1
ATOM 2715 N N . PRO A 1 354 ? -26.106 -7.159 18.716 1.00 81.88 354 PRO A N 1
ATOM 2716 C CA . PRO A 1 354 ? -27.088 -6.171 19.133 1.00 81.88 354 PRO A CA 1
ATOM 2717 C C . PRO A 1 354 ? -26.905 -4.850 18.385 1.00 81.88 354 PRO A C 1
ATOM 2719 O O . PRO A 1 354 ? -25.791 -4.462 18.046 1.00 81.88 354 PRO A O 1
ATOM 2722 N N . ILE A 1 355 ? -28.016 -4.149 18.164 1.00 81.75 355 ILE A N 1
ATOM 2723 C CA . ILE A 1 355 ? -27.995 -2.790 17.624 1.00 81.75 355 ILE A CA 1
ATOM 2724 C C . ILE A 1 355 ? -27.529 -1.853 18.735 1.00 81.75 355 ILE A C 1
ATOM 2726 O O . ILE A 1 355 ? -28.095 -1.846 19.831 1.00 81.75 355 ILE A O 1
ATOM 2730 N N . PHE A 1 356 ? -26.508 -1.061 18.440 1.00 77.00 356 PHE A N 1
ATOM 2731 C CA . PHE A 1 356 ? -25.973 -0.054 19.338 1.00 77.00 356 PHE A CA 1
ATOM 2732 C C . PHE A 1 356 ? -26.615 1.294 19.003 1.00 77.00 356 PHE A C 1
ATOM 2734 O O . PHE A 1 356 ? -26.375 1.847 17.938 1.00 77.00 356 PHE A O 1
ATOM 2741 N N . ASN A 1 357 ? -27.420 1.856 19.905 1.00 66.56 357 ASN A N 1
ATOM 2742 C CA . ASN A 1 357 ? -28.017 3.189 19.713 1.00 66.56 357 ASN A CA 1
ATOM 2743 C C . ASN A 1 357 ? -27.080 4.323 20.175 1.00 66.56 357 ASN A C 1
ATOM 2745 O O . ASN A 1 357 ? -27.501 5.467 20.376 1.00 66.56 357 ASN A O 1
ATOM 2749 N N . CYS A 1 358 ? -25.795 4.015 20.352 1.00 59.19 358 CYS A N 1
ATOM 2750 C CA . CYS A 1 358 ? -24.879 4.891 21.040 1.00 59.19 358 CYS A CA 1
ATOM 2751 C C . CYS A 1 358 ? -24.270 5.944 20.119 1.00 59.19 358 CYS A C 1
ATOM 2753 O O . CYS A 1 358 ? -23.679 5.649 19.086 1.00 59.19 358 CYS A O 1
ATOM 2755 N N . TYR A 1 359 ? -24.366 7.199 20.555 1.00 61.50 359 TYR A N 1
ATOM 2756 C CA . TYR A 1 359 ? -23.653 8.308 19.938 1.00 61.50 359 TYR A CA 1
ATOM 2757 C C . TYR A 1 359 ? -22.285 8.468 20.602 1.00 61.50 359 TYR A C 1
ATOM 2759 O O . TYR A 1 359 ? -22.210 8.840 21.778 1.00 61.50 359 TYR A O 1
ATOM 2767 N N . TRP A 1 360 ? -21.217 8.173 19.858 1.00 57.81 360 TRP A N 1
ATOM 2768 C CA . TRP A 1 360 ? -19.838 8.103 20.357 1.00 57.81 360 TRP A CA 1
ATOM 2769 C C . TRP A 1 360 ? -19.358 9.360 21.122 1.00 57.81 360 TRP A C 1
ATOM 2771 O O . TRP A 1 360 ? -18.795 9.210 22.207 1.00 57.81 360 TRP A O 1
ATOM 2781 N N . PRO A 1 361 ? -19.687 10.600 20.709 1.00 57.38 361 PRO A N 1
ATOM 2782 C CA . PRO A 1 361 ? -19.308 11.795 21.471 1.00 57.38 361 PRO A CA 1
ATOM 2783 C C . PRO A 1 361 ? -19.993 11.968 22.842 1.00 57.38 361 PRO A C 1
ATOM 2785 O O . PRO A 1 361 ? -19.568 12.811 23.634 1.00 57.38 361 PRO A O 1
ATOM 2788 N N . SER A 1 362 ? -21.078 11.242 23.151 1.00 58.06 362 SER A N 1
ATOM 2789 C CA . SER A 1 362 ? -21.913 11.501 24.335 1.00 58.06 362 SER A CA 1
ATOM 2790 C C . SER A 1 362 ? -21.925 10.325 25.322 1.00 58.06 362 SER A C 1
ATOM 2792 O O . SER A 1 362 ? -22.724 9.387 25.250 1.00 58.06 362 SER A O 1
ATOM 2794 N N . LEU A 1 363 ? -21.076 10.439 26.346 1.00 55.19 363 LEU A N 1
ATOM 2795 C CA . LEU A 1 363 ? -20.964 9.499 27.472 1.00 55.19 363 LEU A CA 1
ATOM 2796 C C . LEU A 1 363 ? -22.286 9.228 28.203 1.00 55.19 363 LEU A C 1
ATOM 2798 O O . LEU A 1 363 ? -22.531 8.115 28.672 1.00 55.19 363 LEU A O 1
ATOM 2802 N N . ASN A 1 364 ? -23.138 10.250 28.318 1.00 58.19 364 ASN A N 1
ATOM 2803 C CA . ASN A 1 364 ? -24.394 10.173 29.069 1.00 58.19 364 ASN A CA 1
ATOM 2804 C C . ASN A 1 364 ? -25.453 9.326 28.352 1.00 58.19 364 ASN A C 1
ATOM 2806 O O . ASN A 1 364 ? -26.289 8.701 29.002 1.00 58.19 364 ASN A O 1
ATOM 2810 N N . THR A 1 365 ? -25.430 9.302 27.019 1.00 58.28 365 THR A N 1
ATOM 2811 C CA . THR A 1 365 ? -26.302 8.431 26.221 1.00 58.28 365 THR A CA 1
ATOM 2812 C C . THR A 1 365 ? -25.790 6.995 26.242 1.00 58.28 365 THR A C 1
ATOM 2814 O O . THR A 1 365 ? -26.580 6.088 26.485 1.00 58.28 365 THR A O 1
ATOM 2817 N N . PHE A 1 366 ? -24.473 6.793 26.128 1.00 57.28 366 PHE A N 1
ATOM 2818 C CA . PHE A 1 366 ? -23.874 5.456 26.127 1.00 57.28 366 PHE A CA 1
ATOM 2819 C C . PHE A 1 366 ? -24.041 4.710 27.459 1.00 57.28 366 PHE A C 1
ATOM 2821 O O . PHE A 1 366 ? -24.492 3.566 27.492 1.00 57.28 366 PHE A O 1
ATOM 2828 N N . THR A 1 367 ? -23.741 5.370 28.582 1.00 58.91 367 THR A N 1
ATOM 2829 C CA . THR A 1 367 ? -23.891 4.760 29.917 1.00 58.91 367 THR A CA 1
ATOM 2830 C C . THR A 1 367 ? -25.335 4.384 30.236 1.00 58.91 367 THR A C 1
ATOM 2832 O O . THR A 1 367 ? -25.565 3.377 30.901 1.00 58.91 367 THR A O 1
ATOM 2835 N N . ARG A 1 368 ? -26.318 5.150 29.745 1.00 60.78 368 ARG A N 1
ATOM 2836 C CA . ARG A 1 368 ? -27.743 4.851 29.932 1.00 60.78 368 ARG A CA 1
ATOM 2837 C C . ARG A 1 368 ? -28.190 3.621 29.136 1.00 60.78 368 ARG A C 1
ATOM 2839 O O . ARG A 1 368 ? -29.003 2.855 29.637 1.00 60.78 368 ARG A O 1
ATOM 2846 N N . GLU A 1 369 ? -27.649 3.422 27.938 1.00 60.78 369 GLU A N 1
ATOM 2847 C CA . GLU A 1 369 ? -28.001 2.292 27.070 1.00 60.78 369 GLU A CA 1
ATOM 2848 C C . GLU A 1 369 ? -27.368 0.974 27.512 1.00 60.78 369 GLU A C 1
ATOM 2850 O O . GLU A 1 369 ? -28.063 -0.041 27.561 1.00 60.78 369 GLU A O 1
ATOM 2855 N N . LEU A 1 370 ? -26.097 0.983 27.929 1.00 58.78 370 LEU A N 1
ATOM 2856 C CA . LEU A 1 370 ? -25.470 -0.207 28.520 1.00 58.78 370 LEU A CA 1
ATOM 2857 C C . LEU A 1 370 ? -26.230 -0.685 29.767 1.00 58.78 370 LEU A C 1
ATOM 2859 O O . LEU A 1 370 ? -26.450 -1.882 29.943 1.00 58.78 370 LEU A O 1
ATOM 2863 N N . TYR A 1 371 ? -26.712 0.255 30.587 1.00 56.22 371 TYR A N 1
ATOM 2864 C CA . TYR A 1 371 ? -27.494 -0.053 31.787 1.00 56.22 371 TYR A CA 1
ATOM 2865 C C . TYR A 1 371 ? -28.851 -0.714 31.488 1.00 56.22 371 TYR A C 1
ATOM 2867 O O . TYR A 1 371 ? -29.402 -1.412 32.343 1.00 56.22 371 TYR A O 1
ATOM 2875 N N . ASP A 1 372 ? -29.416 -0.489 30.300 1.00 55.00 372 ASP A N 1
ATOM 2876 C CA . ASP A 1 372 ? -30.665 -1.124 29.873 1.00 55.00 372 ASP A CA 1
ATOM 2877 C C . ASP A 1 372 ? -30.422 -2.452 29.135 1.00 55.00 372 ASP A C 1
ATOM 2879 O O . ASP A 1 372 ? -31.241 -3.364 29.260 1.00 55.00 372 ASP A O 1
ATOM 2883 N N . MET A 1 373 ? -29.273 -2.632 28.476 1.00 55.06 373 MET A N 1
ATOM 2884 C CA . MET A 1 373 ? -28.877 -3.910 27.863 1.00 55.06 373 MET A CA 1
ATOM 2885 C C . MET A 1 373 ? -28.583 -5.003 28.905 1.00 55.06 373 MET A C 1
ATOM 2887 O O . MET A 1 373 ? -29.024 -6.142 28.732 1.00 55.06 373 MET A O 1
ATOM 2891 N N . ASP A 1 374 ? -27.959 -4.659 30.038 1.00 51.34 374 ASP A N 1
ATOM 2892 C CA . ASP A 1 374 ? -27.749 -5.597 31.158 1.00 51.34 374 ASP A CA 1
ATOM 2893 C C . ASP A 1 374 ? -29.072 -6.097 31.769 1.00 51.34 374 ASP A C 1
ATOM 2895 O O . ASP A 1 374 ? -29.161 -7.224 32.264 1.00 51.34 374 ASP A O 1
ATOM 2899 N N . LYS A 1 375 ? -30.147 -5.300 31.693 1.00 40.94 375 LYS A N 1
ATOM 2900 C CA . LYS A 1 375 ? -31.480 -5.728 32.149 1.00 40.94 375 LYS A CA 1
ATOM 2901 C C . LYS A 1 375 ? -32.149 -6.702 31.187 1.00 40.94 375 LYS A C 1
ATOM 2903 O O . LYS A 1 375 ? -32.961 -7.504 31.636 1.00 40.94 375 LYS A O 1
ATOM 2908 N N . ILE A 1 376 ? -31.828 -6.646 29.896 1.00 40.72 376 ILE A N 1
ATOM 2909 C CA . ILE A 1 376 ? -32.371 -7.566 28.889 1.00 40.72 376 ILE A CA 1
ATOM 2910 C C . ILE A 1 376 ? -31.660 -8.925 28.982 1.00 40.72 376 ILE A C 1
ATOM 2912 O O . ILE A 1 376 ? -32.317 -9.960 28.898 1.00 40.72 376 ILE A O 1
ATOM 2916 N N . ALA A 1 377 ? -30.352 -8.939 29.261 1.00 35.50 377 ALA A N 1
ATOM 2917 C CA . ALA A 1 377 ? -29.590 -10.173 29.474 1.00 35.50 377 ALA A CA 1
ATOM 2918 C C . ALA A 1 377 ? -29.971 -10.922 30.772 1.00 35.50 377 ALA A C 1
ATOM 2920 O O . ALA A 1 377 ? -29.829 -12.139 30.842 1.00 35.50 377 ALA A O 1
ATOM 2921 N N . CYS A 1 378 ? -30.508 -10.231 31.785 1.00 30.38 378 CYS A N 1
ATOM 2922 C CA . CYS A 1 378 ? -30.931 -10.842 33.054 1.00 30.38 378 CYS A CA 1
ATOM 2923 C C . CYS A 1 378 ? -32.366 -11.419 33.056 1.00 30.38 378 CYS A C 1
ATOM 2925 O O . CYS A 1 378 ? -32.858 -11.803 34.118 1.00 30.38 378 CYS A O 1
ATOM 2927 N N . VAL A 1 379 ? -33.055 -11.468 31.907 1.00 32.62 379 VAL A N 1
ATOM 2928 C CA . VAL A 1 379 ? -34.427 -12.017 31.779 1.00 32.62 379 VAL A CA 1
ATOM 2929 C C . VAL A 1 379 ? -34.490 -13.223 30.815 1.00 32.62 379 VAL A C 1
ATOM 2931 O O . VAL A 1 379 ? -35.577 -13.670 30.455 1.00 32.62 379 VAL A O 1
ATOM 2934 N N . GLY A 1 380 ? -33.339 -13.780 30.420 1.00 30.53 380 GLY A N 1
ATOM 2935 C CA . GLY A 1 380 ? -33.238 -15.019 29.630 1.00 30.53 380 GLY A CA 1
ATOM 2936 C C . GLY A 1 380 ? -33.179 -16.277 30.483 1.00 30.53 380 GLY A C 1
ATOM 2937 O O . GLY A 1 380 ? -32.229 -16.370 31.292 1.00 30.53 380 GLY A O 1
#

Organism: Phytophthora sojae (strain P6497) (NCBI:txid1094619)

Foldseek 3Di:
DDDDDDDAADEDEDPDCADDLVNLVVVVCCVVVPSPGYADAEDEPARLLVDDLPDPSSLLSLLSVLCSQANDDPDDDDDDPRQHEQHHEYEYAQSQDLQSLLLNLLSLLQRARYAEYHYEDHYPPPDPVSLLLSLLSVLRRAPAPSSQQRHNYQEYEYAAAQEDAQSSLVSSLCLNPDPANLCVSLVHDFEPDDKDWWKQAAQWWKQQDADPVSHTDPDTDGHRHIFGRWIFTNHNPPDQWTWTQTRSRHTIITGPVRTGGDPDPDDPDDDDGHAEYHYYHRPPDHGHCNNVLSVLLRRQCRYQYYEYADAPDWDQPVSSCVSRVNHQWYWYHHAPDIDIDGCVVCNVVVHDDDHDPDGVNDPVRRVVVVVVVVVVVVVD

Secondary structure (DSSP, 8-state):
----PPPPPEEEEE--S---HHHHHHHHHHHHTT---EEEEEEE-GGGGGS-TT-HHHHHHHHHHHHHHH----S---S---PPPSEEEEEEETTS-HHHHHHHHHHHTT--S-SEEEEEEE-----HHHHHHHHHHHIIIIISHHHHHH---SEEEEEEE-B--HHHHHHHHHHHH-SSHHHHHHTPPPPSBPPEEEEEPTTEEEE--B-TTSPBP---EEE-S-EEEEEEESB-SS-SEEEEEETTTEEEEEEGGGEE---------------EEEEEE-SSSPPB-TTHHHHHHHHGGG-SEEEEE-SS----HHHHHHH-TT--EEEEE-TTS-EEEE-HHHHHTTPPPPP----TT-HHHHHHHHHHHHHHHTT-